Protein AF-A0A9X4L057-F1 (afdb_monomer_lite)

Radius of gyration: 25.82 Å; chains: 1; bounding box: 78×51×82 Å

Organism: NCBI:txid1457232

Foldseek 3Di:
DDQPCPVLAFELQLLLLLLLLLLCQCCLFQVLLLQCVQQNLQSLVLLVVLLVLLLLVLLVLLVLCVVPQRDFLLVSCCVQDNNVLSLVLLLLLLVLLLVQLLVLLLVLLVLCCVAPVVVDDSLVSSLVLVVVLLVQLQVPSNSSSVLSVVLVVLCVCVVVLLVLLVVQFALCLSPPHQPVHCVSSVVCNLLSNLSSVSSVCLSRNSNSYPDSVCSSVSSSSSSVSNSVSNSVSNSSLSRNDHSVVSNLDRGSSLVSSCVDDDPVDNRSSNVCSVSSVSSSNSRNSVSLSSSLVSVCVSVVHPRSSVVSVVSSVVSSVCCVVPSDDPPVLVVLLVVLVVVVVVVVVPVVVLVVVSVVVVDDDDDDPSVVSSVVSVNVSVVCVVSSSVNRDDDDDDPQSDFDQPDWDWDADPVRWIKIKTWTWHDDPVDIDIDIDIATDNDPVVNVVVSVVVVVVVVVVVVVVVVVVVVCVVVPDPDDDDPDDDDDD

InterPro domains:
  IPR004761 Spore germination GerAB [PF03845] (10-292)
  IPR004761 Spore germination GerAB [PTHR34975] (2-322)
  IPR004761 Spore germination GerAB [TIGR00912] (9-322)

pLDDT: mean 71.67, std 24.1, range [23.34, 96.75]

Sequence (485 aa):
MMRKYAYNEITTMQFIFIISGIAISYGFIEIPRALYKEAGSSGWIALILGSLTTTAANLVIVQIMKKNPDGTILELVSKYTAKWVGRATALVLSAYHLYFAYTGIVYSTRVIKARILQETPAYMTLIMLLIPTYVVARGGIRIVGRYAEVSMGLSLWIPFVFAVVWGHTHWLYLLPVLPDGWRPVLTAVPSTFFYFLGFGSTAFLYPFLKNKEKAALGVCWAQLITLLAYLFITLLSFAFFSPGELTKINQLAIYMLKSVELPFLEQVEGLFIVLYLFIFSMSWIPSYLLSAFCMSWMAGRADHRIFLRFLLAGTALFSYFYVPGFNVSYAMGGLAREIRNGSRIRGSRAAAGLFAVVRCGTRQAEADVKRTILALGASLLLLGPLTGCYDRVDLEDASLSLVAGVDITEDHRTMSYTSIPVFSKSEKKSQELKVVANTQRQGRGEAGRLHGRLLQREEDQDHRLVQALRAGDAGLVPLHGHLLP

Structure (mmCIF, N/CA/C/O backbone):
data_AF-A0A9X4L057-F1
#
_entry.id   AF-A0A9X4L057-F1
#
loop_
_atom_site.group_PDB
_atom_site.id
_atom_site.type_symbol
_atom_site.label_atom_id
_atom_site.label_alt_id
_atom_site.label_comp_id
_atom_site.label_asym_id
_atom_site.label_entity_id
_atom_site.label_seq_id
_atom_site.pdbx_PDB_ins_code
_atom_site.Cartn_x
_atom_site.Cartn_y
_atom_site.Cartn_z
_atom_site.occupancy
_atom_site.B_iso_or_equiv
_atom_site.auth_seq_id
_atom_site.auth_comp_id
_atom_site.auth_asym_id
_atom_site.auth_atom_id
_atom_site.pdbx_PDB_model_num
ATOM 1 N N . MET A 1 1 ? -17.104 10.640 30.563 1.00 33.88 1 MET A N 1
ATOM 2 C CA . MET A 1 1 ? -17.367 9.373 29.845 1.00 33.88 1 MET A CA 1
ATOM 3 C C . MET A 1 1 ? -16.024 8.851 29.335 1.00 33.88 1 MET A C 1
ATOM 5 O O . MET A 1 1 ? -15.420 9.516 28.504 1.00 33.88 1 MET A O 1
ATOM 9 N N . MET A 1 2 ? -15.475 7.772 29.908 1.00 36.78 2 MET A N 1
ATOM 10 C CA . MET A 1 2 ? -14.184 7.233 29.447 1.00 36.78 2 MET A CA 1
ATOM 11 C C . MET A 1 2 ? -14.343 6.673 28.031 1.00 36.78 2 MET A C 1
ATOM 13 O O . MET A 1 2 ? -15.231 5.856 27.790 1.00 36.78 2 MET A O 1
ATOM 17 N N . ARG A 1 3 ? -13.503 7.114 27.087 1.00 53.56 3 ARG A N 1
ATOM 18 C CA . ARG A 1 3 ? -13.498 6.561 25.727 1.00 53.56 3 ARG A CA 1
ATOM 19 C C . ARG A 1 3 ? -13.111 5.084 25.789 1.00 53.56 3 ARG A C 1
ATOM 21 O O . ARG A 1 3 ? -12.070 4.743 26.346 1.00 53.56 3 ARG A O 1
ATOM 28 N N . LYS A 1 4 ? -13.910 4.222 25.154 1.00 58.12 4 LYS A N 1
ATOM 29 C CA . LYS A 1 4 ? -13.742 2.755 25.104 1.00 58.12 4 LYS A CA 1
ATOM 30 C C . LYS A 1 4 ? -12.340 2.292 24.664 1.00 58.12 4 LYS A C 1
ATOM 32 O O . LYS A 1 4 ? -11.920 1.198 25.025 1.00 58.12 4 LYS A O 1
ATOM 37 N N . TYR A 1 5 ? -11.603 3.132 23.933 1.00 63.59 5 TYR A N 1
ATOM 38 C CA . TYR A 1 5 ? -10.272 2.838 23.389 1.00 63.59 5 TYR A CA 1
ATOM 39 C C . TYR A 1 5 ? -9.164 3.796 23.854 1.00 63.59 5 TYR A C 1
ATOM 41 O O . TYR A 1 5 ? -8.126 3.867 23.201 1.00 63.59 5 TYR A O 1
ATOM 49 N N . ALA A 1 6 ? -9.339 4.501 24.978 1.00 54.41 6 ALA A N 1
ATOM 50 C CA . ALA A 1 6 ? -8.399 5.527 25.458 1.00 54.41 6 ALA A CA 1
ATOM 51 C C . ALA A 1 6 ? -6.924 5.065 25.545 1.00 54.41 6 ALA A C 1
ATOM 53 O O . ALA A 1 6 ? -6.009 5.852 25.323 1.00 54.41 6 ALA A O 1
ATOM 54 N N . TYR A 1 7 ? -6.670 3.779 25.810 1.00 60.53 7 TYR A N 1
ATOM 55 C CA . TYR A 1 7 ? -5.310 3.225 25.909 1.00 60.53 7 TYR A CA 1
ATOM 56 C C . TYR A 1 7 ? -4.702 2.755 24.570 1.00 60.53 7 TYR A C 1
ATOM 58 O O . TYR A 1 7 ? -3.506 2.456 24.512 1.00 60.53 7 TYR A O 1
ATOM 66 N N . ASN A 1 8 ? -5.502 2.736 23.497 1.00 80.81 8 ASN A N 1
ATOM 67 C CA . ASN A 1 8 ? -5.144 2.285 22.147 1.00 80.81 8 ASN A CA 1
ATOM 68 C C . ASN A 1 8 ? -5.229 3.410 21.098 1.00 80.81 8 ASN A C 1
ATOM 70 O O . ASN A 1 8 ? -5.332 3.128 19.907 1.00 80.81 8 ASN A O 1
ATOM 74 N N . GLU A 1 9 ? -5.205 4.673 21.523 1.00 87.81 9 GLU A N 1
ATOM 75 C CA . GLU A 1 9 ? -5.301 5.808 20.606 1.00 87.81 9 GLU A CA 1
ATOM 76 C C . GLU A 1 9 ? -4.063 5.945 19.702 1.00 87.81 9 GLU A C 1
ATOM 78 O O . GLU A 1 9 ? -2.932 5.658 20.110 1.00 87.81 9 GLU A O 1
ATOM 83 N N . ILE A 1 10 ? -4.293 6.434 18.483 1.00 93.56 10 ILE A N 1
ATOM 84 C CA . ILE A 1 10 ? -3.273 6.743 17.477 1.00 93.56 10 ILE A CA 1
ATOM 85 C C . ILE A 1 10 ? -3.300 8.228 17.103 1.00 93.56 10 ILE A C 1
ATOM 87 O O . ILE A 1 10 ? -4.347 8.891 17.127 1.00 93.56 10 ILE A O 1
ATOM 91 N N . THR A 1 11 ? -2.129 8.766 16.762 1.00 95.69 11 THR A N 1
ATOM 92 C CA . THR A 1 11 ? -1.985 10.147 16.276 1.00 95.69 11 THR A CA 1
ATOM 93 C C . THR A 1 11 ? -2.468 10.273 14.827 1.00 95.69 11 THR A C 1
ATOM 95 O O . THR A 1 11 ? -2.629 9.279 14.118 1.00 95.69 11 THR A O 1
ATOM 98 N N . THR A 1 12 ? -2.679 11.505 14.351 1.00 95.44 12 THR A N 1
ATOM 99 C CA . THR A 1 12 ? -3.013 11.741 12.936 1.00 95.44 12 THR A CA 1
ATOM 100 C C . THR A 1 12 ? -1.905 11.245 12.000 1.00 95.44 12 THR A C 1
ATOM 102 O O . THR A 1 12 ? -2.219 10.692 10.953 1.00 95.44 12 THR A O 1
ATOM 105 N N . MET A 1 13 ? -0.629 11.381 12.382 1.00 95.56 13 MET A N 1
ATOM 106 C CA . MET A 1 13 ? 0.499 10.896 11.571 1.00 95.56 13 MET A CA 1
ATOM 107 C C . MET A 1 13 ? 0.519 9.367 11.499 1.00 95.56 13 MET A C 1
ATOM 109 O O . MET A 1 13 ? 0.601 8.815 10.409 1.00 95.56 13 MET A O 1
ATOM 113 N N . GLN A 1 14 ? 0.324 8.678 12.628 1.00 96.50 14 GLN A N 1
ATOM 114 C CA . GLN A 1 14 ? 0.203 7.212 12.659 1.00 96.50 14 GLN A CA 1
ATOM 115 C C . GLN A 1 14 ? -0.958 6.726 11.794 1.00 96.50 14 GLN A C 1
ATOM 117 O O . GLN A 1 14 ? -0.819 5.759 11.055 1.00 96.50 14 GLN A O 1
ATOM 122 N N . PHE A 1 15 ? -2.097 7.414 11.854 1.00 95.38 15 PHE A N 1
ATOM 123 C CA . PHE A 1 15 ? -3.249 7.117 11.011 1.00 95.38 15 PHE A CA 1
ATOM 124 C C . PHE A 1 15 ? -2.925 7.261 9.516 1.00 95.38 15 PHE A C 1
ATOM 126 O O . PHE A 1 15 ? -3.223 6.351 8.747 1.00 95.38 15 PHE A O 1
ATOM 133 N N . ILE A 1 16 ? -2.268 8.358 9.120 1.00 95.94 16 ILE A N 1
ATOM 134 C CA . ILE A 1 16 ? -1.825 8.588 7.736 1.00 95.94 16 ILE A CA 1
ATOM 135 C C . ILE A 1 16 ? -0.873 7.474 7.285 1.00 95.94 16 ILE A C 1
ATOM 137 O O . ILE A 1 16 ? -1.104 6.864 6.245 1.00 95.94 16 ILE A O 1
ATOM 141 N N . PHE A 1 17 ? 0.156 7.174 8.082 1.00 96.06 17 PHE A N 1
ATOM 142 C CA . PHE A 1 17 ? 1.208 6.221 7.727 1.00 96.06 17 PHE A CA 1
ATOM 143 C C . PHE A 1 17 ? 0.766 4.762 7.736 1.00 96.06 17 PHE A C 1
ATOM 145 O O . PHE A 1 17 ? 1.283 3.976 6.946 1.00 96.06 17 PHE A O 1
ATOM 152 N N . ILE A 1 18 ? -0.200 4.374 8.575 1.00 95.81 18 ILE A N 1
ATOM 153 C CA . ILE A 1 18 ? -0.796 3.037 8.468 1.00 95.81 18 ILE A CA 1
ATOM 154 C C . ILE A 1 18 ? -1.527 2.911 7.125 1.00 95.81 18 ILE A C 1
ATOM 156 O O . ILE A 1 18 ? -1.302 1.941 6.407 1.00 95.81 18 ILE A O 1
ATOM 160 N N . ILE A 1 19 ? -2.372 3.887 6.769 1.00 94.31 19 ILE A N 1
ATOM 161 C CA . ILE A 1 19 ? -3.169 3.842 5.532 1.00 94.31 19 ILE A CA 1
ATOM 162 C C . ILE A 1 19 ? -2.260 3.856 4.299 1.00 94.31 19 ILE A C 1
ATOM 164 O O . ILE A 1 19 ? -2.398 2.991 3.431 1.00 94.31 19 ILE A O 1
ATOM 168 N N . SER A 1 20 ? -1.320 4.804 4.227 1.00 95.06 20 SER A N 1
ATOM 169 C CA . SER A 1 20 ? -0.403 4.906 3.089 1.00 95.06 20 SER A CA 1
ATOM 170 C C . SER A 1 20 ? 0.584 3.741 3.045 1.00 95.06 20 SER A C 1
ATOM 172 O O . SER A 1 20 ? 0.901 3.267 1.959 1.00 95.06 20 SER A O 1
ATOM 174 N N . GLY A 1 21 ? 1.025 3.225 4.196 1.00 94.62 21 GLY A N 1
ATOM 175 C CA . GLY A 1 21 ? 1.939 2.087 4.286 1.00 94.62 21 GLY A CA 1
ATOM 176 C C . GLY A 1 21 ? 1.327 0.777 3.819 1.00 94.62 21 GLY A C 1
ATOM 177 O O . GLY A 1 21 ? 1.972 0.058 3.060 1.00 94.62 21 GLY A O 1
ATOM 178 N N . ILE A 1 22 ? 0.074 0.495 4.198 1.00 92.81 22 ILE A N 1
ATOM 179 C CA . ILE A 1 22 ? -0.664 -0.663 3.672 1.00 92.81 22 ILE A CA 1
ATOM 180 C C . ILE A 1 22 ? -0.740 -0.583 2.145 1.00 92.81 22 ILE A C 1
ATOM 182 O O . ILE A 1 22 ? -0.494 -1.586 1.481 1.00 92.81 22 ILE A O 1
ATOM 186 N N . ALA A 1 23 ? -1.039 0.597 1.592 1.00 91.75 23 ALA A N 1
ATOM 187 C CA . ALA A 1 23 ? -1.107 0.785 0.148 1.00 91.75 23 ALA A CA 1
ATOM 188 C C . ALA A 1 23 ? 0.271 0.593 -0.513 1.00 91.75 23 ALA A C 1
ATOM 190 O O . ALA A 1 23 ? 0.447 -0.352 -1.276 1.00 91.75 23 ALA A O 1
ATOM 191 N N . ILE A 1 24 ? 1.260 1.426 -0.162 1.00 92.81 24 ILE A N 1
ATOM 192 C CA . ILE A 1 24 ? 2.579 1.491 -0.819 1.00 92.81 24 ILE A CA 1
ATOM 193 C C . ILE A 1 24 ? 3.304 0.140 -0.802 1.00 92.81 24 ILE A C 1
ATOM 195 O O . ILE A 1 24 ? 3.914 -0.211 -1.808 1.00 92.81 24 ILE A O 1
ATOM 199 N N . SER A 1 25 ? 3.204 -0.597 0.313 1.00 89.75 25 SER A N 1
ATOM 200 C CA . SER A 1 25 ? 3.863 -1.879 0.613 1.00 89.75 25 SER A CA 1
ATOM 201 C C . SER A 1 25 ? 4.376 -2.686 -0.591 1.00 89.75 25 SER A C 1
ATOM 203 O O . SER A 1 25 ? 5.537 -2.567 -0.945 1.00 89.75 25 SER A O 1
ATOM 205 N N . TYR A 1 26 ? 3.569 -3.538 -1.220 1.00 81.94 26 TYR A N 1
ATOM 206 C CA . TYR A 1 26 ? 3.973 -4.243 -2.445 1.00 81.94 26 TYR A CA 1
ATOM 207 C C . TYR A 1 26 ? 3.560 -3.482 -3.714 1.00 81.94 26 TYR A C 1
ATOM 209 O O . TYR A 1 26 ? 4.155 -3.692 -4.774 1.00 81.94 26 TYR A O 1
ATOM 217 N N . GLY A 1 27 ? 2.596 -2.558 -3.603 1.00 84.19 27 GLY A N 1
ATOM 218 C CA . GLY A 1 27 ? 2.074 -1.789 -4.728 1.00 84.19 27 GLY A CA 1
ATOM 219 C C . GLY A 1 27 ? 3.146 -0.967 -5.438 1.00 84.19 27 GLY A C 1
ATOM 220 O O . GLY A 1 27 ? 3.165 -0.933 -6.660 1.00 84.19 27 GLY A O 1
ATOM 221 N N . PHE A 1 28 ? 4.109 -0.399 -4.709 1.00 90.44 28 PHE A N 1
ATOM 222 C CA . PHE A 1 28 ? 5.194 0.399 -5.294 1.00 90.44 28 PHE A CA 1
ATOM 223 C C . PHE A 1 28 ? 6.005 -0.362 -6.355 1.00 90.44 28 PHE A C 1
ATOM 225 O O . PHE A 1 28 ? 6.451 0.228 -7.333 1.00 90.44 28 PHE A O 1
ATOM 232 N N . ILE A 1 29 ? 6.197 -1.672 -6.174 1.00 87.56 29 ILE A N 1
ATOM 233 C CA . ILE A 1 29 ? 7.024 -2.491 -7.071 1.00 87.56 29 ILE A CA 1
ATOM 234 C C . ILE A 1 29 ? 6.201 -3.058 -8.231 1.00 87.56 29 ILE A C 1
ATOM 236 O O . ILE A 1 29 ? 6.716 -3.188 -9.340 1.00 87.56 29 ILE A O 1
ATOM 240 N N . GLU A 1 30 ? 4.939 -3.402 -7.981 1.00 83.88 30 GLU A N 1
ATOM 241 C CA . GLU A 1 30 ? 4.073 -4.091 -8.945 1.00 83.88 30 GLU A CA 1
ATOM 242 C C . GLU A 1 30 ? 3.370 -3.125 -9.915 1.00 83.88 30 GLU A C 1
ATOM 244 O O . GLU A 1 30 ? 3.139 -3.458 -11.081 1.00 83.88 30 GLU A O 1
ATOM 249 N N . ILE A 1 31 ? 3.052 -1.912 -9.451 1.00 88.19 31 ILE A N 1
ATOM 250 C CA . ILE A 1 31 ? 2.149 -1.001 -10.155 1.00 88.19 31 ILE A CA 1
ATOM 251 C C . ILE A 1 31 ? 2.603 -0.568 -11.557 1.00 88.19 31 ILE A C 1
ATOM 253 O O . ILE A 1 31 ? 1.733 -0.512 -12.430 1.00 88.19 31 ILE A O 1
ATOM 257 N N . PRO A 1 32 ? 3.901 -0.322 -11.855 1.00 90.69 32 PRO A N 1
ATOM 258 C CA . PRO A 1 32 ? 4.279 0.165 -13.180 1.00 90.69 32 PRO A CA 1
ATOM 259 C C . PRO A 1 32 ? 3.960 -0.863 -14.271 1.00 90.69 32 PRO A C 1
ATOM 261 O O . PRO A 1 32 ? 3.369 -0.525 -15.295 1.00 90.69 32 PRO A O 1
ATOM 264 N N . ARG A 1 33 ? 4.258 -2.144 -14.016 1.00 87.19 33 ARG A N 1
ATOM 265 C CA . ARG A 1 33 ? 3.988 -3.236 -14.959 1.00 87.19 33 ARG A CA 1
ATOM 266 C C . ARG A 1 33 ? 2.490 -3.440 -15.135 1.00 87.19 33 ARG A C 1
ATOM 268 O O . ARG A 1 33 ? 2.009 -3.552 -16.261 1.00 87.19 33 ARG A O 1
ATOM 275 N N . ALA A 1 34 ? 1.760 -3.487 -14.020 1.00 84.69 34 ALA A N 1
ATOM 276 C CA . ALA A 1 34 ? 0.320 -3.708 -14.027 1.00 84.69 34 ALA A CA 1
ATOM 277 C C . ALA A 1 34 ? -0.418 -2.624 -14.826 1.00 84.69 34 ALA A C 1
ATOM 279 O O . ALA A 1 34 ? -1.306 -2.931 -15.616 1.00 84.69 34 ALA A O 1
ATOM 280 N N . LEU A 1 35 ? -0.014 -1.361 -14.675 1.00 88.00 35 LEU A N 1
ATOM 281 C CA . LEU A 1 35 ? -0.587 -0.250 -15.432 1.00 88.00 35 LEU A CA 1
ATOM 282 C C . LEU A 1 35 ? -0.227 -0.286 -16.908 1.00 88.00 35 LEU A C 1
ATOM 284 O O . LEU A 1 35 ? -1.095 -0.046 -17.745 1.00 88.00 35 LEU A O 1
ATOM 288 N N . TYR A 1 36 ? 1.034 -0.576 -17.230 1.00 89.62 36 TYR A N 1
ATOM 289 C CA . TYR A 1 36 ? 1.475 -0.619 -18.618 1.00 89.62 36 TYR A CA 1
ATOM 290 C C . TYR A 1 36 ? 0.747 -1.714 -19.405 1.00 89.62 36 TYR A C 1
ATOM 292 O O . TYR A 1 36 ? 0.323 -1.495 -20.534 1.00 89.62 36 TYR A O 1
ATOM 300 N N . LYS A 1 37 ? 0.512 -2.871 -18.775 1.00 86.19 37 LYS A N 1
ATOM 301 C CA . LYS A 1 37 ? -0.242 -3.986 -19.364 1.00 86.19 37 LYS A CA 1
ATOM 302 C C . LYS A 1 37 ? -1.696 -3.624 -19.701 1.00 86.19 37 LYS A C 1
ATOM 304 O O . LYS A 1 37 ? -2.241 -4.160 -20.658 1.00 86.19 37 LYS A O 1
ATOM 309 N N . GLU A 1 38 ? -2.320 -2.738 -18.925 1.00 84.31 38 GLU A N 1
ATOM 310 C CA . GLU A 1 38 ? -3.736 -2.367 -19.084 1.00 84.31 38 GLU A CA 1
ATOM 311 C C . GLU A 1 38 ? -3.948 -1.111 -19.951 1.00 84.31 38 GLU A C 1
ATOM 313 O O . GLU A 1 38 ? -4.936 -1.023 -20.678 1.00 84.31 38 GLU A O 1
ATOM 318 N N . ALA A 1 39 ? -3.052 -0.121 -19.870 1.00 86.94 39 ALA A N 1
ATOM 319 C CA . ALA A 1 39 ? -3.230 1.197 -20.496 1.00 86.94 39 ALA A CA 1
ATOM 320 C C . ALA A 1 39 ? -1.971 1.751 -21.195 1.00 86.94 39 ALA A C 1
ATOM 322 O O . ALA A 1 39 ? -1.940 2.932 -21.561 1.00 86.94 39 ALA A O 1
ATOM 323 N N . GLY A 1 40 ? -0.936 0.928 -21.381 1.00 88.94 40 GLY A N 1
ATOM 324 C CA . GLY A 1 40 ? 0.303 1.303 -22.064 1.00 88.94 40 GLY A CA 1
ATOM 325 C C . GLY A 1 40 ? 1.010 2.497 -21.417 1.00 88.94 40 GLY A C 1
ATOM 326 O O . GLY A 1 40 ? 0.961 2.696 -20.199 1.00 88.94 40 GLY A O 1
ATOM 327 N N . SER A 1 41 ? 1.624 3.344 -22.250 1.00 87.38 41 SER A N 1
ATOM 328 C CA . SER A 1 41 ? 2.336 4.563 -21.827 1.00 87.38 41 SER A CA 1
ATOM 329 C C . SER A 1 41 ? 1.453 5.551 -21.053 1.00 87.38 41 SER A C 1
ATOM 331 O O . SER A 1 41 ? 1.954 6.351 -20.267 1.00 87.38 41 SER A O 1
ATOM 333 N N . SER A 1 42 ? 0.129 5.488 -21.233 1.00 90.06 42 SER A N 1
ATOM 334 C CA . SER A 1 42 ? -0.839 6.412 -20.624 1.00 90.06 42 SER A CA 1
ATOM 335 C C . SER A 1 42 ? -1.418 5.908 -19.299 1.00 90.06 42 SER A C 1
ATOM 337 O O . SER A 1 42 ? -2.264 6.573 -18.697 1.00 90.06 42 SER A O 1
ATOM 339 N N . GLY A 1 43 ? -0.950 4.757 -18.804 1.00 89.75 43 GLY A N 1
ATOM 340 C CA . GLY A 1 43 ? -1.431 4.156 -17.559 1.00 89.75 43 GLY A CA 1
ATOM 341 C C . GLY A 1 43 ? -1.226 5.023 -16.313 1.00 89.75 43 GLY A C 1
ATOM 342 O O . GLY A 1 43 ? -2.017 4.944 -15.375 1.00 89.75 43 GLY A O 1
ATOM 343 N N . TRP A 1 44 ? -0.243 5.928 -16.305 1.00 93.31 44 TRP A N 1
ATOM 344 C CA . TRP A 1 44 ? -0.033 6.851 -15.183 1.00 93.31 44 TRP A CA 1
ATOM 345 C C . TRP A 1 44 ? -1.212 7.821 -14.972 1.00 93.31 44 TRP A C 1
ATOM 347 O O . TRP A 1 44 ? -1.467 8.238 -13.846 1.00 93.31 44 TRP A O 1
ATOM 357 N N . ILE A 1 45 ? -1.995 8.136 -16.012 1.00 94.00 45 ILE A N 1
ATOM 358 C CA . ILE A 1 45 ? -3.205 8.970 -15.885 1.00 94.00 45 ILE A CA 1
ATOM 359 C C . ILE A 1 45 ? -4.302 8.199 -15.140 1.00 94.00 45 ILE A C 1
ATOM 361 O O . ILE A 1 45 ? -5.031 8.773 -14.324 1.00 94.00 45 ILE A O 1
ATOM 365 N N . ALA A 1 46 ? -4.385 6.881 -15.355 1.00 92.31 46 ALA A N 1
ATOM 366 C CA . ALA A 1 46 ? -5.329 6.025 -14.646 1.00 92.31 46 ALA A CA 1
ATOM 367 C C . ALA A 1 46 ? -5.068 6.025 -13.130 1.00 92.31 46 ALA A C 1
ATOM 369 O O . ALA A 1 46 ? -6.025 5.937 -12.363 1.00 92.31 46 ALA A O 1
ATOM 370 N N . LEU A 1 47 ? -3.817 6.218 -12.679 1.00 93.81 47 LEU A N 1
ATOM 371 C CA . LEU A 1 47 ? -3.500 6.402 -11.254 1.00 93.81 47 LEU A CA 1
ATOM 372 C C . LEU A 1 47 ? -4.146 7.643 -10.660 1.00 93.81 47 LEU A C 1
ATOM 374 O O . LEU A 1 47 ? -4.675 7.582 -9.553 1.00 93.81 47 LEU A O 1
ATOM 378 N N . ILE A 1 48 ? -4.118 8.764 -11.381 1.00 95.38 48 ILE A N 1
ATOM 379 C CA . ILE A 1 48 ? -4.704 10.019 -10.905 1.00 95.38 48 ILE A CA 1
ATOM 380 C C . ILE A 1 48 ? -6.214 9.833 -10.747 1.00 95.38 48 ILE A C 1
ATOM 382 O O . ILE A 1 48 ? -6.759 10.080 -9.671 1.00 95.38 48 ILE A O 1
ATOM 386 N N . LEU A 1 49 ? -6.884 9.296 -11.769 1.00 92.75 49 LEU A N 1
ATOM 387 C CA . LEU A 1 49 ? -8.324 9.017 -11.722 1.00 92.75 49 LEU A CA 1
ATOM 388 C C . LEU A 1 49 ? -8.687 7.980 -10.642 1.00 92.75 49 LEU A C 1
ATOM 390 O O . LEU A 1 49 ? -9.668 8.145 -9.910 1.00 92.75 49 LEU A O 1
ATOM 394 N N . GLY A 1 50 ? -7.869 6.939 -10.495 1.00 90.06 50 GLY A N 1
ATOM 395 C CA . GLY A 1 50 ? -7.984 5.928 -9.446 1.00 90.06 50 GLY A CA 1
ATOM 396 C C . GLY A 1 50 ? -7.847 6.501 -8.039 1.00 90.06 50 GLY A C 1
ATOM 397 O O . GLY A 1 50 ? -8.645 6.208 -7.148 1.00 90.06 50 GLY A O 1
ATOM 398 N N . SER A 1 51 ? -6.874 7.384 -7.834 1.00 92.62 51 SER A N 1
ATOM 399 C CA . SER A 1 51 ? -6.656 8.049 -6.549 1.00 92.62 51 SER A CA 1
ATOM 400 C C . SER A 1 51 ? -7.804 8.989 -6.183 1.00 92.62 51 SER A C 1
ATOM 402 O O . SER A 1 51 ? -8.245 8.998 -5.037 1.00 92.62 51 SER A O 1
ATOM 404 N N . LEU A 1 52 ? -8.358 9.733 -7.148 1.00 92.94 52 LEU A N 1
ATOM 405 C CA . LEU A 1 52 ? -9.491 10.633 -6.918 1.00 92.94 52 LEU A CA 1
ATOM 406 C C . LEU A 1 52 ? -10.744 9.851 -6.512 1.00 92.94 52 LEU A C 1
ATOM 408 O O . LEU A 1 52 ? -11.405 10.187 -5.528 1.00 92.94 52 LEU A O 1
ATOM 412 N N . THR A 1 53 ? -11.043 8.771 -7.234 1.00 89.50 53 THR A N 1
ATOM 413 C CA . THR A 1 53 ? -12.207 7.912 -6.963 1.00 89.50 53 THR A CA 1
ATOM 414 C C . THR A 1 53 ? -12.088 7.194 -5.617 1.00 89.50 53 THR A C 1
ATOM 416 O O . THR A 1 53 ? -13.032 7.206 -4.823 1.00 89.50 53 THR A O 1
ATOM 419 N N . THR A 1 54 ? -10.919 6.637 -5.295 1.00 88.12 54 THR A N 1
ATOM 420 C CA . THR A 1 54 ? -10.674 5.994 -3.991 1.00 88.12 54 THR A CA 1
ATOM 421 C C . THR A 1 54 ? -10.599 6.993 -2.837 1.00 88.12 54 THR A C 1
ATOM 423 O O . THR A 1 54 ? -11.043 6.681 -1.732 1.00 88.12 54 THR A O 1
ATOM 426 N N . THR A 1 55 ? -10.117 8.217 -3.064 1.00 91.50 55 THR A N 1
ATOM 427 C CA . THR A 1 55 ? -10.174 9.302 -2.069 1.00 91.50 55 THR A CA 1
ATOM 428 C C . THR A 1 55 ? -11.617 9.679 -1.761 1.00 91.50 55 THR A C 1
ATOM 430 O O . THR A 1 55 ? -11.986 9.757 -0.589 1.00 91.50 55 THR A O 1
ATOM 433 N N . ALA A 1 56 ? -12.463 9.832 -2.784 1.00 90.00 56 ALA A N 1
ATOM 434 C CA . ALA A 1 56 ? -13.887 10.095 -2.598 1.00 90.00 56 ALA A CA 1
ATOM 435 C C . ALA A 1 56 ? -14.568 8.979 -1.784 1.00 90.00 56 ALA A C 1
ATOM 437 O O . ALA A 1 56 ? -15.259 9.266 -0.805 1.00 90.00 56 ALA A O 1
ATOM 438 N N . ALA A 1 57 ? -14.306 7.708 -2.112 1.00 87.69 57 ALA A N 1
ATOM 439 C CA . ALA A 1 57 ? -14.816 6.568 -1.347 1.00 87.69 57 ALA A CA 1
ATOM 440 C C . ALA A 1 57 ? -14.354 6.598 0.123 1.00 87.69 57 ALA A C 1
ATOM 442 O O . ALA A 1 57 ? -15.143 6.358 1.039 1.00 87.69 57 ALA A O 1
ATOM 443 N N . ASN A 1 58 ? -13.093 6.954 0.369 1.00 88.31 58 ASN A N 1
ATOM 444 C CA . ASN A 1 58 ? -12.539 7.012 1.717 1.00 88.31 58 ASN A CA 1
ATOM 445 C C . ASN A 1 58 ? -13.119 8.179 2.544 1.00 88.31 58 ASN A C 1
ATOM 447 O O . ASN A 1 58 ? -13.399 8.036 3.735 1.00 88.31 58 ASN A O 1
ATOM 451 N N . LEU A 1 59 ? -13.404 9.319 1.909 1.00 90.81 59 LEU A N 1
ATOM 452 C CA . LEU A 1 59 ? -14.125 10.422 2.549 1.00 90.81 59 LEU A CA 1
ATOM 453 C C . LEU A 1 59 ? -15.552 10.021 2.936 1.00 90.81 59 LEU A C 1
ATOM 455 O O . LEU A 1 59 ? -15.998 10.366 4.031 1.00 90.81 59 LEU A O 1
ATOM 459 N N . VAL A 1 60 ? -16.249 9.245 2.100 1.00 89.88 60 VAL A N 1
ATOM 460 C CA . VAL A 1 60 ? -17.568 8.688 2.448 1.00 89.88 60 VAL A CA 1
ATOM 461 C C . VAL A 1 60 ? -17.473 7.789 3.686 1.00 89.88 60 VAL A C 1
ATOM 463 O O . VAL A 1 60 ? -18.283 7.930 4.604 1.00 89.88 60 VAL A O 1
ATOM 466 N N . ILE A 1 61 ? -16.450 6.929 3.773 1.00 88.56 61 ILE A N 1
ATOM 467 C CA . ILE A 1 61 ? -16.196 6.096 4.962 1.00 88.56 61 ILE A CA 1
ATOM 468 C C . ILE A 1 61 ? -16.022 6.968 6.212 1.00 88.56 61 ILE A C 1
ATOM 470 O O . ILE A 1 61 ? -16.651 6.704 7.238 1.00 88.56 61 ILE A O 1
ATOM 474 N N . VAL A 1 62 ? -15.235 8.046 6.133 1.00 90.56 62 VAL A N 1
ATOM 475 C CA . VAL A 1 62 ? -15.057 8.986 7.253 1.00 90.56 62 VAL A CA 1
ATOM 476 C C . VAL A 1 62 ? -16.389 9.613 7.679 1.00 90.56 62 VAL A C 1
ATOM 478 O O . VAL A 1 62 ? -16.667 9.696 8.875 1.00 90.56 62 VAL A O 1
ATOM 481 N N . GLN A 1 63 ? -17.238 10.031 6.734 1.00 89.44 63 GLN A N 1
ATOM 482 C CA . GLN A 1 63 ? -18.551 10.610 7.055 1.00 89.44 63 GLN A CA 1
ATOM 483 C C . GLN A 1 63 ? -19.491 9.606 7.729 1.00 89.44 63 GLN A C 1
ATOM 485 O O . GLN A 1 63 ? -20.286 9.976 8.593 1.00 89.44 63 GLN A O 1
ATOM 490 N N . ILE A 1 64 ? -19.391 8.329 7.372 1.00 87.44 64 ILE A N 1
ATOM 491 C CA . ILE A 1 64 ? -20.170 7.260 7.998 1.00 87.44 64 ILE A CA 1
ATOM 492 C C . ILE A 1 64 ? -19.676 6.992 9.416 1.00 87.44 64 ILE A C 1
ATOM 494 O O . ILE A 1 64 ? -20.483 6.930 10.344 1.00 87.44 64 ILE A O 1
ATOM 498 N N . MET A 1 65 ? -18.361 6.913 9.612 1.00 87.56 65 MET A N 1
ATOM 499 C CA . MET A 1 65 ? -17.776 6.672 10.931 1.00 87.56 65 MET A CA 1
ATOM 500 C C . MET A 1 65 ? -17.997 7.838 11.905 1.00 87.56 65 MET A C 1
ATOM 502 O O . MET A 1 65 ? -18.148 7.607 13.104 1.00 87.56 65 MET A O 1
ATOM 506 N N . LYS A 1 66 ? -18.154 9.077 11.415 1.00 88.31 66 LYS A N 1
ATOM 507 C CA . LYS A 1 66 ? -18.594 10.223 12.238 1.00 88.31 66 LYS A CA 1
ATOM 508 C C . LYS A 1 66 ? -19.948 10.000 12.926 1.00 88.31 66 LYS A C 1
ATOM 510 O O . LYS A 1 66 ? -20.189 10.593 13.971 1.00 88.31 66 LYS A O 1
ATOM 515 N N . LYS A 1 67 ? -20.824 9.143 12.383 1.00 83.88 67 LYS A N 1
ATOM 516 C CA . LYS A 1 67 ? -22.131 8.813 12.990 1.00 83.88 67 LYS A CA 1
ATOM 517 C C . LYS A 1 67 ? -22.017 7.841 14.166 1.00 83.88 67 LYS A C 1
ATOM 519 O O . LYS A 1 67 ? -22.978 7.677 14.913 1.00 83.88 67 LYS A O 1
ATOM 524 N N . ASN A 1 68 ? -20.868 7.187 14.330 1.00 83.56 68 ASN A N 1
ATOM 525 C CA . ASN A 1 68 ? -20.575 6.325 15.472 1.00 83.56 68 ASN A CA 1
ATOM 526 C C . ASN A 1 68 ? -19.111 6.495 15.913 1.00 83.56 68 ASN A C 1
ATOM 528 O O . ASN A 1 68 ? -18.297 5.600 15.683 1.00 83.56 68 ASN A O 1
ATOM 532 N N . PRO A 1 69 ? -18.757 7.636 16.537 1.00 79.38 69 PRO A N 1
ATOM 533 C CA . PRO A 1 69 ? -17.362 8.011 16.755 1.00 79.38 69 PRO A CA 1
ATOM 534 C C . PRO A 1 69 ? -16.554 7.036 17.609 1.00 79.38 69 PRO A C 1
ATOM 536 O O . PRO A 1 69 ? -15.335 6.980 17.464 1.00 79.38 69 PRO A O 1
ATOM 539 N N . ASP A 1 70 ? -17.204 6.321 18.526 1.00 79.62 70 ASP A N 1
ATOM 540 C CA . ASP A 1 70 ? -16.539 5.473 19.523 1.00 79.62 70 ASP A CA 1
ATOM 541 C C . ASP A 1 70 ? -16.747 3.973 19.279 1.00 79.62 70 ASP A C 1
ATOM 543 O O . ASP A 1 70 ? -16.203 3.149 20.014 1.00 79.62 70 ASP A O 1
ATOM 547 N N . GLY A 1 71 ? -17.517 3.614 18.249 1.00 82.31 71 GLY A N 1
ATOM 548 C CA . GLY A 1 71 ? -17.775 2.229 17.881 1.00 82.31 71 GLY A CA 1
ATOM 549 C C . GLY A 1 71 ? -17.050 1.828 16.603 1.00 82.31 71 GLY A C 1
ATOM 550 O O . GLY A 1 71 ? -16.789 2.638 15.717 1.00 82.31 71 GLY A O 1
ATOM 551 N N . THR A 1 72 ? -16.726 0.545 16.501 1.00 86.00 72 THR A N 1
ATOM 552 C CA . THR A 1 72 ? -16.076 -0.023 15.313 1.00 86.00 72 THR A CA 1
ATOM 553 C C . THR A 1 72 ? -17.039 -0.084 14.131 1.00 86.00 72 THR A C 1
ATOM 555 O O . THR A 1 72 ? -18.259 -0.013 14.299 1.00 86.00 72 THR A O 1
ATOM 558 N N . ILE A 1 73 ? -16.510 -0.299 12.924 1.00 85.38 73 ILE A N 1
ATOM 559 C CA . ILE A 1 73 ? -17.340 -0.579 11.745 1.00 85.38 73 ILE A CA 1
ATOM 560 C C . ILE A 1 73 ? -18.273 -1.784 11.967 1.00 85.38 73 ILE A C 1
ATOM 562 O O . ILE A 1 73 ? -19.422 -1.766 11.534 1.00 85.38 73 ILE A O 1
ATOM 566 N N . LEU A 1 74 ? -17.824 -2.796 12.716 1.00 86.19 74 LEU A N 1
ATOM 567 C CA . LEU A 1 74 ? -18.617 -3.987 13.038 1.00 86.19 74 LEU A CA 1
ATOM 568 C C . LEU A 1 74 ? -19.782 -3.656 13.983 1.00 86.19 74 LEU A C 1
ATOM 570 O O . LEU A 1 74 ? -20.901 -4.141 13.799 1.00 86.19 74 LEU A O 1
ATOM 574 N N . GLU A 1 75 ? -19.546 -2.781 14.963 1.00 85.50 75 GLU A N 1
ATOM 575 C CA . GLU A 1 75 ? -20.584 -2.274 15.867 1.00 85.50 75 GLU A CA 1
ATOM 576 C C . GLU A 1 75 ? -21.570 -1.365 15.139 1.00 85.50 75 GLU A C 1
ATOM 578 O O . GLU A 1 75 ? -22.775 -1.477 15.354 1.00 85.50 75 GLU A O 1
ATOM 583 N N . LEU A 1 76 ? -21.077 -0.517 14.233 1.00 85.81 76 LEU A N 1
ATOM 584 C CA . LEU A 1 76 ? -21.910 0.331 13.390 1.00 85.81 76 LEU A CA 1
ATOM 585 C C . LEU A 1 76 ? -22.858 -0.518 12.531 1.00 85.81 76 LEU A C 1
ATOM 587 O O . LEU A 1 76 ? -24.068 -0.311 12.570 1.00 85.81 76 LEU A O 1
ATOM 591 N N . VAL A 1 77 ? -22.331 -1.504 11.799 1.00 84.81 77 VAL A N 1
ATOM 592 C CA . VAL A 1 77 ? -23.150 -2.396 10.964 1.00 84.81 77 VAL A CA 1
ATOM 593 C C . VAL A 1 77 ? -24.171 -3.140 11.820 1.00 84.81 77 VAL A C 1
ATOM 595 O O . VAL A 1 77 ? -25.354 -3.157 11.482 1.00 84.81 77 VAL A O 1
ATOM 598 N N . SER A 1 78 ? -23.751 -3.684 12.963 1.00 84.94 78 SER A N 1
ATOM 599 C CA . SER A 1 78 ? -24.646 -4.409 13.875 1.00 84.94 78 SER A CA 1
ATOM 600 C C . SER A 1 78 ? -25.751 -3.532 14.460 1.00 84.94 78 SER A C 1
ATOM 602 O O . SER A 1 78 ? -26.850 -4.030 14.686 1.00 84.94 78 SER A O 1
ATOM 604 N N . LYS A 1 79 ? -25.477 -2.241 14.690 1.00 84.44 79 LYS A N 1
ATOM 605 C CA . LYS A 1 79 ? -26.435 -1.272 15.238 1.00 84.44 79 LYS A CA 1
ATOM 606 C C . LYS A 1 79 ? -27.546 -0.917 14.247 1.00 84.44 79 LYS A C 1
ATOM 608 O O . LYS A 1 79 ? -28.694 -0.806 14.654 1.00 84.44 79 LYS A O 1
ATOM 613 N N . TYR A 1 80 ? -27.218 -0.727 12.967 1.00 83.12 80 TYR A N 1
ATOM 614 C CA . TYR A 1 80 ? -28.186 -0.286 11.946 1.00 83.12 80 TYR A CA 1
ATOM 615 C C . TYR A 1 80 ? -28.859 -1.434 11.175 1.00 83.12 80 TYR A C 1
ATOM 617 O O . TYR A 1 80 ? -29.818 -1.205 10.431 1.00 83.12 80 TYR A O 1
ATOM 625 N N . THR A 1 81 ? -28.355 -2.662 11.316 1.00 83.25 81 THR A N 1
ATOM 626 C CA . THR A 1 81 ? -28.886 -3.850 10.632 1.00 83.25 81 THR A CA 1
ATOM 627 C C . THR A 1 81 ? -29.366 -4.896 11.643 1.00 83.25 81 THR A C 1
ATOM 629 O O . THR A 1 81 ? -30.257 -4.613 12.435 1.00 83.25 81 THR A O 1
ATOM 632 N N . ALA A 1 82 ? -28.803 -6.103 11.618 1.00 83.31 82 ALA A N 1
ATOM 633 C CA . ALA A 1 82 ? -29.063 -7.169 12.570 1.00 83.31 82 ALA A CA 1
ATOM 634 C C . ALA A 1 82 ? -27.736 -7.773 13.043 1.00 83.31 82 ALA A C 1
ATOM 636 O O . ALA A 1 82 ? -26.737 -7.777 12.320 1.00 83.31 82 ALA A O 1
ATOM 637 N N . LYS A 1 83 ? -27.730 -8.353 14.247 1.00 83.94 83 LYS A N 1
ATOM 638 C CA . LYS A 1 83 ? -26.525 -8.947 14.849 1.00 83.94 83 LYS A CA 1
ATOM 639 C C . LYS A 1 83 ? -25.897 -10.039 13.969 1.00 83.94 83 LYS A C 1
ATOM 641 O O . LYS A 1 83 ? -24.676 -10.154 13.924 1.00 83.94 83 LYS A O 1
ATOM 646 N N . TRP A 1 84 ? -26.710 -10.817 13.249 1.00 84.94 84 TRP A N 1
ATOM 647 C CA . TRP A 1 84 ? -26.216 -11.848 12.329 1.00 84.94 84 TRP A CA 1
ATOM 648 C C . TRP A 1 84 ? -25.515 -11.244 11.101 1.00 84.94 84 TRP A C 1
ATOM 650 O O . TRP A 1 84 ? -24.459 -11.741 10.715 1.00 84.94 84 TRP A O 1
ATOM 660 N N . VAL A 1 85 ? -26.031 -10.134 10.555 1.00 84.06 85 VAL A N 1
ATOM 661 C CA . VAL A 1 85 ? -25.403 -9.397 9.443 1.00 84.06 85 VAL A CA 1
ATOM 662 C C . VAL A 1 85 ? -24.053 -8.849 9.887 1.00 84.06 85 VAL A C 1
ATOM 664 O O . VAL A 1 85 ? -23.065 -9.031 9.188 1.00 84.06 85 VAL A O 1
ATOM 667 N N . GLY A 1 86 ? -23.972 -8.278 11.093 1.00 83.12 86 GLY A N 1
ATOM 668 C CA . GLY A 1 86 ? -22.703 -7.832 11.671 1.00 83.12 86 GLY A CA 1
ATOM 669 C C . GLY A 1 86 ? -21.661 -8.951 11.787 1.00 83.12 86 GLY A C 1
ATOM 670 O O . GLY A 1 86 ? -20.498 -8.747 11.441 1.00 83.12 86 GLY A O 1
ATOM 671 N N . ARG A 1 87 ? -22.070 -10.160 12.205 1.00 87.62 87 ARG A N 1
ATOM 672 C CA . ARG A 1 87 ? -21.184 -11.342 12.250 1.00 87.62 87 ARG A CA 1
ATOM 673 C C . ARG A 1 87 ? -20.755 -11.802 10.856 1.00 87.62 87 ARG A C 1
ATOM 675 O O . ARG A 1 87 ? -19.583 -12.113 10.675 1.00 87.62 87 ARG A O 1
ATOM 682 N N . ALA A 1 88 ? -21.662 -11.805 9.879 1.00 87.00 88 ALA A N 1
ATOM 683 C CA . ALA A 1 88 ? -21.331 -12.127 8.492 1.00 87.00 88 ALA A CA 1
ATOM 684 C C . ALA A 1 88 ? -20.336 -11.112 7.899 1.00 87.00 88 ALA A C 1
ATOM 686 O O . ALA A 1 88 ? -19.337 -11.502 7.299 1.00 87.00 88 ALA A O 1
ATOM 687 N N . THR A 1 89 ? -20.545 -9.813 8.136 1.00 84.50 89 THR A N 1
ATOM 688 C CA . THR A 1 89 ? -19.613 -8.754 7.726 1.00 84.50 89 THR A CA 1
ATOM 689 C C . THR A 1 89 ? -18.247 -8.917 8.386 1.00 84.50 89 THR A C 1
ATOM 691 O O . THR A 1 89 ? -17.230 -8.805 7.708 1.00 84.50 89 THR A O 1
ATOM 694 N N . ALA A 1 90 ? -18.200 -9.226 9.684 1.00 88.69 90 ALA A N 1
ATOM 695 C CA . ALA A 1 90 ? -16.944 -9.479 10.383 1.00 88.69 90 ALA A CA 1
ATOM 696 C C . ALA A 1 90 ? -16.183 -10.679 9.795 1.00 88.69 90 ALA A C 1
ATOM 698 O O . ALA A 1 90 ? -14.971 -10.591 9.614 1.00 88.69 90 ALA A O 1
ATOM 699 N N . LEU A 1 91 ? -16.880 -11.763 9.433 1.00 89.31 91 LEU A N 1
ATOM 700 C CA . LEU A 1 91 ? -16.267 -12.933 8.799 1.00 89.31 91 LEU A CA 1
ATOM 701 C C . LEU A 1 91 ? -15.669 -12.584 7.430 1.00 89.31 91 LEU A C 1
ATOM 703 O O . LEU A 1 91 ? -14.523 -12.927 7.152 1.00 89.31 91 LEU A O 1
ATOM 707 N N . VAL A 1 92 ? -16.417 -11.855 6.599 1.00 87.00 92 VAL A N 1
ATOM 708 C CA . VAL A 1 92 ? -15.968 -11.434 5.262 1.00 87.00 92 VAL A CA 1
ATOM 709 C C . VAL A 1 92 ? -14.766 -10.499 5.358 1.00 87.00 92 VAL A C 1
ATOM 711 O O . VAL A 1 92 ? -13.769 -10.706 4.670 1.00 87.00 92 VAL A O 1
ATOM 714 N N . LEU A 1 93 ? -14.819 -9.503 6.247 1.00 87.12 93 LEU A N 1
ATOM 715 C CA . LEU A 1 93 ? -13.696 -8.594 6.473 1.00 87.12 93 LEU A CA 1
ATOM 716 C C . LEU A 1 93 ? -12.485 -9.338 7.047 1.00 87.12 93 LEU A C 1
ATOM 718 O O . LEU A 1 93 ? -11.360 -9.051 6.646 1.00 87.12 93 LEU A O 1
ATOM 722 N N . SER A 1 94 ? -12.691 -10.312 7.936 1.00 90.75 94 SER A N 1
ATOM 723 C CA . SER A 1 94 ? -11.613 -11.149 8.470 1.00 90.75 94 SER A CA 1
ATOM 724 C C . SER A 1 94 ? -10.921 -11.955 7.370 1.00 90.75 94 SER A C 1
ATOM 726 O O . SER A 1 94 ? -9.692 -11.917 7.279 1.00 90.75 94 SER A O 1
ATOM 728 N N . ALA A 1 95 ? -11.696 -12.628 6.514 1.00 86.69 95 ALA A N 1
ATOM 729 C CA . ALA A 1 95 ? -11.182 -13.409 5.393 1.00 86.69 95 ALA A CA 1
ATOM 730 C C . ALA A 1 95 ? -10.446 -12.525 4.376 1.00 86.69 95 ALA A C 1
ATOM 732 O O . ALA A 1 95 ? -9.354 -12.872 3.937 1.00 86.69 95 ALA A O 1
ATOM 733 N N . TYR A 1 96 ? -10.998 -11.350 4.067 1.00 85.00 96 TYR A N 1
ATOM 734 C CA . TYR A 1 96 ? -10.377 -10.373 3.177 1.00 85.00 96 TYR A CA 1
ATOM 735 C C . TYR A 1 96 ? -9.006 -9.903 3.693 1.00 85.00 96 TYR A C 1
ATOM 737 O O . TYR A 1 96 ? -8.011 -9.984 2.973 1.00 85.00 96 TYR A O 1
ATOM 745 N N . HIS A 1 97 ? -8.919 -9.465 4.955 1.00 88.44 97 HIS A N 1
ATOM 746 C CA . HIS A 1 97 ? -7.644 -9.013 5.524 1.00 88.44 97 HIS A CA 1
ATOM 747 C C . HIS A 1 97 ? -6.643 -10.165 5.678 1.00 88.44 97 HIS A C 1
ATOM 749 O O . HIS A 1 97 ? -5.444 -9.947 5.531 1.00 88.44 97 HIS A O 1
ATOM 755 N N . LEU A 1 98 ? -7.116 -11.391 5.933 1.00 89.88 98 LEU A N 1
ATOM 756 C CA . LEU A 1 98 ? -6.261 -12.578 5.963 1.00 89.88 98 LEU A CA 1
ATOM 757 C C . LEU A 1 98 ? -5.685 -12.892 4.578 1.00 89.88 98 LEU A C 1
ATOM 759 O O . LEU A 1 98 ? -4.487 -13.134 4.463 1.00 89.88 98 LEU A O 1
ATOM 763 N N . TYR A 1 99 ? -6.509 -12.843 3.530 1.00 85.06 99 TYR A N 1
ATOM 764 C CA . TYR A 1 99 ? -6.067 -13.038 2.149 1.00 85.06 99 TYR A CA 1
ATOM 765 C C . TYR A 1 99 ? -5.034 -11.984 1.730 1.00 85.06 99 TYR A C 1
ATOM 767 O O . TYR A 1 99 ? -3.992 -12.324 1.167 1.00 85.06 99 TYR A O 1
ATOM 775 N N . PHE A 1 100 ? -5.278 -10.714 2.062 1.00 84.62 100 PHE A N 1
ATOM 776 C CA . PHE A 1 100 ? -4.332 -9.633 1.793 1.00 84.62 100 PHE A CA 1
ATOM 777 C C . PHE A 1 100 ? -3.017 -9.822 2.568 1.00 84.62 100 PHE A C 1
ATOM 779 O O . PHE A 1 100 ? -1.938 -9.709 1.989 1.00 84.62 100 PHE A O 1
ATOM 786 N N . ALA A 1 101 ? -3.088 -10.197 3.851 1.00 90.31 101 ALA A N 1
ATOM 787 C CA . ALA A 1 101 ? -1.906 -10.482 4.662 1.00 90.31 101 ALA A CA 1
ATOM 788 C C . ALA A 1 101 ? -1.090 -11.665 4.119 1.00 90.31 101 ALA A C 1
ATOM 790 O O . ALA A 1 101 ? 0.138 -11.591 4.048 1.00 90.31 101 ALA A O 1
ATOM 791 N N . TYR A 1 102 ? -1.767 -12.737 3.701 1.00 88.31 102 TYR A N 1
ATOM 792 C CA . TYR A 1 102 ? -1.138 -13.904 3.092 1.00 88.31 102 TYR A CA 1
ATOM 793 C C . TYR A 1 102 ? -0.473 -13.555 1.754 1.00 88.31 102 TYR A C 1
ATOM 795 O O . TYR A 1 102 ? 0.675 -13.923 1.518 1.00 88.31 102 TYR A O 1
ATOM 803 N N . THR A 1 103 ? -1.151 -12.783 0.902 1.00 82.94 103 THR A N 1
ATOM 804 C CA . THR A 1 103 ? -0.594 -12.343 -0.386 1.00 82.94 103 THR A CA 1
ATOM 805 C C . THR A 1 103 ? 0.652 -11.481 -0.176 1.00 82.94 103 THR A C 1
ATOM 807 O O . THR A 1 103 ? 1.679 -11.736 -0.804 1.00 82.94 103 THR A O 1
ATOM 810 N N . GLY A 1 104 ? 0.600 -10.530 0.763 1.00 86.56 104 GLY A N 1
ATOM 811 C CA . GLY A 1 104 ? 1.730 -9.663 1.097 1.00 86.56 104 GLY A CA 1
ATOM 812 C C . GLY A 1 104 ? 2.949 -10.439 1.598 1.00 86.56 104 GLY A C 1
ATOM 813 O O . GLY A 1 104 ? 4.042 -10.292 1.053 1.00 86.56 104 GLY A O 1
ATOM 814 N N . ILE A 1 105 ? 2.776 -11.323 2.589 1.00 90.00 105 ILE A N 1
ATOM 815 C CA . ILE A 1 105 ? 3.905 -12.084 3.150 1.00 90.00 105 ILE A CA 1
ATOM 816 C C . ILE A 1 105 ? 4.487 -13.089 2.146 1.00 90.00 105 ILE A C 1
ATOM 818 O O . ILE A 1 105 ? 5.706 -13.261 2.091 1.00 90.00 105 ILE A O 1
ATOM 822 N N . VAL A 1 106 ? 3.654 -13.724 1.310 1.00 86.31 106 VAL A N 1
ATOM 823 C CA . VAL A 1 106 ? 4.122 -14.624 0.244 1.00 86.31 106 VAL A CA 1
ATOM 824 C C . VAL A 1 106 ? 4.889 -13.844 -0.821 1.00 86.31 106 VAL A C 1
ATOM 826 O O . VAL A 1 106 ? 5.963 -14.284 -1.233 1.00 86.31 106 VAL A O 1
ATOM 829 N N . TYR A 1 107 ? 4.388 -12.679 -1.243 1.00 85.50 107 TYR A N 1
ATOM 830 C CA . TYR A 1 107 ? 5.078 -11.824 -2.208 1.00 85.50 107 TYR A CA 1
ATOM 831 C C . TYR A 1 107 ? 6.462 -11.412 -1.695 1.00 85.50 107 TYR A C 1
ATOM 833 O O . TYR A 1 107 ? 7.465 -11.625 -2.377 1.00 85.50 107 TYR A O 1
ATOM 841 N N . SER A 1 108 ? 6.551 -10.916 -0.461 1.00 88.25 108 SER A N 1
ATOM 842 C CA . SER A 1 108 ? 7.832 -10.516 0.127 1.00 88.25 108 SER A CA 1
ATOM 843 C C . SER A 1 108 ? 8.776 -11.695 0.344 1.00 88.25 108 SER A C 1
ATOM 845 O O . SER A 1 108 ? 9.968 -11.573 0.076 1.00 88.25 108 SER A O 1
ATOM 847 N N . THR A 1 109 ? 8.254 -12.864 0.725 1.00 89.12 109 THR A N 1
ATOM 848 C CA . THR A 1 109 ? 9.038 -14.106 0.799 1.00 89.12 109 THR A CA 1
ATOM 849 C C . THR A 1 109 ? 9.651 -14.459 -0.560 1.00 89.12 109 THR A C 1
ATOM 851 O O . THR A 1 109 ? 10.826 -14.814 -0.627 1.00 89.12 109 THR A O 1
ATOM 854 N N . ARG A 1 110 ? 8.895 -14.321 -1.661 1.00 83.31 110 ARG A N 1
ATOM 855 C CA . ARG A 1 110 ? 9.398 -14.564 -3.025 1.00 83.31 110 ARG A CA 1
ATOM 856 C C . ARG A 1 110 ? 10.489 -13.572 -3.420 1.00 83.31 110 ARG A C 1
ATOM 858 O O . ARG A 1 110 ? 11.493 -13.992 -3.984 1.00 83.31 110 ARG A O 1
ATOM 865 N N . VAL A 1 111 ? 10.316 -12.285 -3.106 1.00 85.06 111 VAL A N 1
ATOM 866 C CA . VAL A 1 111 ? 11.324 -11.243 -3.375 1.00 85.06 111 VAL A CA 1
ATOM 867 C C . VAL A 1 111 ? 12.619 -11.529 -2.609 1.00 85.06 111 VAL A C 1
ATOM 869 O O . VAL A 1 111 ? 13.692 -11.550 -3.211 1.00 85.06 111 VAL A O 1
ATOM 872 N N . ILE A 1 112 ? 12.520 -11.812 -1.305 1.00 88.50 112 ILE A N 1
ATOM 873 C CA . ILE A 1 112 ? 13.674 -12.134 -0.454 1.00 88.50 112 ILE A CA 1
ATOM 874 C C . ILE A 1 112 ? 14.378 -13.391 -0.958 1.00 88.50 112 ILE A C 1
ATOM 876 O O . ILE A 1 112 ? 15.598 -13.387 -1.101 1.00 88.50 112 ILE A O 1
ATOM 880 N N . LYS A 1 113 ? 13.630 -14.456 -1.263 1.00 84.69 113 LYS A N 1
ATOM 881 C CA . LYS A 1 113 ? 14.213 -15.697 -1.775 1.00 84.69 113 LYS A CA 1
ATOM 882 C C . LYS A 1 113 ? 14.913 -15.476 -3.116 1.00 84.69 113 LYS A C 1
ATOM 884 O O . LYS A 1 113 ? 16.026 -15.938 -3.300 1.00 84.69 113 LYS A O 1
ATOM 889 N N . ALA A 1 114 ? 14.302 -14.747 -4.047 1.00 82.62 114 ALA A N 1
ATOM 890 C CA . ALA A 1 114 ? 14.877 -14.549 -5.378 1.00 82.62 114 ALA A CA 1
ATOM 891 C C . ALA A 1 114 ? 16.195 -13.749 -5.372 1.00 82.62 114 ALA A C 1
ATOM 893 O O . ALA A 1 114 ? 16.999 -13.894 -6.294 1.00 82.62 114 ALA A O 1
ATOM 894 N N . ARG A 1 115 ? 16.412 -12.884 -4.370 1.00 82.06 115 ARG A N 1
ATOM 895 C CA . ARG A 1 115 ? 17.512 -11.902 -4.381 1.00 82.06 115 ARG A CA 1
ATOM 896 C C . ARG A 1 115 ? 18.504 -12.018 -3.228 1.00 82.06 115 ARG A C 1
ATOM 898 O O . ARG A 1 115 ? 19.639 -11.603 -3.406 1.00 82.06 115 ARG A O 1
ATOM 905 N N . ILE A 1 116 ? 18.091 -12.546 -2.076 1.00 85.31 116 ILE A N 1
ATOM 906 C CA . ILE A 1 116 ? 18.906 -12.567 -0.852 1.00 85.31 116 ILE A CA 1
ATOM 907 C C . ILE A 1 116 ? 19.112 -14.003 -0.357 1.00 85.31 116 ILE A C 1
ATOM 909 O O . ILE A 1 116 ? 20.243 -14.444 -0.203 1.00 85.31 116 ILE A O 1
ATOM 913 N N . LEU A 1 117 ? 18.028 -14.749 -0.115 1.00 84.94 117 LEU A N 1
ATOM 914 C CA . LEU A 1 117 ? 18.073 -16.095 0.475 1.00 84.94 117 LEU A CA 1
ATOM 915 C C . LEU A 1 117 ? 17.703 -17.169 -0.565 1.00 84.94 117 LEU A C 1
ATOM 917 O O . LEU A 1 117 ? 16.704 -17.870 -0.405 1.00 84.94 117 LEU A O 1
ATOM 921 N N . GLN A 1 118 ? 18.492 -17.294 -1.635 1.00 84.56 118 GLN A N 1
ATOM 922 C CA . GLN A 1 118 ? 18.195 -18.193 -2.767 1.00 84.56 118 GLN A CA 1
ATOM 923 C C . GLN A 1 118 ? 18.120 -19.669 -2.357 1.00 84.56 118 GLN A C 1
ATOM 925 O O . GLN A 1 118 ? 17.159 -20.360 -2.709 1.00 84.56 118 GLN A O 1
ATOM 930 N N . GLU A 1 119 ? 19.060 -20.102 -1.517 1.00 84.62 119 GLU A N 1
ATOM 931 C CA . GLU A 1 119 ? 19.164 -21.482 -1.030 1.00 84.62 119 GLU A CA 1
ATOM 932 C C . GLU A 1 119 ? 18.149 -21.824 0.071 1.00 84.62 119 GLU A C 1
ATOM 934 O O . GLU A 1 119 ? 17.937 -22.988 0.405 1.00 84.62 119 GLU A O 1
ATOM 939 N N . THR A 1 120 ? 17.488 -20.824 0.664 1.00 85.00 120 THR A N 1
ATOM 940 C CA . THR A 1 120 ? 16.558 -21.076 1.771 1.00 85.00 120 THR A CA 1
ATOM 941 C C . THR A 1 120 ? 15.178 -21.494 1.244 1.00 85.00 120 THR A C 1
ATOM 943 O O . THR A 1 120 ? 14.602 -20.836 0.364 1.00 85.00 120 THR A O 1
ATOM 946 N N . PRO A 1 121 ? 14.572 -22.568 1.786 1.00 84.44 121 PRO A N 1
ATOM 947 C CA . PRO A 1 121 ? 13.193 -22.918 1.479 1.00 84.44 121 PRO A CA 1
ATOM 948 C C . PRO A 1 121 ? 12.231 -21.780 1.838 1.00 84.44 121 PRO A C 1
ATOM 950 O O . PRO A 1 121 ? 12.298 -21.196 2.918 1.00 84.44 121 PRO A O 1
ATOM 953 N N . ALA A 1 122 ? 11.274 -21.491 0.955 1.00 82.12 122 ALA A N 1
ATOM 954 C CA . ALA A 1 122 ? 10.397 -20.330 1.113 1.00 82.12 122 ALA A CA 1
ATOM 955 C C . ALA A 1 122 ? 9.521 -20.395 2.383 1.00 82.12 122 ALA A C 1
ATOM 957 O O . ALA A 1 122 ? 9.246 -19.359 2.983 1.00 82.12 122 ALA A O 1
ATOM 958 N N . TYR A 1 123 ? 9.132 -21.590 2.844 1.00 82.88 123 TYR A N 1
ATOM 959 C CA . TYR A 1 123 ? 8.380 -21.730 4.097 1.00 82.88 123 TYR A CA 1
ATOM 960 C C . TYR A 1 123 ? 9.215 -21.314 5.320 1.00 82.88 123 TYR A C 1
ATOM 962 O O . TYR A 1 123 ? 8.672 -20.712 6.243 1.00 82.88 123 TYR A O 1
ATOM 970 N N . MET A 1 124 ? 10.532 -21.569 5.323 1.00 87.50 124 MET A N 1
ATOM 971 C CA . MET A 1 124 ? 11.417 -21.155 6.417 1.00 87.50 124 MET A CA 1
ATOM 972 C C . MET A 1 124 ? 11.524 -19.631 6.478 1.00 87.50 124 MET A C 1
ATOM 974 O O . MET A 1 124 ? 11.357 -19.045 7.547 1.00 87.50 124 MET A O 1
ATOM 978 N N . THR A 1 125 ? 11.725 -18.978 5.329 1.00 89.12 125 THR A N 1
ATOM 979 C CA . THR A 1 125 ? 11.747 -17.510 5.242 1.00 89.12 125 THR A CA 1
ATOM 980 C C . THR A 1 125 ? 10.421 -16.906 5.708 1.00 89.12 125 THR A C 1
ATOM 982 O O . THR A 1 125 ? 10.425 -15.957 6.491 1.00 89.12 125 THR A O 1
ATOM 985 N N . LEU A 1 126 ? 9.285 -17.483 5.303 1.00 90.88 126 LEU A N 1
ATOM 986 C CA . LEU A 1 126 ? 7.966 -17.029 5.744 1.00 90.88 126 LEU A CA 1
ATOM 987 C C . LEU A 1 126 ? 7.810 -17.148 7.266 1.00 90.88 126 LEU A C 1
ATOM 989 O O . LEU A 1 126 ? 7.405 -16.181 7.909 1.00 90.88 126 LEU A O 1
ATOM 993 N N . ILE A 1 127 ? 8.171 -18.291 7.860 1.00 89.44 127 ILE A N 1
ATOM 994 C CA . ILE A 1 127 ? 8.117 -18.494 9.318 1.00 89.44 127 ILE A CA 1
ATOM 995 C C . ILE A 1 127 ? 8.996 -17.470 10.046 1.00 89.44 127 ILE A C 1
ATOM 997 O O . ILE A 1 127 ? 8.569 -16.903 11.053 1.00 89.44 127 ILE A O 1
ATOM 1001 N N . MET A 1 128 ? 10.180 -17.163 9.509 1.00 92.12 128 MET A N 1
ATOM 1002 C CA . MET A 1 128 ? 11.072 -16.148 10.073 1.00 92.12 128 MET A CA 1
ATOM 1003 C C . MET A 1 128 ? 10.427 -14.753 10.084 1.00 92.12 128 MET A C 1
ATOM 1005 O O . MET A 1 128 ? 10.578 -14.020 11.059 1.00 92.12 128 MET A O 1
ATOM 1009 N N . LEU A 1 129 ? 9.643 -14.408 9.056 1.00 94.19 129 LEU A N 1
ATOM 1010 C CA . LEU A 1 129 ? 8.882 -13.152 8.986 1.00 94.19 129 LEU A CA 1
ATOM 1011 C C . LEU A 1 129 ? 7.658 -13.131 9.921 1.00 94.19 129 LEU A C 1
ATOM 1013 O O . LEU A 1 129 ? 7.232 -12.056 10.357 1.00 94.19 129 LEU A O 1
ATOM 1017 N N . LEU A 1 130 ? 7.095 -14.287 10.290 1.00 95.00 130 LEU A N 1
ATOM 1018 C CA . LEU A 1 130 ? 5.969 -14.359 11.234 1.00 95.00 130 LEU A CA 1
ATOM 1019 C C . LEU A 1 130 ? 6.372 -13.991 12.674 1.00 95.00 130 LEU A C 1
ATOM 1021 O O . LEU A 1 130 ? 5.539 -13.482 13.427 1.00 95.00 130 LEU A O 1
ATOM 1025 N N . ILE A 1 131 ? 7.639 -14.181 13.056 1.00 94.56 131 ILE A N 1
ATOM 1026 C CA . ILE A 1 131 ? 8.149 -13.833 14.394 1.00 94.56 131 ILE A CA 1
ATOM 1027 C C . ILE A 1 131 ? 8.020 -12.321 14.677 1.00 94.56 131 ILE A C 1
ATOM 1029 O O . ILE A 1 131 ? 7.288 -11.959 15.607 1.00 94.56 131 ILE A O 1
ATOM 1033 N N . PRO A 1 132 ? 8.638 -11.407 13.894 1.00 95.19 132 PRO A N 1
ATOM 1034 C CA . PRO A 1 132 ? 8.473 -9.968 14.104 1.00 95.19 132 PRO A CA 1
ATOM 1035 C C . PRO A 1 132 ? 7.022 -9.521 13.882 1.00 95.19 132 PRO A C 1
ATOM 1037 O O . PRO A 1 132 ? 6.540 -8.630 14.583 1.00 95.19 132 PRO A O 1
ATOM 1040 N N . THR A 1 133 ? 6.284 -10.193 12.990 1.00 96.38 133 THR A N 1
ATOM 1041 C CA . THR A 1 133 ? 4.847 -9.949 12.783 1.00 96.38 133 THR A CA 1
ATOM 1042 C C . THR A 1 133 ? 4.060 -10.113 14.078 1.00 96.38 133 THR A C 1
ATOM 1044 O O . THR A 1 133 ? 3.296 -9.223 14.454 1.00 96.38 133 THR A O 1
ATOM 1047 N N . TYR A 1 134 ? 4.272 -11.216 14.803 1.00 96.38 134 TYR A N 1
ATOM 1048 C CA . TYR A 1 134 ? 3.615 -11.447 16.086 1.00 96.38 134 TYR A CA 1
ATOM 1049 C C . TYR A 1 134 ? 4.014 -10.401 17.130 1.00 96.38 134 TYR A C 1
ATOM 1051 O O . TYR A 1 134 ? 3.145 -9.901 17.846 1.00 96.38 134 TYR A O 1
ATOM 1059 N N . VAL A 1 135 ? 5.304 -10.050 17.210 1.00 95.62 135 VAL A N 1
ATOM 1060 C CA . VAL A 1 135 ? 5.835 -9.080 18.185 1.00 95.62 135 VAL A CA 1
ATOM 1061 C C . VAL A 1 135 ? 5.196 -7.700 18.019 1.00 95.62 135 VAL A C 1
ATOM 1063 O O . VAL A 1 135 ? 4.831 -7.079 19.018 1.00 95.62 135 VAL A O 1
ATOM 1066 N N . VAL A 1 136 ? 4.993 -7.242 16.783 1.00 95.88 136 VAL A N 1
ATOM 1067 C CA . VAL A 1 136 ? 4.356 -5.946 16.512 1.00 95.88 136 VAL A CA 1
ATOM 1068 C C . VAL A 1 136 ? 2.832 -6.039 16.667 1.00 95.88 136 VAL A C 1
ATOM 1070 O O . VAL A 1 136 ? 2.232 -5.256 17.407 1.00 95.88 136 VAL A O 1
ATOM 1073 N N . ALA A 1 137 ? 2.185 -7.031 16.043 1.00 94.56 137 ALA A N 1
ATOM 1074 C CA . ALA A 1 137 ? 0.723 -7.129 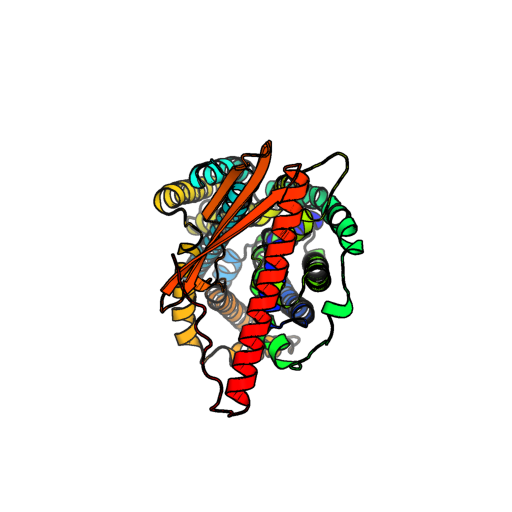16.007 1.00 94.56 137 ALA A CA 1
ATOM 1075 C C . ALA A 1 137 ? 0.087 -7.452 17.378 1.00 94.56 137 ALA A C 1
ATOM 1077 O O . ALA A 1 137 ? -1.025 -6.999 17.675 1.00 94.56 137 ALA A O 1
ATOM 1078 N N . ARG A 1 138 ? 0.785 -8.163 18.281 1.00 92.62 138 ARG A N 1
ATOM 1079 C CA . ARG A 1 138 ? 0.291 -8.407 19.658 1.00 92.62 138 ARG A CA 1
ATOM 1080 C C . ARG A 1 138 ? 0.113 -7.121 20.469 1.00 92.62 138 ARG A C 1
ATOM 1082 O O . ARG A 1 138 ? -0.656 -7.111 21.432 1.00 92.62 138 ARG A O 1
ATOM 1089 N N . GLY A 1 139 ? 0.843 -6.066 20.100 1.00 88.50 139 GLY A N 1
ATOM 1090 C CA . GLY A 1 139 ? 0.799 -4.751 20.732 1.00 88.50 139 GLY A CA 1
ATOM 1091 C C . GLY A 1 139 ? -0.448 -3.936 20.382 1.00 88.50 139 GLY A C 1
ATOM 1092 O O . GLY A 1 139 ? -0.668 -2.877 20.965 1.00 88.50 139 GLY A O 1
ATOM 1093 N N . GLY A 1 140 ? -1.278 -4.430 19.458 1.00 91.06 140 GLY A N 1
ATOM 1094 C CA . GLY A 1 140 ? -2.480 -3.741 19.005 1.00 91.06 140 GLY A CA 1
ATOM 1095 C C . GLY A 1 140 ? -2.166 -2.516 18.147 1.00 91.06 140 GLY A C 1
ATOM 1096 O O . GLY A 1 140 ? -1.031 -2.294 17.718 1.00 91.06 140 GLY A O 1
ATOM 1097 N N . ILE A 1 141 ? -3.193 -1.703 17.894 1.00 91.88 141 ILE A N 1
ATOM 1098 C CA . ILE A 1 141 ? -3.104 -0.644 16.884 1.00 91.88 141 ILE A CA 1
ATOM 1099 C C . ILE A 1 141 ? -2.118 0.471 17.248 1.00 91.88 141 ILE A C 1
ATOM 1101 O O . ILE A 1 141 ? -1.492 1.050 16.368 1.00 91.88 141 ILE A O 1
ATOM 1105 N N . ARG A 1 142 ? -1.901 0.718 18.543 1.00 92.44 142 ARG A N 1
ATOM 1106 C CA . ARG A 1 142 ? -0.944 1.720 19.024 1.00 92.44 142 ARG A CA 1
ATOM 1107 C C . ARG A 1 142 ? 0.502 1.361 18.676 1.00 92.44 142 ARG A C 1
ATOM 1109 O O . ARG A 1 142 ? 1.270 2.232 18.275 1.00 92.44 142 ARG A O 1
ATOM 1116 N N . ILE A 1 143 ? 0.881 0.091 18.831 1.00 94.88 143 ILE A N 1
ATOM 1117 C CA . ILE A 1 143 ? 2.229 -0.375 18.477 1.00 94.88 143 ILE A CA 1
ATOM 1118 C C . ILE A 1 143 ? 2.386 -0.440 16.958 1.00 94.88 143 ILE A C 1
ATOM 1120 O O . ILE A 1 143 ? 3.415 -0.006 16.451 1.00 94.88 143 ILE A O 1
ATOM 1124 N N . VAL A 1 144 ? 1.348 -0.868 16.232 1.00 95.88 144 VAL A N 1
ATOM 1125 C CA . VAL A 1 144 ? 1.334 -0.812 14.760 1.00 95.88 144 VAL A CA 1
ATOM 1126 C C . VAL A 1 144 ? 1.471 0.626 14.249 1.00 95.88 144 VAL A C 1
ATOM 1128 O O . VAL A 1 144 ? 2.216 0.856 13.306 1.00 95.88 144 VAL A O 1
ATOM 1131 N N . GLY A 1 145 ? 0.838 1.611 14.891 1.00 95.56 145 GLY A N 1
ATOM 1132 C CA . GLY A 1 145 ? 0.995 3.026 14.543 1.00 95.56 145 GLY A CA 1
ATOM 1133 C C . GLY A 1 145 ? 2.423 3.533 14.725 1.00 95.56 145 GLY A C 1
ATOM 1134 O O . GLY A 1 145 ? 2.973 4.146 13.816 1.00 95.56 145 GLY A O 1
ATOM 1135 N N . ARG A 1 146 ? 3.060 3.216 15.857 1.00 95.94 146 ARG A N 1
ATOM 1136 C CA . ARG A 1 146 ? 4.481 3.544 16.083 1.00 95.94 146 ARG A CA 1
ATOM 1137 C C . ARG A 1 146 ? 5.395 2.847 15.075 1.00 95.94 146 ARG A C 1
ATOM 1139 O O . ARG A 1 146 ? 6.338 3.449 14.579 1.00 95.94 146 ARG A O 1
ATOM 1146 N N . TYR A 1 147 ? 5.101 1.589 14.756 1.00 96.75 147 TYR A N 1
ATOM 1147 C CA . TYR A 1 147 ? 5.824 0.843 13.732 1.00 96.75 147 TYR A CA 1
ATOM 1148 C C . TYR A 1 147 ? 5.669 1.479 12.343 1.00 96.75 147 TYR A C 1
ATOM 1150 O O . TYR A 1 147 ? 6.648 1.568 11.607 1.00 96.75 147 TYR A O 1
ATOM 1158 N N . ALA A 1 148 ? 4.477 1.980 12.008 1.00 96.44 148 ALA A N 1
ATOM 1159 C CA . ALA A 1 148 ? 4.215 2.692 10.761 1.00 96.44 148 ALA A CA 1
ATOM 1160 C C . ALA A 1 148 ? 5.027 3.992 10.654 1.00 96.44 148 ALA A C 1
ATOM 1162 O O . ALA A 1 148 ? 5.590 4.266 9.599 1.00 96.44 148 ALA A O 1
ATOM 1163 N N . GLU A 1 149 ? 5.134 4.7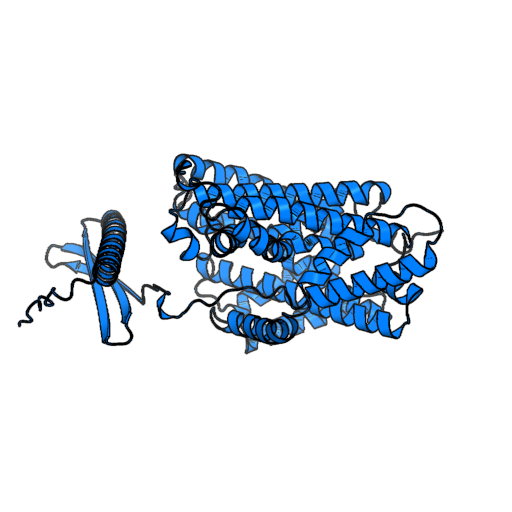63 11.744 1.00 95.50 149 GLU A N 1
ATOM 1164 C CA . GLU A 1 149 ? 5.983 5.964 11.804 1.00 95.50 149 GLU A CA 1
ATOM 1165 C C . GLU A 1 149 ? 7.454 5.631 11.542 1.00 95.50 149 GLU A C 1
ATOM 1167 O O . GLU A 1 149 ? 8.089 6.285 10.719 1.00 95.50 149 GLU A O 1
ATOM 1172 N N . VAL A 1 150 ? 7.982 4.586 12.187 1.00 95.62 150 VAL A N 1
ATOM 1173 C CA . VAL A 1 150 ? 9.366 4.140 11.963 1.00 95.62 150 VAL A CA 1
ATOM 1174 C C . VAL A 1 150 ? 9.557 3.650 10.528 1.00 95.62 150 VAL A C 1
ATOM 1176 O O . VAL A 1 150 ? 10.521 4.039 9.877 1.00 95.62 150 VAL A O 1
ATOM 1179 N N . SER A 1 151 ? 8.628 2.846 10.011 1.00 94.88 151 SER A N 1
ATOM 1180 C CA . SER A 1 151 ? 8.715 2.277 8.660 1.00 94.88 151 SER A CA 1
ATOM 1181 C C . SER A 1 151 ? 8.652 3.355 7.574 1.00 94.88 151 SER A C 1
ATOM 1183 O O . SER A 1 151 ? 9.379 3.267 6.590 1.00 94.88 151 SER A O 1
ATOM 1185 N N . MET A 1 152 ? 7.844 4.404 7.769 1.00 93.31 152 MET A N 1
ATOM 1186 C CA . MET A 1 152 ? 7.801 5.563 6.867 1.00 93.31 152 MET A CA 1
ATOM 1187 C C . MET A 1 152 ? 9.000 6.496 7.031 1.00 93.31 152 MET A C 1
ATOM 1189 O O . MET A 1 152 ? 9.508 7.020 6.047 1.00 93.31 152 MET A O 1
ATOM 1193 N N . GLY A 1 153 ? 9.519 6.683 8.245 1.00 92.44 153 GLY A N 1
ATOM 1194 C CA . GLY A 1 153 ? 10.789 7.391 8.431 1.00 92.44 153 GLY A CA 1
ATOM 1195 C C . GLY A 1 153 ? 11.930 6.687 7.689 1.00 92.44 153 GLY A C 1
ATOM 1196 O O . GLY A 1 153 ? 12.698 7.321 6.967 1.00 92.44 153 GLY A O 1
ATOM 1197 N N . LEU A 1 154 ? 11.969 5.355 7.779 1.00 91.75 154 LEU A N 1
ATOM 1198 C CA . LEU A 1 154 ? 12.896 4.512 7.033 1.00 91.75 154 LEU A CA 1
ATOM 1199 C C . LEU A 1 154 ? 12.635 4.502 5.527 1.00 91.75 154 LEU A C 1
ATOM 1201 O O . LEU A 1 154 ? 13.498 4.031 4.811 1.00 91.75 154 LEU A O 1
ATOM 1205 N N . SER A 1 155 ? 11.514 5.002 5.004 1.00 91.88 155 SER A N 1
ATOM 1206 C CA . SER A 1 155 ? 11.285 5.056 3.553 1.00 91.88 155 SER A CA 1
ATOM 1207 C C . SER A 1 155 ? 11.857 6.312 2.893 1.00 91.88 155 SER A C 1
ATOM 1209 O O . SER A 1 155 ? 11.878 6.403 1.668 1.00 91.88 155 SER A O 1
ATOM 1211 N N . LEU A 1 156 ? 12.313 7.295 3.678 1.00 91.88 156 LEU A N 1
ATOM 1212 C CA . LEU A 1 156 ? 12.746 8.598 3.161 1.00 91.88 156 LEU A CA 1
ATOM 1213 C C . LEU A 1 156 ? 13.989 8.526 2.263 1.00 91.88 156 LEU A C 1
ATOM 1215 O O . LEU A 1 156 ? 14.189 9.431 1.462 1.00 91.88 156 LEU A O 1
ATOM 1219 N N . TRP A 1 157 ? 14.795 7.462 2.342 1.00 90.25 157 TRP A N 1
ATOM 1220 C CA . TRP A 1 157 ? 15.964 7.279 1.470 1.00 90.25 157 TRP A CA 1
ATOM 1221 C C . TRP A 1 157 ? 15.597 6.820 0.044 1.00 90.25 157 TRP A C 1
ATOM 1223 O O . TRP A 1 157 ? 16.411 6.960 -0.867 1.00 90.25 157 TRP A O 1
ATOM 1233 N N . ILE A 1 158 ? 14.382 6.298 -0.179 1.00 92.00 158 ILE A N 1
ATOM 1234 C CA . ILE A 1 158 ? 13.976 5.687 -1.458 1.00 92.00 158 ILE A CA 1
ATOM 1235 C C . ILE A 1 158 ? 14.088 6.660 -2.640 1.00 92.00 158 ILE A C 1
ATOM 1237 O O . ILE A 1 158 ? 14.713 6.284 -3.635 1.00 92.00 158 ILE A O 1
ATOM 1241 N N . PRO A 1 159 ? 13.554 7.899 -2.577 1.00 90.69 159 PRO A N 1
ATOM 1242 C CA . PRO A 1 159 ? 13.676 8.837 -3.691 1.00 90.69 159 PRO A CA 1
ATOM 1243 C C . PRO A 1 159 ? 15.134 9.138 -4.051 1.00 90.69 159 PRO A C 1
ATOM 1245 O O . PRO A 1 159 ? 15.445 9.286 -5.227 1.00 90.69 159 PRO A O 1
ATOM 1248 N N . PHE A 1 160 ? 16.036 9.171 -3.064 1.00 88.75 160 PHE A N 1
ATOM 1249 C CA . PHE A 1 160 ? 17.457 9.445 -3.286 1.00 88.75 160 PHE A CA 1
ATOM 1250 C C . PHE A 1 160 ? 18.161 8.306 -4.023 1.00 88.75 160 PHE A C 1
ATOM 1252 O O . PHE A 1 160 ? 18.968 8.563 -4.910 1.00 88.75 160 PHE A O 1
ATOM 1259 N N . VAL A 1 161 ? 17.830 7.050 -3.710 1.00 88.88 161 VAL A N 1
ATOM 1260 C CA . VAL A 1 161 ? 18.396 5.899 -4.432 1.00 88.88 161 VAL A CA 1
ATOM 1261 C C . VAL A 1 161 ? 17.907 5.859 -5.878 1.00 88.88 161 VAL A C 1
ATOM 1263 O O . VAL A 1 161 ? 18.701 5.642 -6.790 1.00 88.88 161 VAL A O 1
ATOM 1266 N N . PHE A 1 162 ? 16.628 6.149 -6.112 1.00 90.12 162 PHE A N 1
ATOM 1267 C CA . PHE A 1 162 ? 16.088 6.223 -7.470 1.00 90.12 162 PHE A CA 1
ATOM 1268 C C . PHE A 1 162 ? 16.506 7.487 -8.237 1.00 90.12 162 PHE A C 1
ATOM 1270 O O . PHE A 1 162 ? 16.466 7.483 -9.464 1.00 90.12 162 PHE A O 1
ATOM 1277 N N . ALA A 1 163 ? 16.966 8.547 -7.565 1.00 88.69 163 ALA A N 1
ATOM 1278 C CA . ALA A 1 163 ? 17.488 9.739 -8.236 1.00 88.69 163 ALA A CA 1
ATOM 1279 C C . ALA A 1 163 ? 18.740 9.436 -9.078 1.00 88.69 163 ALA A C 1
ATOM 1281 O O . ALA A 1 163 ? 18.933 10.051 -10.122 1.00 88.69 163 ALA A O 1
ATOM 1282 N N . VAL A 1 164 ? 19.551 8.446 -8.681 1.00 85.81 164 VAL A N 1
ATOM 1283 C CA . VAL A 1 164 ? 20.733 8.011 -9.452 1.00 85.81 164 VAL A CA 1
ATOM 1284 C C . VAL A 1 164 ? 20.333 7.421 -10.809 1.00 85.81 164 VAL A C 1
ATOM 1286 O O . VAL A 1 164 ? 21.035 7.592 -11.800 1.00 85.81 164 VAL A O 1
ATOM 1289 N N . VAL A 1 165 ? 19.158 6.790 -10.880 1.00 86.06 165 VAL A N 1
ATOM 1290 C CA . VAL A 1 165 ? 18.620 6.182 -12.107 1.00 86.06 165 VAL A CA 1
ATOM 1291 C C . VAL A 1 165 ? 18.203 7.245 -13.132 1.00 86.06 165 VAL A C 1
ATOM 1293 O O . VAL A 1 165 ? 18.151 6.961 -14.327 1.00 86.06 165 VAL A O 1
ATOM 1296 N N . TRP A 1 166 ? 17.956 8.486 -12.701 1.00 83.12 166 TRP A N 1
ATOM 1297 C CA . TRP A 1 166 ? 17.428 9.557 -13.553 1.00 83.12 166 TRP A CA 1
ATOM 1298 C C . TRP A 1 166 ? 18.297 9.831 -14.790 1.00 83.12 166 TRP A C 1
ATOM 1300 O O . TRP A 1 166 ? 17.762 10.092 -15.866 1.00 83.12 166 TRP A O 1
ATOM 1310 N N . GLY A 1 167 ? 19.624 9.708 -14.676 1.00 83.19 167 GLY A N 1
ATOM 1311 C CA . GLY A 1 167 ? 20.555 9.912 -15.794 1.00 83.19 167 GLY A CA 1
ATOM 1312 C C . GLY A 1 167 ? 20.438 8.881 -16.926 1.00 83.19 167 GLY A C 1
ATOM 1313 O O . GLY A 1 167 ? 20.900 9.140 -18.031 1.00 83.19 167 GLY A O 1
ATOM 1314 N N . HIS A 1 168 ? 19.796 7.739 -16.675 1.00 85.69 168 HIS A N 1
ATOM 1315 C CA . HIS A 1 168 ? 19.605 6.654 -17.645 1.00 85.69 168 HIS A CA 1
ATOM 1316 C C . HIS A 1 168 ? 18.207 6.655 -18.283 1.00 85.69 168 HIS A C 1
ATOM 1318 O O . HIS A 1 168 ? 17.854 5.736 -19.021 1.00 85.69 168 HIS A O 1
ATOM 1324 N N . THR A 1 169 ? 17.390 7.665 -17.977 1.00 90.50 169 THR A N 1
ATOM 1325 C CA . THR A 1 169 ? 16.007 7.749 -18.448 1.00 90.50 169 THR A CA 1
ATOM 1326 C C . THR A 1 169 ? 15.903 8.420 -19.815 1.00 90.50 169 THR A C 1
ATOM 1328 O O . THR A 1 169 ? 16.538 9.437 -20.090 1.00 90.50 169 THR A O 1
ATOM 1331 N N . HIS A 1 170 ? 15.034 7.878 -20.662 1.00 91.75 170 HIS A N 1
ATOM 1332 C CA . HIS A 1 170 ? 14.672 8.413 -21.964 1.00 91.75 170 HIS A CA 1
ATOM 1333 C C . HIS A 1 170 ? 13.207 8.853 -21.928 1.00 91.75 170 HIS A C 1
ATOM 1335 O O . HIS A 1 170 ? 12.291 8.093 -22.228 1.00 91.75 170 HIS A O 1
ATOM 1341 N N . TRP A 1 171 ? 12.970 10.121 -21.590 1.00 89.06 171 TRP A N 1
ATOM 1342 C CA . TRP A 1 171 ? 11.619 10.689 -21.461 1.00 89.06 171 TRP A CA 1
ATOM 1343 C C . TRP A 1 171 ? 10.771 10.591 -22.737 1.00 89.06 171 TRP A C 1
ATOM 1345 O O . TRP A 1 171 ? 9.545 10.634 -22.661 1.00 89.06 171 TRP A O 1
ATOM 1355 N N . LEU A 1 172 ? 11.403 10.395 -23.901 1.00 90.50 172 LEU A N 1
ATOM 1356 C CA . LEU A 1 172 ? 10.709 10.129 -25.161 1.00 90.50 172 LEU A CA 1
ATOM 1357 C C . LEU A 1 172 ? 9.898 8.823 -25.127 1.00 90.50 172 LEU A C 1
ATOM 1359 O O . LEU A 1 172 ? 8.921 8.728 -25.859 1.00 90.50 172 LEU A O 1
ATOM 1363 N N . TYR A 1 173 ? 10.231 7.854 -24.268 1.00 89.56 173 TYR A N 1
ATOM 1364 C CA . TYR A 1 173 ? 9.462 6.610 -24.122 1.00 89.56 173 TYR A CA 1
ATOM 1365 C C . TYR A 1 173 ? 8.063 6.818 -23.522 1.00 89.56 173 TYR A C 1
ATOM 1367 O O . TYR A 1 173 ? 7.195 5.961 -23.679 1.00 89.56 173 TYR A O 1
ATOM 1375 N N . LEU A 1 174 ? 7.801 7.966 -22.882 1.00 86.50 174 LEU A N 1
ATOM 1376 C CA . LEU A 1 174 ? 6.447 8.332 -22.446 1.00 86.50 174 LEU A CA 1
ATOM 1377 C C . LEU A 1 174 ? 5.562 8.802 -23.609 1.00 86.50 174 LEU A C 1
ATOM 1379 O O . LEU A 1 174 ? 4.343 8.883 -23.449 1.00 86.50 174 LEU A O 1
ATOM 1383 N N . LEU A 1 175 ? 6.158 9.136 -24.756 1.00 87.56 175 LEU A N 1
ATOM 1384 C CA . LEU A 1 175 ? 5.440 9.557 -25.950 1.00 87.56 175 LEU A CA 1
ATOM 1385 C C . LEU A 1 175 ? 5.178 8.356 -26.877 1.00 87.56 175 LEU A C 1
ATOM 1387 O O . LEU A 1 175 ? 6.009 7.454 -26.970 1.00 87.56 175 LEU A O 1
ATOM 1391 N N . PRO A 1 176 ? 4.053 8.357 -27.615 1.00 86.88 176 PRO A N 1
ATOM 1392 C CA . PRO A 1 176 ? 2.954 9.323 -27.545 1.00 86.88 176 PRO A CA 1
ATOM 1393 C C . PRO A 1 176 ? 2.102 9.167 -26.270 1.00 86.88 176 PRO A C 1
ATOM 1395 O O . PRO A 1 176 ? 1.942 8.073 -25.724 1.00 86.88 176 PRO A O 1
ATOM 1398 N N . VAL A 1 177 ? 1.524 10.284 -25.819 1.00 86.44 177 VAL A N 1
ATOM 1399 C CA . VAL A 1 177 ? 0.535 10.323 -24.730 1.00 86.44 177 VAL A CA 1
ATOM 1400 C C . VAL A 1 177 ? -0.860 10.127 -25.335 1.00 86.44 177 VAL A C 1
ATOM 1402 O O . VAL A 1 177 ? -1.234 10.839 -26.261 1.00 86.44 177 VAL A O 1
ATOM 1405 N N . LEU A 1 178 ? -1.620 9.164 -24.810 1.00 88.00 178 LEU A N 1
ATOM 1406 C CA . LEU A 1 178 ? -2.906 8.667 -25.322 1.00 88.00 178 LEU A CA 1
ATOM 1407 C C . LEU A 1 178 ? -2.882 8.209 -26.803 1.00 88.00 178 LEU A C 1
ATOM 1409 O O . LEU A 1 178 ? -3.693 8.701 -27.589 1.00 88.00 178 LEU A O 1
ATOM 1413 N N . PRO A 1 179 ? -2.037 7.233 -27.199 1.00 85.81 179 PRO A N 1
ATOM 1414 C CA . PRO A 1 179 ? -2.054 6.703 -28.570 1.00 85.81 179 PRO A CA 1
ATOM 1415 C C . PRO A 1 179 ? -3.425 6.132 -28.961 1.00 85.81 179 PRO A C 1
ATOM 1417 O O . PRO A 1 179 ? -3.937 6.413 -30.039 1.00 85.81 179 PRO A O 1
ATOM 1420 N N . ASP A 1 180 ? -4.049 5.398 -28.039 1.00 85.38 180 ASP A N 1
ATOM 1421 C CA . ASP A 1 180 ? -5.330 4.707 -28.230 1.00 85.38 180 ASP A CA 1
ATOM 1422 C C . ASP A 1 180 ? -6.526 5.491 -27.639 1.00 85.38 180 ASP A C 1
ATOM 1424 O O . ASP A 1 180 ? -7.616 4.952 -27.408 1.00 85.38 180 ASP A O 1
ATOM 1428 N N . GLY A 1 181 ? -6.322 6.780 -27.342 1.00 89.81 181 GLY A N 1
ATOM 1429 C CA . GLY A 1 181 ? -7.317 7.656 -26.724 1.00 89.81 181 GLY A CA 1
ATOM 1430 C C . GLY A 1 181 ? -7.632 7.330 -25.256 1.00 89.81 181 GLY A C 1
ATOM 1431 O O . GLY A 1 181 ? -6.868 6.688 -24.538 1.00 89.81 181 GLY A O 1
ATOM 1432 N N . TRP A 1 182 ? -8.780 7.815 -24.771 1.00 91.50 182 TRP A N 1
ATOM 1433 C CA . TRP A 1 182 ? -9.167 7.726 -23.351 1.00 91.50 182 TRP A CA 1
ATOM 1434 C C . TRP A 1 182 ? -9.674 6.350 -22.916 1.00 91.50 182 TRP A C 1
ATOM 1436 O O . TRP A 1 182 ? -9.735 6.065 -21.719 1.00 91.50 182 TRP A O 1
ATOM 1446 N N . ARG A 1 183 ? -10.075 5.495 -23.863 1.00 90.69 183 ARG A N 1
ATOM 1447 C CA . ARG A 1 183 ? -10.753 4.233 -23.546 1.00 90.69 183 ARG A CA 1
ATOM 1448 C C . ARG A 1 183 ? -9.874 3.302 -22.694 1.00 90.69 183 ARG A C 1
ATOM 1450 O O . ARG A 1 183 ? -10.380 2.898 -21.648 1.00 90.69 183 ARG A O 1
ATOM 1457 N N . PRO A 1 184 ? -8.603 3.015 -23.043 1.00 88.69 184 PRO A N 1
ATOM 1458 C CA . PRO A 1 184 ? -7.744 2.155 -22.221 1.00 88.69 184 PRO A CA 1
ATOM 1459 C C . PRO A 1 184 ? -7.484 2.733 -20.828 1.00 88.69 184 PRO A C 1
ATOM 1461 O O . PRO A 1 184 ? -7.541 2.016 -19.832 1.00 88.69 184 PRO A O 1
ATOM 1464 N N . VAL A 1 185 ? -7.295 4.055 -20.742 1.00 90.81 185 VAL A N 1
ATOM 1465 C CA . VAL A 1 185 ? -7.088 4.764 -19.470 1.00 90.81 185 VAL A CA 1
ATOM 1466 C C . VAL A 1 185 ? -8.284 4.564 -18.541 1.00 90.81 185 VAL A C 1
ATOM 1468 O O . VAL A 1 185 ? -8.112 4.178 -17.387 1.00 90.81 185 VAL A O 1
ATOM 1471 N N . LEU A 1 186 ? -9.507 4.769 -19.040 1.00 88.94 186 LEU A N 1
ATOM 1472 C CA . LEU A 1 186 ? -10.728 4.608 -18.247 1.00 88.94 186 LEU A CA 1
ATOM 1473 C C . LEU A 1 186 ? -10.995 3.147 -17.867 1.00 88.94 186 LEU A C 1
ATOM 1475 O O . LEU A 1 186 ? -11.472 2.887 -16.761 1.00 88.94 186 LEU A O 1
ATOM 1479 N N . THR A 1 187 ? -10.671 2.187 -18.739 1.00 85.88 187 THR A N 1
ATOM 1480 C CA . THR A 1 187 ? -10.810 0.756 -18.423 1.00 85.88 187 THR A CA 1
ATOM 1481 C C . THR A 1 187 ? -9.764 0.255 -17.432 1.00 85.88 187 THR A C 1
ATOM 1483 O O . THR A 1 187 ? -10.040 -0.722 -16.740 1.00 85.88 187 THR A O 1
ATOM 1486 N N . ALA A 1 188 ? -8.620 0.935 -17.313 1.00 85.88 188 ALA A N 1
ATOM 1487 C CA . ALA A 1 188 ? -7.581 0.621 -16.336 1.00 85.88 188 ALA A CA 1
ATOM 1488 C C . ALA A 1 188 ? -7.852 1.213 -14.940 1.00 85.88 188 ALA A C 1
ATOM 1490 O O . ALA A 1 188 ? -7.327 0.711 -13.954 1.00 85.88 188 ALA A O 1
ATOM 1491 N N . VAL A 1 189 ? -8.708 2.235 -14.796 1.00 87.00 189 VAL A N 1
ATOM 1492 C CA . VAL A 1 189 ? -9.013 2.832 -13.475 1.00 87.00 189 VAL A CA 1
ATOM 1493 C C . VAL A 1 189 ? -9.413 1.787 -12.415 1.00 87.00 189 VAL A C 1
ATOM 1495 O O . VAL A 1 189 ? -8.859 1.837 -11.317 1.00 87.00 189 VAL A O 1
ATOM 1498 N N . PRO A 1 190 ? -10.292 0.802 -12.687 1.00 82.56 190 PRO A N 1
ATOM 1499 C CA . PRO A 1 190 ? -10.652 -0.210 -11.694 1.00 82.56 190 PRO A CA 1
ATOM 1500 C C . PRO A 1 190 ? -9.480 -1.077 -11.212 1.00 82.56 190 PRO A C 1
ATOM 1502 O O . PRO A 1 190 ? -9.494 -1.495 -10.054 1.00 82.56 190 PRO A O 1
ATOM 1505 N N . SER A 1 191 ? -8.464 -1.339 -12.047 1.00 77.12 191 SER A N 1
ATOM 1506 C CA . SER A 1 191 ? -7.298 -2.133 -11.626 1.00 77.12 191 SER A CA 1
ATOM 1507 C C . SER A 1 191 ? -6.441 -1.378 -10.604 1.00 77.12 191 SER A C 1
ATOM 1509 O O . SER A 1 191 ? -5.850 -1.990 -9.716 1.00 77.12 191 SER A O 1
ATOM 1511 N N . THR A 1 192 ? -6.469 -0.039 -10.629 1.00 82.62 192 THR A N 1
ATOM 1512 C CA . THR A 1 192 ? -5.761 0.799 -9.648 1.00 82.62 192 THR A CA 1
ATOM 1513 C C . THR A 1 192 ? -6.345 0.713 -8.238 1.00 82.62 192 THR A C 1
ATOM 1515 O O . THR A 1 192 ? -5.624 0.936 -7.266 1.00 82.62 192 THR A O 1
ATOM 1518 N N . PHE A 1 193 ? -7.625 0.347 -8.087 1.00 81.62 193 PHE A N 1
ATOM 1519 C CA . PHE A 1 193 ? -8.285 0.297 -6.777 1.00 81.62 193 PHE A CA 1
ATOM 1520 C C . PHE A 1 193 ? -7.606 -0.690 -5.831 1.00 81.62 193 PHE A C 1
ATOM 1522 O O . PHE A 1 193 ? -7.552 -0.433 -4.629 1.00 81.62 193 PHE A O 1
ATOM 1529 N N . PHE A 1 194 ? -7.044 -1.772 -6.381 1.00 75.38 194 PHE A N 1
ATOM 1530 C CA . PHE A 1 194 ? -6.254 -2.745 -5.636 1.00 75.38 194 PHE A CA 1
ATOM 1531 C C . PHE A 1 194 ? -5.034 -2.099 -4.961 1.00 75.38 194 PHE A C 1
ATOM 1533 O O . PHE A 1 194 ? -4.776 -2.306 -3.781 1.00 75.38 194 PHE A O 1
ATOM 1540 N N . TYR A 1 195 ? -4.319 -1.230 -5.668 1.00 81.12 195 TYR A N 1
ATOM 1541 C CA . TYR A 1 195 ? -3.114 -0.596 -5.135 1.00 81.12 195 TYR A CA 1
ATOM 1542 C C . TYR A 1 195 ? -3.410 0.548 -4.155 1.00 81.12 195 TYR A C 1
ATOM 1544 O O . TYR A 1 195 ? -2.547 0.915 -3.360 1.00 81.12 195 TYR A O 1
ATOM 1552 N N . PHE A 1 196 ? -4.636 1.076 -4.153 1.00 80.56 196 PHE A N 1
ATOM 1553 C CA . PHE A 1 196 ? -5.106 2.061 -3.173 1.00 80.56 196 PHE A CA 1
ATOM 1554 C C . PHE A 1 196 ? -5.911 1.435 -2.014 1.00 80.56 196 PHE A C 1
ATOM 1556 O O . PHE A 1 196 ? -6.468 2.169 -1.197 1.00 80.56 196 PHE A O 1
ATOM 1563 N N . LEU A 1 197 ? -5.946 0.097 -1.887 1.00 67.00 197 LEU A N 1
ATOM 1564 C CA . LEU A 1 197 ? -6.741 -0.673 -0.905 1.00 67.00 197 LEU A CA 1
ATOM 1565 C C . LEU A 1 197 ? -6.578 -0.271 0.566 1.00 67.00 197 LEU A C 1
ATOM 1567 O O . LEU A 1 197 ? -7.442 -0.605 1.385 1.00 67.00 197 LEU A O 1
ATOM 1571 N N . GLY A 1 198 ? -5.529 0.483 0.909 1.00 60.25 198 GLY A N 1
ATOM 1572 C CA . GLY A 1 198 ? -5.363 1.092 2.229 1.00 60.25 198 GLY A CA 1
ATOM 1573 C C . GLY A 1 198 ? -6.611 1.848 2.708 1.00 60.25 198 GLY A C 1
ATOM 1574 O O . GLY A 1 198 ? -6.862 1.898 3.912 1.00 60.25 198 GLY A O 1
ATOM 1575 N N . PHE A 1 199 ? -7.465 2.343 1.802 1.00 60.47 199 PHE A N 1
ATOM 1576 C CA . PHE A 1 199 ? -8.702 3.044 2.162 1.00 60.47 199 PHE A CA 1
ATOM 1577 C C . PHE A 1 199 ? -9.692 2.210 3.001 1.00 60.47 199 PHE A C 1
ATOM 1579 O O . PHE A 1 199 ? -10.420 2.769 3.821 1.00 60.47 199 PHE A O 1
ATOM 1586 N N . GLY A 1 200 ? -9.721 0.880 2.844 1.00 69.50 200 GLY A N 1
ATOM 1587 C CA . GLY A 1 200 ? -10.612 0.004 3.618 1.00 69.50 200 GLY A CA 1
ATOM 1588 C C . GLY A 1 200 ? -10.251 -0.052 5.108 1.00 69.50 200 GLY A C 1
ATOM 1589 O O . GLY A 1 200 ? -11.125 -0.204 5.965 1.00 69.50 200 GLY A O 1
ATOM 1590 N N . SER A 1 201 ? -8.970 0.154 5.432 1.00 83.12 201 SER A N 1
ATOM 1591 C CA . SER A 1 201 ? -8.469 0.165 6.811 1.00 83.12 201 SER A CA 1
ATOM 1592 C C . SER A 1 201 ? -8.946 1.392 7.599 1.00 83.12 201 SER A C 1
ATOM 1594 O O . SER A 1 201 ? -9.109 1.318 8.817 1.00 83.12 201 SER A O 1
ATOM 1596 N N . THR A 1 202 ? -9.287 2.492 6.919 1.00 87.69 202 THR A N 1
ATOM 1597 C CA . THR A 1 202 ? -9.783 3.733 7.531 1.00 87.69 202 THR A CA 1
ATOM 1598 C C . THR A 1 202 ? -10.957 3.501 8.478 1.00 87.69 202 THR A C 1
ATOM 1600 O O . THR A 1 202 ? -10.991 4.069 9.570 1.00 87.69 202 THR A O 1
ATOM 1603 N N . ALA A 1 203 ? -11.906 2.642 8.090 1.00 87.06 203 ALA A N 1
ATOM 1604 C CA . ALA A 1 203 ? -13.085 2.339 8.899 1.00 87.06 203 ALA A CA 1
ATOM 1605 C C . ALA A 1 203 ? -12.716 1.681 10.241 1.00 87.06 203 ALA A C 1
ATOM 1607 O O . ALA A 1 203 ? -13.376 1.909 11.255 1.00 87.06 203 ALA A O 1
ATOM 1608 N N . PHE A 1 204 ? -11.641 0.889 10.259 1.00 88.94 204 PHE A N 1
ATOM 1609 C CA . PHE A 1 204 ? -11.123 0.253 11.466 1.00 88.94 204 PHE A CA 1
ATOM 1610 C C . PHE A 1 204 ? -10.283 1.202 12.314 1.00 88.94 204 PHE A C 1
ATOM 1612 O O . PHE A 1 204 ? -10.328 1.110 13.535 1.00 88.94 204 PHE A O 1
ATOM 1619 N N . LEU A 1 205 ? -9.531 2.107 11.687 1.00 90.88 205 LEU A N 1
ATOM 1620 C CA . LEU A 1 205 ? -8.622 3.021 12.378 1.00 90.88 205 LEU A CA 1
ATOM 1621 C C . LEU A 1 205 ? -9.337 4.233 12.989 1.00 90.88 205 LEU A C 1
ATOM 1623 O O . LEU A 1 205 ? -8.893 4.753 14.011 1.00 90.88 205 LEU A O 1
ATOM 1627 N N . TYR A 1 206 ? -10.448 4.675 12.392 1.00 91.44 206 TYR A N 1
ATOM 1628 C CA . TYR A 1 206 ? -11.169 5.883 12.802 1.00 91.44 206 TYR A CA 1
ATOM 1629 C C . TYR A 1 206 ? -11.518 5.948 14.305 1.00 91.44 206 TYR A C 1
ATOM 1631 O O . TYR A 1 206 ? -11.263 6.991 14.914 1.00 91.44 206 TYR A O 1
ATOM 1639 N N . PRO A 1 207 ? -12.040 4.884 14.954 1.00 89.44 207 PRO A N 1
ATOM 1640 C CA . PRO A 1 207 ? -12.388 4.929 16.379 1.00 89.44 207 PRO A CA 1
ATOM 1641 C C . PRO A 1 207 ? -11.182 5.155 17.299 1.00 89.44 207 PRO A C 1
ATOM 1643 O O . PRO A 1 207 ? -11.341 5.680 18.401 1.00 89.44 207 PRO A O 1
ATOM 1646 N N . PHE A 1 208 ? -9.982 4.780 16.844 1.00 90.25 208 PHE A N 1
ATOM 1647 C CA . PHE A 1 208 ? -8.727 4.919 17.584 1.00 90.25 208 PHE A CA 1
ATOM 1648 C C . PHE A 1 208 ? -8.047 6.272 17.348 1.00 90.25 208 PHE A C 1
ATOM 1650 O O . PHE A 1 208 ? -7.082 6.603 18.033 1.00 90.25 208 PHE A O 1
ATOM 1657 N N . LEU A 1 209 ? -8.517 7.076 16.392 1.00 92.25 209 LEU A N 1
ATOM 1658 C CA . LEU A 1 209 ? -7.909 8.363 16.084 1.00 92.25 209 LEU A CA 1
ATOM 1659 C C . LEU A 1 209 ? -8.194 9.382 17.196 1.00 92.25 209 LEU A C 1
ATOM 1661 O O . LEU A 1 209 ? -9.349 9.714 17.472 1.00 92.25 209 LEU A O 1
ATOM 1665 N N . LYS A 1 210 ? -7.129 9.943 17.783 1.00 90.50 210 LYS A N 1
ATOM 1666 C CA . LYS A 1 210 ? -7.228 10.944 18.859 1.00 90.50 210 LYS A CA 1
ATOM 1667 C C . LYS A 1 210 ? -8.024 12.186 18.430 1.00 90.50 210 LYS A C 1
ATOM 1669 O O . LYS A 1 210 ? -8.963 12.594 19.117 1.00 90.50 210 LYS A O 1
ATOM 1674 N N . ASN A 1 211 ? -7.678 12.735 17.260 1.00 89.56 211 ASN A N 1
ATOM 1675 C CA . ASN A 1 211 ? -8.254 13.956 16.686 1.00 89.56 211 ASN A CA 1
ATOM 1676 C C . ASN A 1 211 ? -9.135 13.634 15.467 1.00 89.56 211 ASN A C 1
ATOM 1678 O O . ASN A 1 211 ? -8.702 13.766 14.321 1.00 89.56 211 ASN A O 1
ATOM 1682 N N . LYS A 1 212 ? -10.382 13.220 15.716 1.00 90.12 212 LYS A N 1
ATOM 1683 C CA . LYS A 1 212 ? -11.342 12.767 14.686 1.00 90.12 212 LYS A CA 1
ATOM 1684 C C . LYS A 1 212 ? -11.699 13.829 13.641 1.00 90.12 212 LYS A C 1
ATOM 1686 O O . LYS A 1 212 ? -12.032 13.486 12.509 1.00 90.12 212 LYS A O 1
ATOM 1691 N N . GLU A 1 213 ? -11.579 15.109 13.981 1.00 90.31 213 GLU A N 1
ATOM 1692 C CA . GLU A 1 213 ? -11.766 16.232 13.048 1.00 90.31 213 GLU A CA 1
ATOM 1693 C C . GLU A 1 213 ? -10.758 16.197 11.895 1.00 90.31 213 GLU A C 1
ATOM 1695 O O . GLU A 1 213 ? -11.097 16.483 10.749 1.00 90.31 213 GLU A O 1
ATOM 1700 N N . LYS A 1 214 ? -9.531 15.742 12.180 1.00 92.44 214 LYS A N 1
ATOM 1701 C CA . LYS A 1 214 ? -8.458 15.615 11.190 1.00 92.44 214 LYS A CA 1
ATOM 1702 C C . LYS A 1 214 ? -8.563 14.338 10.353 1.00 92.44 214 LYS A C 1
ATOM 1704 O O . LYS A 1 214 ? -7.720 14.139 9.490 1.00 92.44 214 LYS A O 1
ATOM 1709 N N . ALA A 1 215 ? -9.569 13.482 10.563 1.00 92.88 215 ALA A N 1
ATOM 1710 C CA . ALA A 1 215 ? -9.699 12.213 9.840 1.00 92.88 215 ALA A CA 1
ATOM 1711 C C . ALA A 1 215 ? -9.833 12.402 8.322 1.00 92.88 215 ALA A C 1
ATOM 1713 O O . ALA A 1 215 ? -9.178 11.699 7.561 1.00 92.88 215 ALA A O 1
ATOM 1714 N N . ALA A 1 216 ? -10.652 13.366 7.883 1.00 94.25 216 ALA A N 1
ATOM 1715 C CA . ALA A 1 216 ? -10.861 13.635 6.459 1.00 94.25 216 ALA A CA 1
ATOM 1716 C C . ALA A 1 216 ? -9.570 14.131 5.790 1.00 94.25 216 ALA A C 1
ATOM 1718 O O . ALA A 1 216 ? -9.156 13.589 4.771 1.00 94.25 216 ALA A O 1
ATOM 1719 N N . LEU A 1 217 ? -8.889 15.098 6.417 1.00 94.44 217 LEU A N 1
ATOM 1720 C CA . LEU A 1 217 ? -7.591 15.579 5.942 1.00 94.44 217 LEU A CA 1
ATOM 1721 C C . LEU A 1 217 ? -6.529 14.475 5.980 1.00 94.44 217 LEU A C 1
ATOM 1723 O O . LEU A 1 217 ? -5.760 14.350 5.037 1.00 94.44 217 LEU A O 1
ATOM 1727 N N . GLY A 1 218 ? -6.502 13.651 7.030 1.00 94.94 218 GLY A N 1
ATOM 1728 C CA . GLY A 1 218 ? -5.567 12.533 7.153 1.00 94.94 218 GLY A CA 1
ATOM 1729 C C . GLY A 1 218 ? -5.744 11.501 6.041 1.00 94.94 218 GLY A C 1
ATOM 1730 O O . GLY A 1 218 ? -4.766 11.045 5.465 1.00 94.94 218 GLY A O 1
ATOM 1731 N N . VAL A 1 219 ? -6.985 11.192 5.670 1.00 94.25 219 VAL A N 1
ATOM 1732 C CA . VAL A 1 219 ? -7.278 10.337 4.515 1.00 94.25 219 VAL A CA 1
ATOM 1733 C C . VAL A 1 219 ? -6.765 10.952 3.212 1.00 94.25 219 VAL A C 1
ATOM 1735 O O . VAL A 1 219 ? -6.117 10.253 2.437 1.00 94.25 219 VAL A O 1
ATOM 1738 N N . CYS A 1 220 ? -7.012 12.244 2.974 1.00 95.38 220 CYS A N 1
ATOM 1739 C CA . CYS A 1 220 ? -6.515 12.922 1.776 1.00 95.38 220 CYS A CA 1
ATOM 1740 C C . CYS A 1 220 ? -4.982 12.920 1.718 1.00 95.38 220 CYS A C 1
ATOM 1742 O O . CYS A 1 220 ? -4.417 12.619 0.673 1.00 95.38 220 CYS A O 1
ATOM 1744 N N . TRP A 1 221 ? -4.309 13.193 2.840 1.00 96.44 221 TRP A N 1
ATOM 1745 C CA . TRP A 1 221 ? -2.848 13.141 2.924 1.00 96.44 221 TRP A CA 1
ATOM 1746 C C . TRP A 1 221 ? -2.302 11.734 2.692 1.00 96.44 221 TRP A C 1
ATOM 1748 O O . TRP A 1 221 ? -1.334 11.584 1.954 1.00 96.44 221 TRP A O 1
ATOM 1758 N N . ALA A 1 222 ? -2.931 10.701 3.259 1.00 95.38 222 ALA A N 1
ATOM 1759 C CA . ALA A 1 222 ? -2.524 9.318 3.025 1.00 95.38 222 ALA A CA 1
ATOM 1760 C C . ALA A 1 222 ? -2.614 8.950 1.538 1.00 95.38 222 ALA A C 1
ATOM 1762 O O . ALA A 1 222 ? -1.654 8.424 0.982 1.00 95.38 222 ALA A O 1
ATOM 1763 N N . GLN A 1 223 ? -3.726 9.300 0.883 1.00 94.06 223 GLN A N 1
ATOM 1764 C CA . GLN A 1 223 ? -3.919 9.037 -0.544 1.00 94.06 223 GLN A CA 1
ATOM 1765 C C . GLN A 1 223 ? -2.976 9.853 -1.425 1.00 94.06 223 GLN A C 1
ATOM 1767 O O . GLN A 1 223 ? -2.469 9.333 -2.414 1.00 94.06 223 GLN A O 1
ATOM 1772 N N . LEU A 1 224 ? -2.696 11.104 -1.053 1.00 95.88 224 LEU A N 1
ATOM 1773 C CA . LEU A 1 224 ? -1.738 11.941 -1.765 1.00 95.88 224 LEU A CA 1
ATOM 1774 C C . LEU A 1 224 ? -0.322 11.359 -1.684 1.00 95.88 224 LEU A C 1
ATOM 1776 O O . LEU A 1 224 ? 0.343 11.254 -2.708 1.00 95.88 224 LEU A O 1
ATOM 1780 N N . ILE A 1 225 ? 0.124 10.926 -0.500 1.00 95.50 225 ILE A N 1
ATOM 1781 C CA . ILE A 1 225 ? 1.436 10.281 -0.321 1.00 95.50 225 ILE A CA 1
ATOM 1782 C C . ILE A 1 225 ? 1.531 9.015 -1.182 1.00 95.50 225 ILE A C 1
ATOM 1784 O O . ILE A 1 225 ? 2.517 8.827 -1.892 1.00 95.50 225 ILE A O 1
ATOM 1788 N N . THR A 1 226 ? 0.496 8.170 -1.167 1.00 95.50 226 THR A N 1
ATOM 1789 C CA . THR A 1 226 ? 0.441 6.960 -1.998 1.00 95.50 226 THR A CA 1
ATOM 1790 C C . THR A 1 226 ? 0.455 7.287 -3.493 1.00 95.50 226 THR A C 1
ATOM 1792 O O . THR A 1 226 ? 1.230 6.687 -4.235 1.00 95.50 226 THR A O 1
ATOM 1795 N N . LEU A 1 227 ? -0.343 8.263 -3.943 1.00 96.19 227 LEU A N 1
ATOM 1796 C CA . LEU A 1 227 ? -0.374 8.701 -5.340 1.00 96.19 227 LEU A CA 1
ATOM 1797 C C . LEU A 1 227 ? 0.997 9.206 -5.795 1.00 96.19 227 LEU A C 1
ATOM 1799 O O . LEU A 1 227 ? 1.456 8.812 -6.862 1.00 96.19 227 LEU A O 1
ATOM 1803 N N . LEU A 1 228 ? 1.652 10.053 -4.999 1.00 96.44 228 LEU A N 1
ATOM 1804 C CA . LEU A 1 228 ? 2.969 10.595 -5.332 1.00 96.44 228 LEU A CA 1
ATOM 1805 C C . LEU A 1 228 ? 4.020 9.487 -5.431 1.00 96.44 228 LEU A C 1
ATOM 1807 O O . LEU A 1 228 ? 4.788 9.474 -6.389 1.00 96.44 228 LEU A O 1
ATOM 1811 N N . ALA A 1 229 ? 4.018 8.527 -4.501 1.00 95.44 229 ALA A N 1
ATOM 1812 C CA . ALA A 1 229 ? 4.927 7.384 -4.549 1.00 95.44 229 ALA A CA 1
ATOM 1813 C C . ALA A 1 229 ? 4.711 6.527 -5.810 1.00 95.44 229 ALA A C 1
ATOM 1815 O O . ALA A 1 229 ? 5.676 6.137 -6.466 1.00 95.44 229 ALA A O 1
ATOM 1816 N N . TYR A 1 230 ? 3.454 6.268 -6.179 1.00 95.31 230 TYR A N 1
ATOM 1817 C CA . TYR A 1 230 ? 3.115 5.487 -7.370 1.00 95.31 230 TYR A CA 1
ATOM 1818 C C . TYR A 1 230 ? 3.390 6.217 -8.677 1.00 95.31 230 TYR A C 1
ATOM 1820 O O . TYR A 1 230 ? 3.918 5.604 -9.603 1.00 95.31 230 TYR A O 1
ATOM 1828 N N . LEU A 1 231 ? 3.073 7.509 -8.766 1.00 96.00 231 LEU A N 1
ATOM 1829 C CA . LEU A 1 231 ? 3.416 8.321 -9.931 1.00 96.00 231 LEU A CA 1
ATOM 1830 C C . LEU A 1 231 ? 4.928 8.384 -10.112 1.00 96.00 231 LEU A C 1
ATOM 1832 O O . LEU A 1 231 ? 5.401 8.153 -11.220 1.00 96.00 231 LEU A O 1
ATOM 1836 N N . PHE A 1 232 ? 5.674 8.622 -9.030 1.00 95.19 232 PHE A N 1
ATOM 1837 C CA . PHE A 1 232 ? 7.132 8.663 -9.054 1.00 95.19 232 PHE A CA 1
ATOM 1838 C C . PHE A 1 232 ? 7.721 7.387 -9.661 1.00 95.19 232 PHE A C 1
ATOM 1840 O O . PHE A 1 232 ? 8.432 7.459 -10.661 1.00 95.19 232 PHE A O 1
ATOM 1847 N N . ILE A 1 233 ? 7.381 6.214 -9.116 1.00 94.94 233 ILE A N 1
ATOM 1848 C CA . ILE A 1 233 ? 7.966 4.956 -9.595 1.00 94.94 233 ILE A CA 1
ATOM 1849 C C . ILE A 1 233 ? 7.445 4.537 -10.973 1.00 94.94 233 ILE A C 1
ATOM 1851 O O . ILE A 1 233 ? 8.198 3.966 -11.761 1.00 94.94 233 ILE A O 1
ATOM 1855 N N . THR A 1 234 ? 6.183 4.837 -11.298 1.00 94.56 234 THR A N 1
ATOM 1856 C CA . THR A 1 234 ? 5.586 4.496 -12.600 1.00 94.56 234 THR A CA 1
ATOM 1857 C C . THR A 1 234 ? 6.206 5.317 -13.719 1.00 94.56 234 THR A C 1
ATOM 1859 O O . THR A 1 234 ? 6.667 4.744 -14.702 1.00 94.56 234 THR A O 1
ATOM 1862 N N . LEU A 1 235 ? 6.265 6.643 -13.561 1.00 94.81 235 LEU A N 1
ATOM 1863 C CA . LEU A 1 235 ? 6.858 7.529 -14.563 1.00 94.81 235 LEU A CA 1
ATOM 1864 C C . LEU A 1 235 ? 8.347 7.231 -14.740 1.00 94.81 235 LEU A C 1
ATOM 1866 O O . LEU A 1 235 ? 8.812 7.147 -15.873 1.00 94.81 235 LEU A O 1
ATOM 1870 N N . LEU A 1 236 ? 9.068 6.996 -13.639 1.00 94.44 236 LEU A N 1
ATOM 1871 C CA . LEU A 1 236 ? 10.476 6.616 -13.699 1.00 94.44 236 LEU A CA 1
ATOM 1872 C C . LEU A 1 236 ? 10.673 5.293 -14.451 1.00 94.44 236 LEU A C 1
ATOM 1874 O O . LEU A 1 236 ? 11.535 5.214 -15.320 1.00 94.44 236 LEU A O 1
ATOM 1878 N N . SER A 1 237 ? 9.836 4.284 -14.185 1.00 93.69 237 SER A N 1
ATOM 1879 C CA . SER A 1 237 ? 9.896 3.000 -14.898 1.00 93.69 237 SER A CA 1
ATOM 1880 C C . SER A 1 237 ? 9.606 3.162 -16.391 1.00 93.69 237 SER A C 1
ATOM 1882 O O . SER A 1 237 ? 10.310 2.581 -17.209 1.00 93.69 237 SER A O 1
ATOM 1884 N N . PHE A 1 238 ? 8.598 3.959 -16.759 1.00 93.50 238 PHE A N 1
ATOM 1885 C CA . PHE A 1 238 ? 8.228 4.184 -18.163 1.00 93.50 238 PHE A CA 1
ATOM 1886 C C . PHE A 1 238 ? 9.289 4.979 -18.923 1.00 93.50 238 PHE A C 1
ATOM 1888 O O . PHE A 1 238 ? 9.433 4.800 -20.126 1.00 93.50 238 PHE A O 1
ATOM 1895 N N . ALA A 1 239 ? 10.023 5.853 -18.234 1.00 93.44 239 ALA A N 1
ATOM 1896 C CA . ALA A 1 239 ? 11.126 6.594 -18.828 1.00 93.44 239 ALA A CA 1
ATOM 1897 C C . ALA A 1 239 ? 12.410 5.752 -18.905 1.00 93.44 239 ALA A C 1
ATOM 1899 O O . ALA A 1 239 ? 13.246 5.994 -19.768 1.00 93.44 239 ALA A O 1
ATOM 1900 N N . PHE A 1 240 ? 12.604 4.786 -18.005 1.00 93.19 240 PHE A N 1
ATOM 1901 C CA . PHE A 1 240 ? 13.816 3.967 -17.961 1.00 93.19 240 PHE A CA 1
ATOM 1902 C C . PHE A 1 240 ? 13.779 2.783 -18.935 1.00 93.19 240 PHE A C 1
ATOM 1904 O O . PHE A 1 240 ? 14.748 2.553 -19.653 1.00 93.19 240 PHE A O 1
ATOM 1911 N N . PHE A 1 241 ? 12.678 2.029 -18.962 1.00 91.06 241 PHE A N 1
ATOM 1912 C CA . PHE A 1 241 ? 12.555 0.823 -19.783 1.00 91.06 241 PHE A CA 1
ATOM 1913 C C . PHE A 1 241 ? 11.968 1.120 -21.154 1.00 91.06 241 PHE A C 1
ATOM 1915 O O . PHE A 1 241 ? 11.074 1.957 -21.290 1.00 91.06 241 PHE A O 1
ATOM 1922 N N . SER A 1 242 ? 12.407 0.366 -22.160 1.00 88.81 242 SER A N 1
ATOM 1923 C CA . SER A 1 242 ? 11.758 0.421 -23.464 1.00 88.81 242 SER A CA 1
ATOM 1924 C C . SER A 1 242 ? 10.330 -0.164 -23.394 1.00 88.81 242 SER A C 1
ATOM 1926 O O . SER A 1 242 ? 10.064 -1.077 -22.600 1.00 88.81 242 SER A O 1
ATOM 1928 N N . PRO A 1 243 ? 9.393 0.312 -24.237 1.00 83.88 243 PRO A N 1
ATOM 1929 C CA . PRO A 1 243 ? 8.021 -0.201 -24.327 1.00 83.88 243 PRO A CA 1
ATOM 1930 C C . PRO A 1 243 ? 7.890 -1.736 -24.347 1.00 83.88 243 PRO A C 1
ATOM 1932 O O . PRO A 1 243 ? 7.025 -2.295 -23.673 1.00 83.88 243 PRO A O 1
ATOM 1935 N N . GLY A 1 244 ? 8.776 -2.425 -25.076 1.00 81.56 244 GLY A N 1
ATOM 1936 C CA . GLY A 1 244 ? 8.768 -3.888 -25.197 1.00 81.56 244 GLY A CA 1
ATOM 1937 C C . GLY A 1 244 ? 9.245 -4.639 -23.947 1.00 81.56 244 GLY A C 1
ATOM 1938 O O . GLY A 1 244 ? 8.908 -5.810 -23.768 1.00 81.56 244 GLY A O 1
ATOM 1939 N N . GLU A 1 245 ? 9.998 -3.988 -23.057 1.00 83.25 245 GLU A N 1
ATOM 1940 C CA . GLU A 1 245 ? 10.521 -4.587 -21.820 1.00 83.25 245 GLU A CA 1
ATOM 1941 C C . GLU A 1 245 ? 9.545 -4.462 -20.642 1.00 83.25 245 GLU A C 1
ATOM 1943 O O . GLU A 1 245 ? 9.520 -5.327 -19.760 1.00 83.25 245 GLU A O 1
ATOM 1948 N N . LEU A 1 246 ? 8.707 -3.416 -20.636 1.00 84.12 246 LEU A N 1
ATOM 1949 C CA . LEU A 1 246 ? 7.802 -3.072 -19.530 1.00 84.12 246 LEU A CA 1
ATOM 1950 C C . LEU A 1 246 ? 6.797 -4.180 -19.176 1.00 84.12 246 LEU A C 1
ATOM 1952 O O . LEU A 1 246 ? 6.366 -4.274 -18.027 1.00 84.12 246 LEU A O 1
ATOM 1956 N N . THR A 1 247 ? 6.423 -5.037 -20.127 1.00 82.62 247 THR A N 1
ATOM 1957 C CA . THR A 1 247 ? 5.514 -6.175 -19.892 1.00 82.62 247 THR A CA 1
ATOM 1958 C C . THR A 1 247 ? 6.249 -7.457 -19.491 1.00 82.62 247 THR A C 1
ATOM 1960 O O . THR A 1 247 ? 5.700 -8.267 -18.728 1.00 82.62 247 THR A O 1
ATOM 1963 N N . LYS A 1 248 ? 7.494 -7.621 -19.957 1.00 79.19 248 LYS A N 1
ATOM 1964 C CA . LYS A 1 248 ? 8.327 -8.821 -19.781 1.00 79.19 248 LYS A CA 1
ATOM 1965 C C . LYS A 1 248 ? 8.980 -8.877 -18.397 1.00 79.19 248 LYS A C 1
ATOM 1967 O O . LYS A 1 248 ? 9.120 -9.948 -17.813 1.00 79.19 248 LYS A O 1
ATOM 1972 N N . ILE A 1 249 ? 9.344 -7.726 -17.832 1.00 79.06 249 ILE A N 1
ATOM 1973 C CA . ILE A 1 249 ? 10.013 -7.653 -16.528 1.00 79.06 249 ILE A CA 1
ATOM 1974 C C . ILE A 1 249 ? 8.977 -7.575 -15.399 1.00 79.06 249 ILE A C 1
ATOM 1976 O O . ILE A 1 249 ? 8.271 -6.583 -15.249 1.00 79.06 249 ILE A O 1
ATOM 1980 N N . ASN A 1 250 ? 8.926 -8.599 -14.541 1.00 71.38 250 ASN A N 1
ATOM 1981 C CA . ASN A 1 250 ? 7.944 -8.690 -13.449 1.00 71.38 250 ASN A CA 1
ATOM 1982 C C . ASN A 1 250 ? 8.103 -7.611 -12.358 1.00 71.38 250 ASN A C 1
ATOM 1984 O O . ASN A 1 250 ? 7.112 -7.169 -11.784 1.00 71.38 250 ASN A O 1
ATOM 1988 N N . GLN A 1 251 ? 9.340 -7.220 -12.035 1.00 82.12 251 GLN A N 1
ATOM 1989 C CA . GLN A 1 251 ? 9.675 -6.341 -10.904 1.00 82.12 251 GLN A CA 1
ATOM 1990 C C . GLN A 1 251 ? 10.485 -5.133 -11.379 1.00 82.12 251 GLN A C 1
ATOM 1992 O O . GLN A 1 251 ? 11.662 -4.995 -11.042 1.00 82.12 251 GLN A O 1
ATOM 1997 N N . LEU A 1 252 ? 9.848 -4.270 -12.174 1.00 86.31 252 LEU A N 1
ATOM 1998 C CA . LEU A 1 252 ? 10.482 -3.115 -12.821 1.00 86.31 252 LEU A CA 1
ATOM 1999 C C . LEU A 1 252 ? 11.255 -2.239 -11.827 1.00 86.31 252 LEU A C 1
ATOM 2001 O O . LEU A 1 252 ? 12.431 -1.960 -12.044 1.00 86.31 252 LEU A O 1
ATOM 2005 N N . ALA A 1 253 ? 10.637 -1.896 -10.691 1.00 87.88 253 ALA A N 1
ATOM 2006 C CA . ALA A 1 253 ? 11.251 -1.047 -9.670 1.00 87.88 253 ALA A CA 1
ATOM 2007 C C . ALA A 1 253 ? 12.567 -1.616 -9.113 1.00 87.88 253 ALA A C 1
ATOM 2009 O O . ALA A 1 253 ? 13.542 -0.886 -8.973 1.00 87.88 253 ALA A O 1
ATOM 2010 N N . ILE A 1 254 ? 12.612 -2.920 -8.819 1.00 88.38 254 ILE A N 1
ATOM 2011 C CA . ILE A 1 254 ? 13.830 -3.574 -8.315 1.00 88.38 254 ILE A CA 1
ATOM 2012 C C . ILE A 1 254 ? 14.860 -3.691 -9.441 1.00 88.38 254 ILE A C 1
ATOM 2014 O O . ILE A 1 254 ? 16.044 -3.469 -9.215 1.00 88.38 254 ILE A O 1
ATOM 2018 N N . TYR A 1 255 ? 14.418 -4.019 -10.657 1.00 88.50 255 TYR A N 1
ATOM 2019 C CA . TYR A 1 255 ? 15.317 -4.236 -11.785 1.00 88.50 255 TYR A CA 1
ATOM 2020 C C . TYR A 1 255 ? 16.073 -2.964 -12.194 1.00 88.50 255 TYR A C 1
ATOM 2022 O O . TYR A 1 255 ? 17.250 -3.060 -12.523 1.00 88.50 255 TYR A O 1
ATOM 2030 N N . MET A 1 256 ? 15.458 -1.777 -12.093 1.00 89.69 256 MET A N 1
ATOM 2031 C CA . MET A 1 256 ? 16.158 -0.498 -12.320 1.00 89.69 256 MET A CA 1
ATOM 2032 C C . MET A 1 256 ? 17.377 -0.327 -11.412 1.00 89.69 256 MET A C 1
ATOM 2034 O O . MET A 1 256 ? 18.383 0.239 -11.817 1.00 89.69 256 MET A O 1
ATOM 2038 N N . LEU A 1 257 ? 17.329 -0.854 -10.188 1.00 88.50 257 LEU A N 1
ATOM 2039 C CA . LEU A 1 257 ? 18.436 -0.720 -9.242 1.00 88.50 257 LEU A CA 1
ATOM 2040 C C . LEU A 1 257 ? 19.657 -1.559 -9.625 1.00 88.50 257 LEU A C 1
ATOM 2042 O O . LEU A 1 257 ? 20.729 -1.336 -9.075 1.00 88.50 257 LEU A O 1
ATOM 2046 N N . LYS A 1 258 ? 19.528 -2.484 -10.586 1.00 84.62 258 LYS A N 1
ATOM 2047 C CA . LYS A 1 258 ? 20.673 -3.219 -11.134 1.00 84.62 258 LYS A CA 1
ATOM 2048 C C . LYS A 1 258 ? 21.587 -2.360 -11.996 1.00 84.62 258 LYS A C 1
ATOM 2050 O O . LYS A 1 258 ? 22.744 -2.722 -12.153 1.00 84.62 258 LYS A O 1
ATOM 2055 N N . SER A 1 259 ? 21.086 -1.262 -12.563 1.00 81.69 259 SER A N 1
ATOM 2056 C CA . SER A 1 259 ? 21.929 -0.336 -13.325 1.00 81.69 259 SER A CA 1
ATOM 2057 C C . SER A 1 259 ? 22.694 0.636 -12.427 1.00 81.69 259 SER A C 1
ATOM 2059 O O . SER A 1 259 ? 23.501 1.412 -12.926 1.00 81.69 259 SER A O 1
ATOM 2061 N N . VAL A 1 260 ? 22.411 0.651 -11.121 1.00 82.62 260 VAL A N 1
ATOM 2062 C CA . VAL A 1 260 ? 23.060 1.553 -10.171 1.00 82.62 260 VAL A CA 1
ATOM 2063 C C . VAL A 1 260 ? 24.355 0.907 -9.689 1.00 82.62 260 VAL A C 1
ATOM 2065 O O . VAL A 1 260 ? 24.338 0.013 -8.846 1.00 82.62 260 VAL A O 1
ATOM 2068 N N . GLU A 1 261 ? 25.481 1.388 -10.209 1.00 74.38 261 GLU A N 1
ATOM 2069 C CA . GLU A 1 261 ? 26.822 0.981 -9.786 1.00 74.38 261 GLU A CA 1
ATOM 2070 C C . GLU A 1 261 ? 27.389 2.024 -8.811 1.00 74.38 261 GLU A C 1
ATOM 2072 O O . GLU A 1 261 ? 27.677 3.159 -9.194 1.00 74.38 261 GLU A O 1
ATOM 2077 N N . LEU A 1 262 ? 27.534 1.663 -7.530 1.00 76.88 262 LEU A N 1
ATOM 2078 C CA . LEU A 1 262 ? 28.182 2.516 -6.529 1.00 76.88 262 LEU A CA 1
ATOM 2079 C C . LEU A 1 262 ? 29.603 2.002 -6.251 1.00 76.88 262 LEU A C 1
ATOM 2081 O O . LEU A 1 262 ? 29.770 0.798 -6.066 1.00 76.88 262 LEU A O 1
ATOM 2085 N N . PRO A 1 263 ? 30.620 2.879 -6.114 1.00 76.75 263 PRO A N 1
ATOM 2086 C CA . PRO A 1 263 ? 32.012 2.458 -5.898 1.00 76.75 263 PRO A CA 1
ATOM 2087 C C . PRO A 1 263 ? 32.234 1.576 -4.660 1.00 76.75 263 PRO A C 1
ATOM 2089 O O . PRO A 1 263 ? 33.228 0.865 -4.580 1.00 76.75 263 PRO A O 1
ATOM 2092 N N . PHE A 1 264 ? 31.328 1.653 -3.683 1.00 77.50 264 PHE A N 1
ATOM 2093 C CA . PHE A 1 264 ? 31.406 0.954 -2.400 1.00 77.50 264 PHE A CA 1
ATOM 2094 C C . PHE A 1 264 ? 30.350 -0.151 -2.232 1.00 77.50 264 PHE A C 1
ATOM 2096 O O . PHE A 1 264 ? 30.359 -0.833 -1.209 1.00 77.50 264 PHE A O 1
ATOM 2103 N N . LEU A 1 265 ? 29.412 -0.312 -3.175 1.00 75.44 265 LEU A N 1
ATOM 2104 C CA . LEU A 1 265 ? 28.319 -1.278 -3.051 1.00 75.44 265 LEU A CA 1
ATOM 2105 C C . LEU A 1 265 ? 28.018 -1.940 -4.397 1.00 75.44 265 LEU A C 1
ATOM 2107 O O . LEU A 1 265 ? 27.401 -1.338 -5.273 1.00 75.44 265 LEU A O 1
ATOM 2111 N N . GLU A 1 266 ? 28.406 -3.209 -4.517 1.00 70.88 266 GLU A N 1
ATOM 2112 C CA . GLU A 1 266 ? 28.234 -4.003 -5.741 1.00 70.88 266 GLU A CA 1
ATOM 2113 C C . GLU A 1 266 ? 26.776 -4.436 -5.986 1.00 70.88 266 GLU A C 1
ATOM 2115 O O . GLU A 1 266 ? 26.395 -4.685 -7.126 1.00 70.88 266 GLU A O 1
ATOM 2120 N N . GLN A 1 267 ? 25.938 -4.514 -4.939 1.00 81.62 267 GLN A N 1
ATOM 2121 C CA . GLN A 1 267 ? 24.547 -4.978 -5.047 1.00 81.62 267 GLN A CA 1
ATOM 2122 C C . GLN A 1 267 ? 23.546 -4.050 -4.334 1.00 81.62 267 GLN A C 1
ATOM 2124 O O . GLN A 1 267 ? 22.995 -4.368 -3.275 1.00 81.62 267 GLN A O 1
ATOM 2129 N N . VAL A 1 268 ? 23.260 -2.897 -4.951 1.00 85.75 268 VAL A N 1
ATOM 2130 C CA . VAL A 1 268 ? 22.300 -1.893 -4.442 1.00 85.75 268 VAL A CA 1
ATOM 2131 C C . VAL A 1 268 ? 20.888 -2.471 -4.276 1.00 85.75 268 VAL A C 1
ATOM 2133 O O . VAL A 1 268 ? 20.201 -2.156 -3.303 1.00 85.75 268 VAL A O 1
ATOM 2136 N N . GLU A 1 269 ? 20.463 -3.371 -5.171 1.00 87.44 269 GLU A N 1
ATOM 2137 C CA . GLU A 1 269 ? 19.150 -4.032 -5.095 1.00 87.44 269 GLU A CA 1
ATOM 2138 C C . GLU A 1 269 ? 18.953 -4.830 -3.793 1.00 87.44 269 GLU A C 1
ATOM 2140 O O . GLU A 1 269 ? 17.858 -4.834 -3.229 1.00 87.44 269 GLU A O 1
ATOM 2145 N N . GLY A 1 270 ? 20.009 -5.475 -3.285 1.00 87.88 270 GLY A N 1
ATOM 2146 C CA . GLY A 1 270 ? 19.948 -6.280 -2.067 1.00 87.88 270 GLY A CA 1
ATOM 2147 C C . GLY A 1 270 ? 19.731 -5.398 -0.844 1.00 87.88 270 GLY A C 1
ATOM 2148 O O . GLY A 1 270 ? 18.814 -5.641 -0.055 1.00 87.88 270 GLY A O 1
ATOM 2149 N N . LEU A 1 271 ? 20.508 -4.313 -0.741 1.00 89.06 271 LEU A N 1
ATOM 2150 C CA . LEU A 1 271 ? 20.338 -3.307 0.306 1.00 89.06 271 LEU A CA 1
ATOM 2151 C C . LEU A 1 271 ? 18.946 -2.670 0.242 1.00 89.06 271 LEU A C 1
ATOM 2153 O O . LEU A 1 271 ? 18.298 -2.512 1.280 1.00 89.06 271 LEU A O 1
ATOM 2157 N N . PHE A 1 272 ? 18.461 -2.367 -0.969 1.00 91.75 272 PHE A N 1
ATOM 2158 C CA . PHE A 1 272 ? 17.120 -1.832 -1.156 1.00 91.75 272 PHE A CA 1
ATOM 2159 C C . PHE A 1 272 ? 16.070 -2.770 -0.567 1.00 91.75 272 PHE A C 1
ATOM 2161 O O . PHE A 1 272 ? 15.258 -2.328 0.235 1.00 91.75 272 PHE A O 1
ATOM 2168 N N . ILE A 1 273 ? 16.104 -4.064 -0.897 1.00 91.50 273 ILE A N 1
ATOM 2169 C CA . ILE A 1 273 ? 15.106 -5.036 -0.424 1.00 91.50 273 ILE A CA 1
ATOM 2170 C C . ILE A 1 273 ? 15.137 -5.180 1.101 1.00 91.50 273 ILE A C 1
ATOM 2172 O O . ILE A 1 273 ? 14.073 -5.242 1.719 1.00 91.50 273 ILE A O 1
ATOM 2176 N N . VAL A 1 274 ? 16.322 -5.210 1.721 1.00 91.19 274 VAL A N 1
ATOM 2177 C CA . VAL A 1 274 ? 16.458 -5.325 3.184 1.00 91.19 274 VAL A CA 1
ATOM 2178 C C . VAL A 1 274 ? 15.838 -4.121 3.891 1.00 91.19 274 VAL A C 1
ATOM 2180 O O . VAL A 1 274 ? 15.053 -4.291 4.822 1.00 91.19 274 VAL A O 1
ATOM 2183 N N . LEU A 1 275 ? 16.141 -2.904 3.437 1.00 91.88 275 LEU A N 1
ATOM 2184 C CA . LEU A 1 275 ? 15.581 -1.683 4.020 1.00 91.88 275 LEU A CA 1
ATOM 2185 C C . LEU A 1 275 ? 14.091 -1.514 3.682 1.00 91.88 275 LEU A C 1
ATOM 2187 O O . LEU A 1 275 ? 13.298 -1.087 4.520 1.00 91.88 275 LEU A O 1
ATOM 2191 N N . TYR A 1 276 ? 13.685 -1.912 2.477 1.00 93.75 276 TYR A N 1
ATOM 2192 C CA . TYR A 1 276 ? 12.297 -1.882 2.022 1.00 93.75 276 TYR A CA 1
ATOM 2193 C C . TYR A 1 276 ? 11.429 -2.949 2.710 1.00 93.75 276 TYR A C 1
ATOM 2195 O O . TYR A 1 276 ? 10.204 -2.836 2.719 1.00 93.75 276 TYR A O 1
ATOM 2203 N N . LEU A 1 277 ? 12.025 -3.954 3.365 1.00 93.44 277 LEU A N 1
ATOM 2204 C CA . LEU A 1 277 ? 11.293 -4.989 4.099 1.00 93.44 277 LEU A CA 1
ATOM 2205 C C . LEU A 1 277 ? 10.376 -4.416 5.192 1.00 93.44 277 LEU A C 1
ATOM 2207 O O . LEU A 1 277 ? 9.300 -4.961 5.442 1.00 93.44 277 LEU A O 1
ATOM 2211 N N . PHE A 1 278 ? 10.763 -3.293 5.801 1.00 94.25 278 PHE A N 1
ATOM 2212 C CA . PHE A 1 278 ? 9.933 -2.568 6.769 1.00 94.25 278 PHE A CA 1
ATOM 2213 C C . PHE A 1 278 ? 8.663 -1.982 6.139 1.00 94.25 278 PHE A C 1
ATOM 2215 O O . PHE A 1 278 ? 7.631 -1.883 6.793 1.00 94.25 278 PHE A O 1
ATOM 2222 N N . ILE A 1 279 ? 8.712 -1.613 4.861 1.00 94.81 279 ILE A N 1
ATOM 2223 C CA . ILE A 1 279 ? 7.550 -1.118 4.117 1.00 94.81 279 ILE A CA 1
ATOM 2224 C C . ILE A 1 279 ? 6.726 -2.294 3.598 1.00 94.81 279 ILE A C 1
ATOM 2226 O O . ILE A 1 279 ? 5.502 -2.279 3.692 1.00 94.81 279 ILE A O 1
ATOM 2230 N N . PHE A 1 280 ? 7.378 -3.360 3.127 1.00 93.00 280 PHE A N 1
ATOM 2231 C CA . PHE A 1 280 ? 6.697 -4.599 2.760 1.00 93.00 280 PHE A CA 1
ATOM 2232 C C . PHE A 1 280 ? 5.830 -5.137 3.899 1.00 93.00 280 PHE A C 1
ATOM 2234 O O . PHE A 1 280 ? 4.670 -5.495 3.676 1.00 93.00 280 PHE A O 1
ATOM 2241 N N . SER A 1 281 ? 6.357 -5.139 5.123 1.00 95.88 281 SER A N 1
ATOM 2242 C CA . SER A 1 281 ? 5.659 -5.653 6.302 1.00 95.88 281 SER A CA 1
ATOM 2243 C C . SER A 1 281 ? 4.399 -4.871 6.673 1.00 95.88 281 SER A C 1
ATOM 2245 O O . SER A 1 281 ? 3.498 -5.430 7.306 1.00 95.88 281 SER A O 1
ATOM 2247 N N . MET A 1 282 ? 4.270 -3.624 6.207 1.00 95.06 282 MET A N 1
ATOM 2248 C CA . MET A 1 282 ? 3.047 -2.836 6.348 1.00 95.06 282 MET A CA 1
ATOM 2249 C C . MET A 1 282 ? 1.863 -3.430 5.577 1.00 95.06 282 MET A C 1
ATOM 2251 O O . MET A 1 282 ? 0.725 -3.093 5.893 1.00 95.06 282 MET A O 1
ATOM 2255 N N . SER A 1 283 ? 2.084 -4.353 4.631 1.00 91.69 283 SER A N 1
ATOM 2256 C CA . SER A 1 283 ? 0.990 -5.104 3.998 1.00 91.69 283 SER A CA 1
ATOM 2257 C C . SER A 1 283 ? 0.364 -6.128 4.949 1.00 91.69 283 SER A C 1
ATOM 2259 O O . SER A 1 283 ? -0.857 -6.148 5.122 1.00 91.69 283 SER A O 1
ATOM 2261 N N . TRP A 1 284 ? 1.175 -6.978 5.592 1.00 93.62 284 TRP A N 1
ATOM 2262 C CA . TRP A 1 284 ? 0.672 -8.126 6.348 1.00 93.62 284 TRP A CA 1
ATOM 2263 C C . TRP A 1 284 ? 0.528 -7.870 7.845 1.00 93.62 284 TRP A C 1
ATOM 2265 O O . TRP A 1 284 ? -0.422 -8.380 8.432 1.00 93.62 284 TRP A O 1
ATOM 2275 N N . ILE A 1 285 ? 1.391 -7.070 8.486 1.00 96.38 285 ILE A N 1
ATOM 2276 C CA . ILE A 1 285 ? 1.320 -6.848 9.943 1.00 96.38 285 ILE A CA 1
ATOM 2277 C C . ILE A 1 285 ? -0.009 -6.182 10.347 1.00 96.38 285 ILE A C 1
ATOM 2279 O O . ILE A 1 285 ? -0.720 -6.750 11.186 1.00 96.38 285 ILE A O 1
ATOM 2283 N N . PRO A 1 286 ? -0.409 -5.028 9.767 1.00 94.88 286 PRO A N 1
ATOM 2284 C CA . PRO A 1 286 ? -1.691 -4.408 10.094 1.00 94.88 286 PRO A CA 1
ATOM 2285 C C . PRO A 1 286 ? -2.867 -5.297 9.680 1.00 94.88 286 PRO A C 1
ATOM 2287 O O . PRO A 1 286 ? -3.848 -5.401 10.410 1.00 94.88 286 PRO A O 1
ATOM 2290 N N . SER A 1 287 ? -2.759 -5.996 8.551 1.00 92.88 287 SER A N 1
ATOM 2291 C CA . SER A 1 287 ? -3.836 -6.837 8.022 1.00 92.88 287 SER A CA 1
ATOM 2292 C C . SER A 1 287 ? -4.091 -8.086 8.875 1.00 92.88 287 SER A C 1
ATOM 2294 O O . SER A 1 287 ? -5.248 -8.401 9.156 1.00 92.88 287 SER A O 1
ATOM 2296 N N . TYR A 1 288 ? -3.051 -8.744 9.405 1.00 95.31 288 TYR A N 1
ATOM 2297 C CA . TYR A 1 288 ? -3.215 -9.812 10.400 1.00 95.31 288 TYR A CA 1
ATOM 2298 C C . TYR A 1 288 ? -3.875 -9.298 11.681 1.00 95.31 288 TYR A C 1
ATOM 2300 O O . TYR A 1 288 ? -4.752 -9.970 12.226 1.00 95.31 288 TYR A O 1
ATOM 2308 N N . LEU A 1 289 ? -3.500 -8.101 12.149 1.00 95.19 289 LEU A N 1
ATOM 2309 C CA . LEU A 1 289 ? -4.143 -7.478 13.307 1.00 95.19 289 LEU A CA 1
ATOM 2310 C C . LEU A 1 289 ? -5.634 -7.211 13.045 1.00 95.19 289 LEU A C 1
ATOM 2312 O O . LEU A 1 289 ? -6.466 -7.556 13.883 1.00 95.19 289 LEU A O 1
ATOM 2316 N N . LEU A 1 290 ? -5.984 -6.632 11.894 1.00 92.50 290 LEU A N 1
ATOM 2317 C CA . LEU A 1 290 ? -7.374 -6.342 11.524 1.00 92.50 290 LEU A CA 1
ATOM 2318 C C . LEU A 1 290 ? -8.204 -7.622 11.356 1.00 92.50 290 LEU A C 1
ATOM 2320 O O . LEU A 1 290 ? -9.353 -7.675 11.802 1.00 92.50 290 LEU A O 1
ATOM 2324 N N . SER A 1 291 ? -7.617 -8.682 10.793 1.00 93.44 291 SER A N 1
ATOM 2325 C CA . SER A 1 291 ? -8.269 -9.990 10.698 1.00 93.44 291 SER A CA 1
ATOM 2326 C C . SER A 1 291 ? -8.514 -10.608 12.081 1.00 93.44 291 SER A C 1
ATOM 2328 O O . SER A 1 291 ? -9.641 -11.011 12.381 1.00 93.44 291 SER A O 1
ATOM 2330 N N . ALA A 1 292 ? -7.504 -10.597 12.961 1.00 94.31 292 ALA A N 1
ATOM 2331 C CA . ALA A 1 292 ? -7.624 -11.082 14.337 1.00 94.31 292 ALA A CA 1
ATOM 2332 C C . ALA A 1 292 ? -8.665 -10.288 15.143 1.00 94.31 292 ALA A C 1
ATOM 2334 O O . ALA A 1 292 ? -9.417 -10.871 15.923 1.00 94.31 292 ALA A O 1
ATOM 2335 N N . PHE A 1 293 ? -8.742 -8.973 14.924 1.00 92.00 293 PHE A N 1
ATOM 2336 C CA . PHE A 1 293 ? -9.731 -8.094 15.544 1.00 92.00 293 PHE A CA 1
ATOM 2337 C C . PHE A 1 293 ? -11.167 -8.440 15.128 1.00 92.00 293 PHE A C 1
ATOM 2339 O O . PHE A 1 293 ? -12.074 -8.456 15.961 1.00 92.00 293 PHE A O 1
ATOM 2346 N N . CYS A 1 294 ? -11.389 -8.766 13.851 1.00 90.62 294 CYS A N 1
ATOM 2347 C CA . CYS A 1 294 ? -12.697 -9.219 13.380 1.00 90.62 294 CYS A CA 1
ATOM 2348 C C . CYS A 1 294 ? -13.106 -10.548 14.039 1.00 90.62 294 CYS A C 1
ATOM 2350 O O . CYS A 1 294 ? -14.242 -10.681 14.502 1.00 90.62 294 CYS A O 1
ATOM 2352 N N . MET A 1 295 ? -12.175 -11.505 14.144 1.00 90.56 295 MET A N 1
ATOM 2353 C CA . MET A 1 295 ? -12.425 -12.793 14.803 1.00 90.56 295 MET A CA 1
ATOM 2354 C C . MET A 1 295 ? -12.695 -12.640 16.304 1.00 90.56 295 MET A C 1
ATOM 2356 O O . MET A 1 295 ? -13.623 -13.260 16.828 1.00 90.56 295 MET A O 1
ATOM 2360 N N . SER A 1 296 ? -11.938 -11.784 16.999 1.00 92.19 296 SER A N 1
ATOM 2361 C CA . SER A 1 296 ? -12.143 -11.543 18.430 1.00 92.19 296 SER A CA 1
ATOM 2362 C C . SER A 1 296 ? -13.491 -10.882 18.703 1.00 92.19 296 SER A C 1
ATOM 2364 O O . SER A 1 296 ? -14.204 -11.301 19.616 1.00 92.19 296 SER A O 1
ATOM 2366 N N . TRP A 1 297 ? -13.892 -9.924 17.859 1.00 90.56 297 TRP A N 1
ATOM 2367 C CA . TRP A 1 297 ? -15.206 -9.291 17.929 1.00 90.56 297 TRP A CA 1
ATOM 2368 C C . TRP A 1 297 ? -16.343 -10.303 17.707 1.00 90.56 297 TRP A C 1
ATOM 2370 O O . TRP A 1 297 ? -17.295 -10.335 18.486 1.00 90.56 297 TRP A O 1
ATOM 2380 N N . MET A 1 298 ? -16.225 -11.196 16.715 1.00 89.25 298 MET A N 1
ATOM 2381 C CA . MET A 1 298 ? -17.211 -12.261 16.464 1.00 89.25 298 MET A CA 1
ATOM 2382 C C . MET A 1 298 ? -17.355 -13.252 17.622 1.00 89.25 298 MET A C 1
ATOM 2384 O O . MET A 1 298 ? -18.450 -13.774 17.850 1.00 89.25 298 MET A O 1
ATOM 2388 N N . ALA A 1 299 ? -16.252 -13.533 18.315 1.00 89.25 299 ALA A N 1
ATOM 2389 C CA . ALA A 1 299 ? -16.206 -14.416 19.473 1.00 89.25 299 ALA A CA 1
ATOM 2390 C C . ALA A 1 299 ? -16.602 -13.717 20.787 1.00 89.25 299 ALA A C 1
ATOM 2392 O O . ALA A 1 299 ? -16.622 -14.364 21.832 1.00 89.25 299 ALA A O 1
ATOM 2393 N N . GLY A 1 300 ? -16.883 -12.408 20.757 1.00 85.56 300 GLY A N 1
ATOM 2394 C CA . GLY A 1 300 ? -17.197 -11.619 21.950 1.00 85.56 300 GLY A CA 1
ATOM 2395 C C . GLY A 1 300 ? -16.025 -11.486 22.929 1.00 85.56 300 GLY A C 1
ATOM 2396 O O . GLY A 1 300 ? -16.247 -11.246 24.112 1.00 85.56 300 GLY A O 1
ATOM 2397 N N . ARG A 1 301 ? -14.781 -11.665 22.465 1.00 85.12 301 ARG A N 1
ATOM 2398 C CA . ARG A 1 301 ? -13.573 -11.590 23.298 1.00 85.12 301 ARG A CA 1
ATOM 2399 C C . ARG A 1 301 ? -12.868 -10.250 23.107 1.00 85.12 301 ARG A C 1
ATOM 2401 O O . ARG A 1 301 ? -12.649 -9.810 21.982 1.00 85.12 301 ARG A O 1
ATOM 2408 N N . ALA A 1 302 ? -12.463 -9.634 24.218 1.00 76.44 302 ALA A N 1
ATOM 2409 C CA . ALA A 1 302 ? -11.699 -8.386 24.199 1.00 76.44 302 ALA A CA 1
ATOM 2410 C C . ALA A 1 302 ? -10.238 -8.583 23.749 1.00 76.44 302 ALA A C 1
ATOM 2412 O O . ALA A 1 302 ? -9.645 -7.661 23.195 1.00 76.44 302 ALA A O 1
ATOM 2413 N N . ASP A 1 303 ? -9.666 -9.772 23.969 1.00 84.31 303 ASP A N 1
ATOM 2414 C CA . ASP A 1 303 ? -8.280 -10.080 23.606 1.00 84.31 303 ASP A CA 1
ATOM 2415 C C . ASP A 1 303 ? -8.182 -10.703 22.201 1.00 84.31 303 ASP A C 1
ATOM 2417 O O . ASP A 1 303 ? -8.692 -11.799 21.941 1.00 84.31 303 ASP A O 1
ATOM 2421 N N . HIS A 1 304 ? -7.492 -10.008 21.292 1.00 88.06 304 HIS A N 1
ATOM 2422 C CA . HIS A 1 304 ? -7.230 -10.450 19.920 1.00 88.06 304 HIS A CA 1
ATOM 2423 C C . HIS A 1 304 ? -6.021 -11.387 19.801 1.00 88.06 304 HIS A C 1
ATOM 2425 O O . HIS A 1 304 ? -5.845 -12.031 18.767 1.00 88.06 304 HIS A O 1
ATOM 2431 N N . ARG A 1 305 ? -5.174 -11.492 20.836 1.00 91.38 305 ARG A N 1
ATOM 2432 C CA . ARG A 1 305 ? -3.880 -12.197 20.767 1.00 91.38 305 ARG A CA 1
ATOM 2433 C C . ARG A 1 305 ? -4.025 -13.685 20.487 1.00 91.38 305 ARG A C 1
ATOM 2435 O O . ARG A 1 305 ? -3.195 -14.246 19.778 1.00 91.38 305 ARG A O 1
ATOM 2442 N N . ILE A 1 306 ? -5.061 -14.325 21.029 1.00 92.38 306 ILE A N 1
ATOM 2443 C CA . ILE A 1 306 ? -5.291 -15.755 20.804 1.00 92.38 306 ILE A CA 1
ATOM 2444 C C . ILE A 1 306 ? -5.653 -16.033 19.339 1.00 92.38 306 ILE A C 1
ATOM 2446 O O . ILE A 1 306 ? -5.081 -16.931 18.729 1.00 92.38 306 ILE A O 1
ATOM 2450 N N . PHE A 1 307 ? -6.511 -15.199 18.745 1.00 93.69 307 PHE A N 1
ATOM 2451 C CA . PHE A 1 307 ? -6.880 -15.287 17.331 1.00 93.69 307 PHE A CA 1
ATOM 2452 C C . PHE A 1 307 ? -5.695 -14.970 16.429 1.00 93.69 307 PHE A C 1
ATOM 2454 O O . PHE A 1 307 ? -5.475 -15.671 15.451 1.00 93.69 307 PHE A O 1
ATOM 2461 N N . LEU A 1 308 ? -4.875 -13.983 16.800 1.00 94.25 308 LEU A N 1
ATOM 2462 C CA . LEU A 1 308 ? -3.629 -13.695 16.097 1.00 94.25 308 LEU A CA 1
ATOM 2463 C C . LEU A 1 308 ? -2.702 -14.920 16.079 1.00 94.25 308 LEU A C 1
ATOM 2465 O O . LEU A 1 308 ? -2.209 -15.277 15.017 1.00 94.25 308 LEU A O 1
ATOM 2469 N N . ARG A 1 309 ? -2.496 -15.606 17.214 1.00 94.88 309 ARG A N 1
ATOM 2470 C CA . ARG A 1 309 ? -1.679 -16.837 17.255 1.00 94.88 309 ARG A CA 1
ATOM 2471 C C . ARG A 1 309 ? -2.242 -17.925 16.346 1.00 94.88 309 ARG A C 1
ATOM 2473 O O . ARG A 1 309 ? -1.471 -18.526 15.609 1.00 94.88 309 ARG A O 1
ATOM 2480 N N . PHE A 1 310 ? -3.557 -18.147 16.368 1.00 94.94 310 PHE A N 1
ATOM 2481 C CA . PHE A 1 310 ? -4.204 -19.120 15.483 1.00 94.94 310 PHE A CA 1
ATOM 2482 C C . PHE A 1 310 ? -4.041 -18.763 14.005 1.00 94.94 310 PHE A C 1
ATOM 2484 O O . PHE A 1 310 ? -3.717 -19.640 13.212 1.00 94.94 310 PHE A O 1
ATOM 2491 N N . LEU A 1 311 ? -4.205 -17.488 13.639 1.00 94.44 311 LEU A N 1
ATOM 2492 C CA . LEU A 1 311 ? -3.999 -17.021 12.269 1.00 94.44 311 LEU A CA 1
ATOM 2493 C C . LEU A 1 311 ? -2.555 -17.245 11.814 1.00 94.44 311 LEU A C 1
ATOM 2495 O O . LEU A 1 311 ? -2.340 -17.844 10.765 1.00 94.44 311 LEU A O 1
ATOM 2499 N N . LEU A 1 312 ? -1.566 -16.829 12.613 1.00 95.00 312 LEU A N 1
ATOM 2500 C CA . LEU A 1 312 ? -0.155 -16.988 12.254 1.00 95.00 312 LEU A CA 1
ATOM 2501 C C . LEU A 1 312 ? 0.251 -18.470 12.198 1.00 95.00 312 LEU A C 1
ATOM 2503 O O . LEU A 1 312 ? 0.892 -18.883 11.234 1.00 95.00 312 LEU A O 1
ATOM 2507 N N . ALA A 1 313 ? -0.175 -19.289 13.165 1.00 94.12 313 ALA A N 1
ATOM 2508 C CA . ALA A 1 313 ? 0.066 -20.733 13.150 1.00 94.12 313 ALA A CA 1
ATOM 2509 C C . ALA A 1 313 ? -0.593 -21.408 11.937 1.00 94.12 313 ALA A C 1
ATOM 2511 O O . ALA A 1 313 ? 0.042 -22.217 11.264 1.00 94.12 313 ALA A O 1
ATOM 2512 N N . GLY A 1 314 ? -1.829 -21.020 11.608 1.00 92.12 314 GLY A N 1
ATOM 2513 C CA . GLY A 1 314 ? -2.531 -21.473 10.410 1.00 92.12 314 GLY A CA 1
ATOM 2514 C C . GLY A 1 314 ? -1.786 -21.098 9.130 1.00 92.12 314 GLY A C 1
ATOM 2515 O O . GLY A 1 314 ? -1.634 -21.940 8.252 1.00 92.12 314 GLY A O 1
ATOM 2516 N N . THR A 1 315 ? -1.246 -19.878 9.038 1.00 90.75 315 THR A N 1
ATOM 2517 C CA . THR A 1 315 ? -0.446 -19.463 7.874 1.00 90.75 315 THR A CA 1
ATOM 2518 C C . THR A 1 315 ? 0.892 -20.187 7.777 1.00 90.75 315 THR A C 1
ATOM 2520 O O . THR A 1 315 ? 1.288 -20.554 6.675 1.00 90.75 315 THR A O 1
ATOM 2523 N N . ALA A 1 316 ? 1.557 -20.466 8.904 1.00 89.69 316 ALA A N 1
ATOM 2524 C CA . ALA A 1 316 ? 2.782 -21.259 8.931 1.00 89.69 316 ALA A CA 1
ATOM 2525 C C . ALA A 1 316 ? 2.515 -22.692 8.447 1.00 89.69 316 ALA A C 1
ATOM 2527 O O . ALA A 1 316 ? 3.197 -23.171 7.541 1.00 89.69 316 ALA A O 1
ATOM 2528 N N . LEU A 1 317 ? 1.470 -23.337 8.976 1.00 88.94 317 LEU A N 1
ATOM 2529 C CA . LEU A 1 317 ? 1.064 -24.683 8.576 1.00 88.94 317 LEU A CA 1
ATOM 2530 C C . LEU A 1 317 ? 0.663 -24.735 7.098 1.00 88.94 317 LEU A C 1
ATOM 2532 O O . LEU A 1 317 ? 1.154 -25.575 6.353 1.00 88.94 317 LEU A O 1
ATOM 2536 N N . PHE A 1 318 ? -0.186 -23.804 6.657 1.00 85.00 318 PHE A N 1
ATOM 2537 C CA . PHE A 1 318 ? -0.605 -23.718 5.261 1.00 85.00 318 PHE A CA 1
ATOM 2538 C C . PHE A 1 318 ? 0.588 -23.492 4.333 1.00 85.00 318 PHE A C 1
ATOM 2540 O O . PHE A 1 318 ? 0.679 -24.131 3.290 1.00 85.00 318 PHE A O 1
ATOM 2547 N N . SER A 1 319 ? 1.536 -22.635 4.729 1.00 78.38 319 SER A N 1
ATOM 2548 C CA . SER A 1 319 ? 2.753 -22.421 3.953 1.00 78.38 319 SER A CA 1
ATOM 2549 C C . SER A 1 319 ? 3.555 -23.713 3.815 1.00 78.38 319 SER A C 1
ATOM 2551 O O . SER A 1 319 ? 3.906 -24.058 2.699 1.00 78.38 319 SER A O 1
ATOM 2553 N N . TYR A 1 320 ? 3.752 -24.491 4.882 1.00 77.06 320 TYR A N 1
ATOM 2554 C CA . TYR A 1 320 ? 4.514 -25.741 4.818 1.00 77.06 320 TYR A CA 1
ATOM 2555 C C . TYR A 1 320 ? 3.990 -26.717 3.749 1.00 77.06 320 TYR A C 1
ATOM 2557 O O . TYR A 1 320 ? 4.783 -27.285 3.004 1.00 77.06 320 TYR A O 1
ATOM 2565 N N . PHE A 1 321 ? 2.667 -26.860 3.626 1.00 74.62 321 PHE A N 1
ATOM 2566 C CA . PHE A 1 321 ? 2.054 -27.756 2.639 1.00 74.62 321 PHE A CA 1
ATOM 2567 C C . PHE A 1 321 ? 1.928 -27.150 1.239 1.00 74.62 321 PHE A C 1
ATOM 2569 O O . PHE A 1 321 ? 2.040 -27.867 0.249 1.00 74.62 321 PHE A O 1
ATOM 2576 N N . TYR A 1 322 ? 1.659 -25.847 1.151 1.00 65.81 322 TYR A N 1
ATOM 2577 C CA . TYR A 1 322 ? 1.168 -25.229 -0.077 1.00 65.81 322 TYR A CA 1
ATOM 2578 C C . TYR A 1 322 ? 2.028 -24.088 -0.596 1.00 65.81 322 TYR A C 1
ATOM 2580 O O . TYR A 1 322 ? 1.508 -23.392 -1.464 1.00 65.81 322 TYR A O 1
ATOM 2588 N N . VAL A 1 323 ? 3.269 -23.842 -0.113 1.00 59.09 323 VAL A N 1
ATOM 2589 C CA . VAL A 1 323 ? 4.044 -22.674 -0.589 1.00 59.09 323 VAL A CA 1
ATOM 2590 C C . VAL A 1 323 ? 3.994 -22.641 -2.114 1.00 59.09 323 VAL A C 1
ATOM 2592 O O . VAL A 1 323 ? 4.611 -23.480 -2.778 1.00 59.09 323 VAL A O 1
ATOM 2595 N N . PRO A 1 324 ? 3.275 -21.664 -2.687 1.00 51.19 324 PRO A N 1
ATOM 2596 C CA . PRO A 1 324 ? 3.078 -21.664 -4.106 1.00 51.19 324 PRO A CA 1
ATOM 2597 C C . PRO A 1 324 ? 4.385 -21.167 -4.711 1.00 51.19 324 PRO A C 1
ATOM 2599 O O . PRO A 1 324 ? 4.743 -19.991 -4.560 1.00 51.19 324 PRO A O 1
ATOM 2602 N N . GLY A 1 325 ? 5.079 -22.048 -5.439 1.00 47.22 325 GLY A N 1
ATOM 2603 C CA . GLY A 1 325 ? 5.973 -21.614 -6.513 1.00 47.22 325 GLY A CA 1
ATOM 2604 C C . GLY A 1 325 ? 5.233 -20.642 -7.446 1.00 47.22 325 GLY A C 1
ATOM 2605 O O . GLY A 1 325 ? 4.009 -20.501 -7.351 1.00 47.22 325 GLY A O 1
ATOM 2606 N N . PHE A 1 326 ? 5.952 -19.946 -8.332 1.00 42.59 326 PHE A N 1
ATOM 2607 C CA . PHE A 1 326 ? 5.390 -18.879 -9.182 1.00 42.59 326 PHE A CA 1
ATOM 2608 C C . PHE A 1 326 ? 4.030 -19.235 -9.832 1.00 42.59 326 PHE A C 1
ATOM 2610 O O . PHE A 1 326 ? 3.166 -18.372 -9.936 1.00 42.59 326 PHE A O 1
ATOM 2617 N N . ASN A 1 327 ? 3.782 -20.516 -10.122 1.00 31.95 327 ASN A N 1
ATOM 2618 C CA . ASN A 1 327 ? 2.629 -21.005 -10.880 1.00 31.95 327 ASN A CA 1
ATOM 2619 C C . ASN A 1 327 ? 1.281 -21.087 -10.126 1.00 31.95 327 ASN A C 1
ATOM 2621 O O . ASN A 1 327 ? 0.234 -20.997 -10.760 1.00 31.95 327 ASN A O 1
ATOM 2625 N N . VAL A 1 328 ? 1.244 -21.243 -8.795 1.00 35.88 328 VAL A N 1
ATOM 2626 C CA . VAL A 1 328 ? -0.027 -21.528 -8.071 1.00 35.88 328 VAL A CA 1
ATOM 2627 C C . VAL A 1 328 ? -0.745 -20.256 -7.586 1.00 35.88 328 VAL A C 1
ATOM 2629 O O . VAL A 1 328 ? -1.959 -20.267 -7.382 1.00 35.88 328 VAL A O 1
ATOM 2632 N N . SER A 1 329 ? -0.045 -19.114 -7.525 1.00 36.41 329 SER A N 1
ATOM 2633 C CA . SER A 1 329 ? -0.679 -17.793 -7.323 1.00 36.41 329 SER A CA 1
ATOM 2634 C C . SER A 1 329 ? -1.728 -17.489 -8.405 1.00 36.41 329 SER A C 1
ATOM 2636 O O . SER A 1 329 ? -2.709 -16.794 -8.144 1.00 36.41 329 SER A O 1
ATOM 2638 N N . TYR A 1 330 ? -1.539 -18.044 -9.605 1.00 40.59 330 TYR A N 1
ATOM 2639 C CA . TYR A 1 330 ? -2.404 -17.840 -10.763 1.00 40.59 330 TYR A CA 1
ATOM 2640 C C . TYR A 1 330 ? -3.725 -18.622 -10.673 1.00 40.59 330 TYR A C 1
ATOM 2642 O O . TYR A 1 330 ? -4.749 -18.152 -11.167 1.00 40.59 330 TYR A O 1
ATOM 2650 N N . ALA A 1 331 ? -3.750 -19.768 -9.979 1.00 27.22 331 ALA A N 1
ATOM 2651 C CA . ALA A 1 331 ? -4.956 -20.588 -9.818 1.00 27.22 331 ALA A CA 1
ATOM 2652 C C . ALA A 1 331 ? -6.007 -19.920 -8.909 1.00 27.22 331 ALA A C 1
ATOM 2654 O O . ALA A 1 331 ? -7.198 -19.939 -9.220 1.00 27.22 331 ALA A O 1
ATOM 2655 N N . MET A 1 332 ? -5.578 -19.244 -7.834 1.00 32.03 332 MET A N 1
ATOM 2656 C CA . MET A 1 332 ? -6.490 -18.453 -6.990 1.00 32.03 332 MET A CA 1
ATOM 2657 C C . MET A 1 332 ? -7.016 -17.201 -7.714 1.00 32.03 332 MET A C 1
ATOM 2659 O O . MET A 1 332 ? -8.180 -16.838 -7.537 1.00 32.03 332 MET A O 1
ATOM 2663 N N . GLY A 1 333 ? -6.214 -16.594 -8.600 1.00 35.94 333 GLY A N 1
ATOM 2664 C CA . GLY A 1 333 ? -6.686 -15.560 -9.530 1.00 35.94 333 GLY A CA 1
ATOM 2665 C C . GLY A 1 333 ? -7.711 -16.084 -10.550 1.00 35.94 333 GLY A C 1
ATOM 2666 O O . GLY A 1 333 ? -8.637 -15.363 -10.923 1.00 35.94 333 GLY A O 1
ATOM 2667 N N . GLY A 1 334 ? -7.597 -17.355 -10.955 1.00 29.72 334 GLY A N 1
ATOM 2668 C CA . GLY A 1 334 ? -8.545 -18.050 -11.835 1.00 29.72 334 GLY A CA 1
ATOM 2669 C C . GLY A 1 334 ? -9.933 -18.235 -11.215 1.00 29.72 334 GLY A C 1
ATOM 2670 O O . GLY A 1 334 ? -10.933 -17.903 -11.853 1.00 29.72 334 GLY A O 1
ATOM 2671 N N . LEU A 1 335 ? -9.999 -18.645 -9.945 1.00 28.59 335 LEU A N 1
ATOM 2672 C CA . LEU A 1 335 ? -11.264 -18.823 -9.217 1.00 28.59 335 LEU A CA 1
ATOM 2673 C C . LEU A 1 335 ? -12.015 -17.486 -9.033 1.00 28.59 335 LEU A C 1
ATOM 2675 O O . LEU A 1 335 ? -13.235 -17.412 -9.184 1.00 28.59 335 LEU A O 1
ATOM 2679 N N . ALA A 1 336 ? -11.279 -16.389 -8.810 1.00 34.00 336 ALA A N 1
ATOM 2680 C CA . ALA A 1 336 ? -11.833 -15.031 -8.808 1.00 34.00 336 ALA A CA 1
ATOM 2681 C C . ALA A 1 336 ? -12.358 -14.599 -10.198 1.00 34.00 336 ALA A C 1
ATOM 2683 O O . ALA A 1 336 ? -13.297 -13.805 -10.306 1.00 34.00 336 ALA A O 1
ATOM 2684 N N . ARG A 1 337 ? -11.796 -15.152 -11.283 1.00 33.91 337 ARG A N 1
ATOM 2685 C CA . ARG A 1 337 ? -12.197 -14.885 -12.674 1.00 33.91 337 ARG A CA 1
ATOM 2686 C C . ARG A 1 337 ? -13.503 -15.587 -13.059 1.00 33.91 337 ARG A C 1
ATOM 2688 O O . ARG A 1 337 ? -14.324 -14.967 -13.735 1.00 33.91 337 ARG A O 1
ATOM 2695 N N . GLU A 1 338 ? -13.725 -16.820 -12.604 1.00 35.59 338 GLU A N 1
ATOM 2696 C CA . GLU A 1 338 ? -14.981 -17.566 -12.812 1.00 35.59 338 GLU A CA 1
ATOM 2697 C C . GLU A 1 338 ? -16.167 -16.902 -12.103 1.00 35.59 338 GLU A C 1
ATOM 2699 O O . GLU A 1 338 ? -17.217 -16.686 -12.712 1.00 35.59 338 GLU A O 1
ATOM 2704 N N . ILE A 1 339 ? -15.959 -16.434 -10.869 1.00 35.19 339 ILE A N 1
ATOM 2705 C CA . ILE A 1 339 ? -16.959 -15.660 -10.114 1.00 35.19 339 ILE A CA 1
ATOM 2706 C C . ILE A 1 339 ? -17.260 -14.311 -10.810 1.00 35.19 339 ILE A C 1
ATOM 2708 O O . ILE A 1 339 ? -18.402 -13.833 -10.817 1.00 35.19 339 ILE A O 1
ATOM 2712 N N . ARG A 1 340 ? -16.264 -13.695 -11.467 1.00 34.41 340 ARG A N 1
ATOM 2713 C CA . ARG A 1 340 ? -16.435 -12.433 -12.209 1.00 34.41 340 ARG A CA 1
ATOM 2714 C C . ARG A 1 340 ? -17.124 -12.597 -13.569 1.00 34.41 340 ARG A C 1
ATOM 2716 O O . ARG A 1 340 ? -17.936 -11.752 -13.945 1.00 34.41 340 ARG A O 1
ATOM 2723 N N . ASN A 1 341 ? -16.838 -13.656 -14.323 1.00 37.00 341 ASN A N 1
ATOM 2724 C CA . ASN A 1 341 ? -17.480 -13.866 -15.626 1.00 37.00 341 ASN A CA 1
ATOM 2725 C C . ASN A 1 341 ? -18.990 -14.131 -15.491 1.00 37.00 341 ASN A C 1
ATOM 2727 O O . ASN A 1 341 ? -19.749 -13.697 -16.355 1.00 37.00 341 ASN A O 1
ATOM 2731 N N . GLY A 1 342 ? -19.443 -14.689 -14.362 1.00 31.61 342 GLY A N 1
ATOM 2732 C CA . GLY A 1 342 ? -20.869 -14.759 -14.015 1.00 31.61 342 GLY A CA 1
ATOM 2733 C C . GLY A 1 342 ? -21.520 -13.411 -13.649 1.00 31.61 342 GLY A C 1
ATOM 2734 O O . GLY A 1 342 ? -22.740 -13.282 -13.698 1.00 31.61 342 GLY A O 1
ATOM 2735 N N . SER A 1 343 ? -20.739 -12.374 -13.313 1.00 36.25 343 SER A N 1
ATOM 2736 C CA . SER A 1 343 ? -21.231 -11.062 -12.842 1.00 36.25 343 SER A CA 1
ATOM 2737 C C . SER A 1 343 ? -21.029 -9.905 -13.836 1.00 36.25 343 SER A C 1
ATOM 2739 O O . SER A 1 343 ? -21.423 -8.766 -13.554 1.00 36.25 343 SER A O 1
ATOM 2741 N N . ARG A 1 344 ? -20.519 -10.193 -15.045 1.00 29.80 344 ARG A N 1
ATOM 2742 C CA . ARG A 1 344 ? -20.221 -9.225 -16.126 1.00 29.80 344 ARG A CA 1
ATOM 2743 C C . ARG A 1 344 ? -21.431 -8.406 -16.615 1.00 29.80 344 ARG A C 1
ATOM 2745 O O . ARG A 1 344 ? -21.249 -7.413 -17.308 1.00 29.80 344 ARG A O 1
ATOM 2752 N N . ILE A 1 345 ? -22.651 -8.747 -16.194 1.00 33.84 345 ILE A N 1
ATOM 2753 C CA . ILE A 1 345 ? -23.890 -8.031 -16.550 1.00 33.84 345 ILE A CA 1
ATOM 2754 C C . ILE A 1 345 ? -24.217 -6.873 -15.572 1.00 33.84 345 ILE A C 1
ATOM 2756 O O . ILE A 1 345 ? -25.077 -6.047 -15.864 1.00 33.84 345 ILE A O 1
ATOM 2760 N N . ARG A 1 346 ? -23.531 -6.732 -14.420 1.00 33.62 346 ARG A N 1
ATOM 2761 C CA . ARG A 1 346 ? -23.959 -5.785 -13.358 1.00 33.62 346 ARG A CA 1
ATOM 2762 C C . ARG A 1 346 ? -22.999 -4.627 -13.027 1.00 33.62 346 ARG A C 1
ATOM 2764 O O . ARG A 1 346 ? -23.422 -3.672 -12.378 1.00 33.62 346 ARG A O 1
ATOM 2771 N N . GLY A 1 347 ? -21.752 -4.651 -13.510 1.00 32.25 347 GLY A N 1
ATOM 2772 C CA . GLY A 1 347 ? -20.702 -3.679 -13.141 1.00 32.25 347 GLY A CA 1
ATOM 2773 C C . GLY A 1 347 ? -20.910 -2.240 -13.639 1.00 32.25 347 GLY A C 1
ATOM 2774 O O . GLY A 1 347 ? -20.566 -1.292 -12.937 1.00 32.25 347 GLY A O 1
ATOM 2775 N N . SER A 1 348 ? -21.555 -2.050 -14.796 1.00 36.66 348 SER A N 1
ATOM 2776 C CA . SER A 1 348 ? -21.819 -0.709 -15.355 1.00 36.66 348 SER A CA 1
ATOM 2777 C C . SER A 1 348 ? -22.788 0.124 -14.492 1.00 36.66 348 SER A C 1
ATOM 2779 O O . SER A 1 348 ? -22.681 1.347 -14.442 1.00 36.66 348 SER A O 1
ATOM 2781 N N . ARG A 1 349 ? -23.679 -0.521 -13.722 1.00 29.66 349 ARG A N 1
ATOM 2782 C CA . ARG A 1 349 ? -24.643 0.174 -12.848 1.00 29.66 349 ARG A CA 1
ATOM 2783 C C . ARG A 1 349 ? -24.062 0.584 -11.486 1.00 29.66 349 ARG A C 1
ATOM 2785 O O . ARG A 1 349 ? -24.591 1.500 -10.863 1.00 29.66 349 ARG A O 1
ATOM 2792 N N . ALA A 1 350 ? -22.970 -0.037 -11.033 1.00 33.50 350 ALA A N 1
ATOM 2793 C CA . ALA A 1 350 ? -22.356 0.274 -9.737 1.00 33.50 350 ALA A CA 1
ATOM 2794 C C . ALA A 1 350 ? -21.596 1.615 -9.747 1.00 33.50 350 ALA A C 1
ATOM 2796 O O . ALA A 1 350 ? -21.674 2.375 -8.783 1.00 33.50 350 ALA A O 1
ATOM 2797 N N . ALA A 1 351 ? -20.939 1.950 -10.864 1.00 29.77 351 ALA A N 1
ATOM 2798 C CA . ALA A 1 351 ? -20.279 3.246 -11.049 1.00 29.77 351 ALA A CA 1
ATOM 2799 C C . ALA A 1 351 ? -21.289 4.412 -11.102 1.00 29.77 351 ALA A C 1
ATOM 2801 O O . ALA A 1 351 ? -21.036 5.478 -10.542 1.00 29.77 351 ALA A O 1
ATOM 2802 N N . ALA A 1 352 ? -22.473 4.184 -11.684 1.00 28.33 352 ALA A N 1
ATOM 2803 C CA . ALA A 1 352 ? -23.576 5.148 -11.669 1.00 28.33 352 ALA A CA 1
ATOM 2804 C C . ALA A 1 352 ? -24.187 5.325 -10.263 1.00 28.33 352 ALA A C 1
ATOM 2806 O O . ALA A 1 352 ? -24.566 6.433 -9.883 1.00 28.33 352 ALA A O 1
ATOM 2807 N N . GLY A 1 353 ? -24.224 4.257 -9.456 1.00 30.47 353 GLY A N 1
ATOM 2808 C CA . GLY A 1 353 ? -24.682 4.310 -8.064 1.00 30.47 353 GLY A CA 1
ATOM 2809 C C . GLY A 1 353 ? -23.783 5.151 -7.152 1.00 30.47 353 GLY A C 1
ATOM 2810 O O . GLY A 1 353 ? -24.293 5.860 -6.290 1.00 30.47 353 GLY A O 1
ATOM 2811 N N . LEU A 1 354 ? -22.461 5.135 -7.367 1.00 30.11 354 LEU A N 1
ATOM 2812 C CA . LEU A 1 354 ? -21.516 5.939 -6.581 1.00 30.11 354 LEU A CA 1
ATOM 2813 C C . LEU A 1 354 ? -21.638 7.448 -6.876 1.00 30.11 354 LEU A C 1
ATOM 2815 O O . LEU A 1 354 ? -21.482 8.264 -5.970 1.00 30.11 354 LEU A O 1
ATOM 2819 N N . PHE A 1 355 ? -21.973 7.818 -8.119 1.00 28.48 355 PHE A N 1
ATOM 2820 C CA . PHE A 1 355 ? -22.200 9.214 -8.521 1.00 28.48 355 PHE A CA 1
ATOM 2821 C C . PHE A 1 355 ? -23.539 9.779 -8.019 1.00 28.48 355 PHE A C 1
ATOM 2823 O O . PHE A 1 355 ? -23.629 10.968 -7.718 1.00 28.48 355 PHE A O 1
ATOM 2830 N N . ALA A 1 356 ? -24.567 8.939 -7.857 1.00 27.31 356 ALA A N 1
ATOM 2831 C CA . ALA A 1 356 ? -25.876 9.370 -7.357 1.00 27.31 356 ALA A CA 1
ATOM 2832 C C . ALA A 1 356 ? -25.871 9.754 -5.860 1.00 27.31 356 ALA A C 1
ATOM 2834 O O . ALA A 1 356 ? -26.714 10.532 -5.421 1.00 27.31 356 ALA A O 1
ATOM 2835 N N . VAL A 1 357 ? -24.907 9.262 -5.073 1.00 34.25 357 VAL A N 1
ATOM 2836 C CA . VAL A 1 357 ? -24.832 9.503 -3.616 1.00 34.25 357 VAL A CA 1
ATOM 2837 C C . VAL A 1 357 ? -24.251 10.886 -3.268 1.00 34.25 357 VAL A C 1
ATOM 2839 O O . VAL A 1 357 ? -24.397 11.356 -2.143 1.00 34.25 357 VAL A O 1
ATOM 2842 N N . VAL A 1 358 ? -23.653 11.600 -4.229 1.00 29.53 358 VAL A N 1
ATOM 2843 C CA . VAL A 1 358 ? -23.026 12.918 -3.991 1.00 29.53 358 VAL A CA 1
ATOM 2844 C C . VAL A 1 358 ? -24.046 14.073 -3.994 1.00 29.53 358 VAL A C 1
ATOM 2846 O O . VAL A 1 358 ? -23.702 15.208 -3.671 1.00 29.53 358 VAL A O 1
ATOM 2849 N N . ARG A 1 359 ? -25.329 13.814 -4.286 1.00 27.27 359 ARG A N 1
ATOM 2850 C CA . ARG A 1 359 ? -26.342 14.871 -4.433 1.00 27.27 359 ARG A CA 1
ATOM 2851 C C . ARG A 1 359 ? -27.565 14.668 -3.532 1.00 27.27 359 ARG A C 1
ATOM 2853 O O . ARG A 1 359 ? -28.641 14.372 -4.028 1.00 27.27 359 ARG A O 1
ATOM 2860 N N . CYS A 1 360 ? -27.433 14.886 -2.221 1.00 25.34 360 CYS A N 1
ATOM 2861 C CA . CYS A 1 360 ? -28.560 15.414 -1.436 1.00 25.34 360 CYS A CA 1
ATOM 2862 C C . CYS A 1 360 ? -28.148 15.903 -0.044 1.00 25.34 360 CYS A C 1
ATOM 2864 O O . CYS A 1 360 ? -27.662 15.139 0.791 1.00 25.34 360 CYS A O 1
ATOM 2866 N N . GLY A 1 361 ? -28.375 17.192 0.204 1.00 29.42 361 GLY A N 1
ATOM 2867 C CA . GLY A 1 361 ? -28.300 17.804 1.521 1.00 29.42 361 GLY A CA 1
ATOM 2868 C C . GLY A 1 361 ? -29.638 17.713 2.257 1.00 29.42 361 GLY A C 1
ATOM 2869 O O . GLY A 1 361 ? -30.685 17.991 1.689 1.00 29.42 361 GLY A O 1
ATOM 2870 N N . THR A 1 362 ? -29.530 17.390 3.548 1.00 34.50 362 THR A N 1
ATOM 2871 C CA . THR A 1 362 ? -30.410 17.760 4.674 1.00 34.50 362 THR A CA 1
ATOM 2872 C C . THR A 1 362 ? -31.890 17.328 4.661 1.00 34.50 362 THR A C 1
ATOM 2874 O O . THR A 1 362 ? -32.685 17.807 3.868 1.00 34.50 362 THR A O 1
ATOM 2877 N N . ARG A 1 363 ? -32.248 16.559 5.712 1.00 33.62 363 ARG A N 1
ATOM 2878 C CA . ARG A 1 363 ? -33.597 16.177 6.210 1.00 33.62 363 ARG A CA 1
ATOM 2879 C C . ARG A 1 363 ? -34.259 14.889 5.672 1.00 33.62 363 ARG A C 1
ATOM 2881 O O . ARG A 1 363 ? -35.457 14.869 5.448 1.00 33.62 363 ARG A O 1
ATOM 2888 N N . GLN A 1 364 ? -33.530 13.767 5.629 1.00 32.88 364 GLN A N 1
ATOM 2889 C CA . GLN A 1 364 ? -34.128 12.411 5.704 1.00 32.88 364 GLN A CA 1
ATOM 2890 C C . GLN A 1 364 ? -33.083 11.352 6.130 1.00 32.88 364 GLN A C 1
ATOM 2892 O O . GLN A 1 364 ? -32.798 10.372 5.455 1.00 32.88 364 GLN A O 1
ATOM 2897 N N . ALA A 1 365 ? -32.411 11.596 7.259 1.00 36.34 365 ALA A N 1
ATOM 2898 C CA . ALA A 1 365 ? -31.092 11.018 7.533 1.00 36.34 365 ALA A CA 1
ATOM 2899 C C . ALA A 1 365 ? -31.058 9.537 7.967 1.00 36.34 365 ALA A C 1
ATOM 2901 O O . ALA A 1 365 ? -29.985 8.945 7.917 1.00 36.34 365 ALA A O 1
ATOM 2902 N N . GLU A 1 366 ? -32.158 8.913 8.393 1.00 35.41 366 GLU A N 1
ATOM 2903 C CA . GLU A 1 366 ? -32.102 7.564 8.992 1.00 35.41 366 GLU A CA 1
ATOM 2904 C C . GLU A 1 366 ? -32.306 6.427 7.974 1.00 35.41 366 GLU A C 1
ATOM 2906 O O . GLU A 1 366 ? -31.536 5.461 7.944 1.00 35.41 366 GLU A O 1
ATOM 2911 N N . ALA A 1 367 ? -33.277 6.570 7.066 1.00 33.72 367 ALA A N 1
ATOM 2912 C CA . ALA A 1 367 ? -33.529 5.595 6.002 1.00 33.72 367 ALA A CA 1
ATOM 2913 C C . ALA A 1 367 ? -32.407 5.584 4.944 1.00 33.72 367 ALA A C 1
ATOM 2915 O O . ALA A 1 367 ? -31.981 4.514 4.496 1.00 33.72 367 ALA A O 1
ATOM 2916 N N . ASP A 1 368 ? -31.860 6.759 4.615 1.00 44.19 368 ASP A N 1
ATOM 2917 C CA . ASP A 1 368 ? -30.742 6.895 3.676 1.00 44.19 368 ASP A CA 1
ATOM 2918 C C . ASP A 1 368 ? -29.419 6.402 4.257 1.00 44.19 368 ASP A C 1
ATOM 2920 O O . ASP A 1 368 ? -28.596 5.846 3.532 1.00 44.19 368 ASP A O 1
ATOM 2924 N N . VAL A 1 369 ? -29.219 6.502 5.575 1.00 43.25 369 VAL A N 1
ATOM 2925 C CA . VAL A 1 369 ? -28.069 5.880 6.249 1.00 43.25 369 VAL A CA 1
ATOM 2926 C C . VAL A 1 369 ? -28.137 4.371 6.154 1.00 43.25 369 VAL A C 1
ATOM 2928 O O . VAL A 1 369 ? -27.137 3.746 5.812 1.00 43.25 369 VAL A O 1
ATOM 2931 N N . LYS A 1 370 ? -29.312 3.785 6.398 1.00 41.84 370 LYS A N 1
ATOM 2932 C CA . LYS A 1 370 ? -29.505 2.341 6.283 1.00 41.84 370 LYS A CA 1
ATOM 2933 C C . LYS A 1 370 ? -29.214 1.868 4.857 1.00 41.84 370 LYS A C 1
ATOM 2935 O O . LYS A 1 370 ? -28.441 0.930 4.693 1.00 41.84 370 LYS A O 1
ATOM 2940 N N . ARG A 1 371 ? -29.729 2.566 3.833 1.00 46.69 371 ARG A N 1
ATOM 2941 C CA . ARG A 1 371 ? -29.433 2.283 2.414 1.00 46.69 371 ARG A CA 1
ATOM 2942 C C . ARG A 1 371 ? -27.961 2.476 2.062 1.00 46.69 371 ARG A C 1
ATOM 2944 O O . ARG A 1 371 ? -27.410 1.628 1.376 1.00 46.69 371 ARG A O 1
ATOM 2951 N N . THR A 1 372 ? -27.310 3.522 2.563 1.00 46.69 372 THR A N 1
ATOM 2952 C CA . THR A 1 372 ? -25.893 3.812 2.279 1.00 46.69 372 THR A CA 1
ATOM 2953 C C . THR A 1 372 ? -24.957 2.812 2.963 1.00 46.69 372 THR A C 1
ATOM 2955 O O . THR A 1 372 ? -24.002 2.351 2.347 1.00 46.69 372 THR A O 1
ATOM 2958 N N . ILE A 1 373 ? -25.242 2.413 4.208 1.00 48.25 373 ILE A N 1
ATOM 2959 C CA . ILE A 1 373 ? -24.488 1.379 4.938 1.00 48.25 373 ILE A CA 1
ATOM 2960 C C . ILE A 1 373 ? -24.694 0.006 4.292 1.00 48.25 373 ILE A C 1
ATOM 2962 O O . ILE A 1 373 ? -23.723 -0.726 4.122 1.00 48.25 373 ILE A O 1
ATOM 2966 N N . LEU A 1 374 ? -25.922 -0.341 3.888 1.00 46.12 374 LEU A N 1
ATOM 2967 C CA . LEU A 1 374 ? -26.191 -1.568 3.129 1.00 46.12 374 LEU A CA 1
ATOM 2968 C C . LEU A 1 374 ? -25.515 -1.543 1.756 1.00 46.12 374 LEU A C 1
ATOM 2970 O O . LEU A 1 374 ? -24.922 -2.542 1.368 1.00 46.12 374 LEU A O 1
ATOM 2974 N N . ALA A 1 375 ? -25.545 -0.410 1.052 1.00 44.00 375 ALA A N 1
ATOM 2975 C CA . ALA A 1 375 ? -24.887 -0.239 -0.236 1.00 44.00 375 ALA A CA 1
ATOM 2976 C C . ALA A 1 375 ? -23.367 -0.334 -0.109 1.00 44.00 375 ALA A C 1
ATOM 2978 O O . ALA A 1 375 ? -22.759 -0.997 -0.933 1.00 44.00 375 ALA A O 1
ATOM 2979 N N . LEU A 1 376 ? -22.739 0.242 0.919 1.00 47.84 376 LEU A N 1
ATOM 2980 C CA . LEU A 1 376 ? -21.295 0.123 1.151 1.00 47.84 376 LEU A CA 1
ATOM 2981 C C . LEU A 1 376 ? -20.884 -1.237 1.690 1.00 47.84 376 LEU A C 1
ATOM 2983 O O . LEU A 1 376 ? -19.857 -1.748 1.267 1.00 47.84 376 LEU A O 1
ATOM 2987 N N . GLY A 1 377 ? -21.685 -1.847 2.564 1.00 43.88 377 GLY A N 1
ATOM 2988 C CA . GLY A 1 377 ? -21.497 -3.234 2.977 1.00 43.88 377 GLY A CA 1
ATOM 2989 C C . GLY A 1 377 ? -21.535 -4.157 1.762 1.00 43.88 377 GLY A C 1
ATOM 2990 O O . GLY A 1 377 ? -20.608 -4.934 1.565 1.00 43.88 377 GLY A O 1
ATOM 2991 N N . ALA A 1 378 ? -22.536 -3.986 0.892 1.00 40.53 378 ALA A N 1
ATOM 2992 C CA . ALA A 1 378 ? -22.641 -4.678 -0.387 1.00 40.53 378 ALA A CA 1
ATOM 2993 C C . ALA A 1 378 ? -21.511 -4.299 -1.357 1.00 40.53 378 ALA A C 1
ATOM 2995 O O . ALA A 1 378 ? -21.021 -5.168 -2.059 1.00 40.53 378 ALA A O 1
ATOM 2996 N N . SER A 1 379 ? -21.050 -3.046 -1.381 1.00 41.84 379 SER A N 1
ATOM 2997 C CA . SER A 1 379 ? -19.969 -2.596 -2.271 1.00 41.84 379 SER A CA 1
ATOM 2998 C C . SER A 1 379 ? -18.614 -3.143 -1.834 1.00 41.84 379 SER A C 1
ATOM 3000 O O . SER A 1 379 ? -17.872 -3.609 -2.683 1.00 41.84 379 SER A O 1
ATOM 3002 N N . LEU A 1 380 ? -18.298 -3.172 -0.533 1.00 41.78 380 LEU A N 1
ATOM 3003 C CA . LEU A 1 380 ? -17.108 -3.848 0.002 1.00 41.78 380 LEU A CA 1
ATOM 3004 C C . LEU A 1 380 ? -17.181 -5.367 -0.226 1.00 41.78 380 LEU A C 1
ATOM 3006 O O . LEU A 1 380 ? -16.174 -5.976 -0.572 1.00 41.78 380 LEU A O 1
ATOM 3010 N N . LEU A 1 381 ? -18.368 -5.968 -0.078 1.00 39.81 381 LEU A N 1
ATOM 3011 C CA . LEU A 1 381 ? -18.629 -7.377 -0.403 1.00 39.81 381 LEU A CA 1
ATOM 3012 C C . LEU A 1 381 ? -18.463 -7.684 -1.902 1.00 39.81 381 LEU A C 1
ATOM 3014 O O . LEU A 1 381 ? -17.959 -8.747 -2.245 1.00 39.81 381 LEU A O 1
ATOM 3018 N N . LEU A 1 382 ? -18.864 -6.768 -2.790 1.00 34.59 382 LEU A N 1
ATOM 3019 C CA . LEU A 1 382 ? -18.783 -6.912 -4.251 1.00 34.59 382 LEU A CA 1
ATOM 3020 C C . LEU A 1 382 ? -17.409 -6.528 -4.821 1.00 34.59 382 LEU A C 1
ATOM 3022 O O . LEU A 1 382 ? -17.027 -7.043 -5.868 1.00 34.59 382 LEU A O 1
ATOM 3026 N N . LEU A 1 383 ? -16.653 -5.662 -4.140 1.00 39.66 383 LEU A N 1
ATOM 3027 C CA . LEU A 1 383 ? -15.264 -5.330 -4.480 1.00 39.66 383 LEU A CA 1
ATOM 3028 C C . LEU A 1 383 ? -14.284 -6.418 -4.013 1.00 39.66 383 LEU A C 1
ATOM 3030 O O . LEU A 1 383 ? -13.249 -6.601 -4.645 1.00 39.66 383 LEU A O 1
ATOM 3034 N N . GLY A 1 384 ? -14.625 -7.173 -2.962 1.00 39.28 384 GLY A N 1
ATOM 3035 C CA . GLY A 1 384 ? -13.822 -8.277 -2.421 1.00 39.28 384 GLY A CA 1
ATOM 3036 C C . GLY A 1 384 ? -13.394 -9.359 -3.432 1.00 39.28 384 GLY A C 1
ATOM 3037 O O . GLY A 1 384 ? -12.235 -9.755 -3.393 1.00 39.28 384 GLY A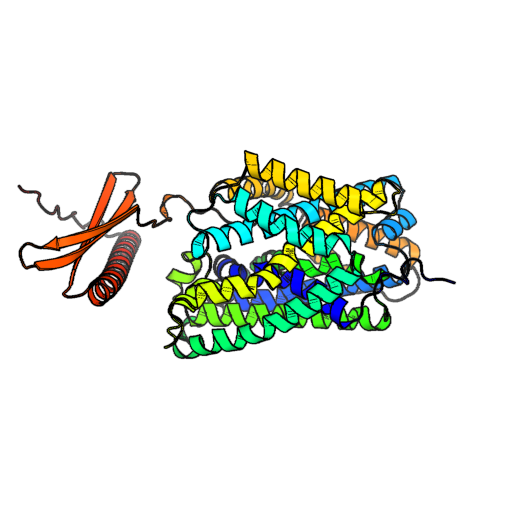 O 1
ATOM 3038 N N . PRO A 1 385 ? -14.262 -9.830 -4.350 1.00 38.62 385 PRO A N 1
ATOM 3039 C CA . PRO A 1 385 ? -13.874 -10.791 -5.389 1.00 38.62 385 PRO A CA 1
ATOM 3040 C C . PRO A 1 385 ? -13.253 -10.160 -6.651 1.00 38.62 385 PRO A C 1
ATOM 3042 O O . PRO A 1 385 ? -12.786 -10.889 -7.524 1.00 38.62 385 PRO A O 1
ATOM 3045 N N . LEU A 1 386 ? -13.238 -8.828 -6.790 1.00 36.50 386 LEU A N 1
ATOM 3046 C CA . LEU A 1 386 ? -12.707 -8.150 -7.985 1.00 36.50 386 LEU A CA 1
ATOM 3047 C C . LEU A 1 386 ? -11.194 -7.883 -7.925 1.00 36.50 386 LEU A C 1
ATOM 3049 O O . LEU A 1 386 ? -10.614 -7.488 -8.933 1.00 36.50 386 LEU A O 1
ATOM 3053 N N . THR A 1 387 ? -10.553 -8.125 -6.781 1.00 41.78 387 THR A N 1
ATOM 3054 C CA . THR A 1 387 ? -9.142 -7.810 -6.490 1.00 41.78 387 THR A CA 1
ATOM 3055 C C . THR A 1 387 ? -8.145 -8.911 -6.871 1.00 41.78 387 THR A C 1
ATOM 3057 O O . THR A 1 387 ? -6.991 -8.869 -6.452 1.00 41.78 387 THR A O 1
ATOM 3060 N N . GLY A 1 388 ? -8.552 -9.912 -7.657 1.00 32.66 388 GLY A N 1
ATOM 3061 C CA . GLY A 1 388 ? -7.630 -10.944 -8.136 1.00 32.66 388 GLY A CA 1
ATOM 3062 C C . GLY A 1 388 ? -6.548 -10.360 -9.052 1.00 32.66 388 GLY A C 1
ATOM 3063 O O . GLY A 1 388 ? -6.876 -9.856 -10.128 1.00 32.66 388 GLY A O 1
ATOM 3064 N N . CYS A 1 389 ? -5.276 -10.455 -8.638 1.00 40.12 389 CYS A N 1
ATOM 3065 C CA . CYS A 1 389 ? -4.117 -10.119 -9.468 1.00 40.12 389 CYS A CA 1
ATOM 3066 C C . CYS A 1 389 ? -4.160 -10.895 -10.788 1.00 40.12 389 CYS A C 1
ATOM 3068 O O . CYS A 1 389 ? -4.370 -12.110 -10.839 1.00 40.12 389 CYS A O 1
ATOM 3070 N N . TYR A 1 390 ? -3.970 -10.136 -11.857 1.00 31.48 390 TYR A N 1
ATOM 3071 C CA . TYR A 1 390 ? -4.188 -10.527 -13.235 1.00 31.48 390 TYR A CA 1
ATOM 3072 C C . TYR A 1 390 ? -2.864 -10.931 -13.868 1.00 31.48 390 TYR A C 1
ATOM 3074 O O . TYR A 1 390 ? -2.242 -10.174 -14.612 1.00 31.48 390 TYR A O 1
ATOM 3082 N N . ASP A 1 391 ? -2.412 -12.139 -13.572 1.00 37.59 391 ASP A N 1
ATOM 3083 C CA . ASP A 1 391 ? -1.157 -12.594 -14.137 1.00 37.59 391 ASP A CA 1
ATOM 3084 C C . ASP A 1 391 ? -1.315 -14.047 -14.587 1.00 37.59 391 ASP A C 1
ATOM 3086 O O . ASP A 1 391 ? -1.657 -14.943 -13.824 1.00 37.59 391 ASP A O 1
ATOM 3090 N N . ARG A 1 392 ? -1.203 -14.238 -15.898 1.00 31.59 392 ARG A N 1
ATOM 3091 C CA . ARG A 1 392 ? -0.954 -15.517 -16.546 1.00 31.59 392 ARG A CA 1
ATOM 3092 C C . ARG A 1 392 ? 0.368 -15.267 -17.252 1.00 31.59 392 ARG A C 1
ATOM 3094 O O . ARG A 1 392 ? 0.420 -14.403 -18.122 1.00 31.59 392 ARG A O 1
ATOM 3101 N N . VAL A 1 393 ? 1.426 -15.908 -16.778 1.00 37.47 393 VAL A N 1
ATOM 3102 C CA . VAL A 1 393 ? 2.665 -16.041 -17.541 1.00 37.47 393 VAL A CA 1
ATOM 3103 C C . VAL A 1 393 ? 2.516 -17.380 -18.238 1.00 37.47 393 VAL A C 1
ATOM 3105 O O . VAL A 1 393 ? 2.490 -18.416 -17.569 1.00 37.47 393 VAL A O 1
ATOM 3108 N N . ASP A 1 394 ? 2.286 -17.356 -19.547 1.00 31.52 394 ASP A N 1
ATOM 3109 C CA . ASP A 1 394 ? 2.345 -18.577 -20.337 1.00 31.52 394 ASP A CA 1
ATOM 3110 C C . ASP A 1 394 ? 3.814 -19.044 -20.322 1.00 31.52 394 ASP A C 1
ATOM 3112 O O . ASP A 1 394 ? 4.734 -18.235 -20.439 1.00 31.52 394 ASP A O 1
ATOM 3116 N N . LEU A 1 395 ? 4.055 -20.340 -20.077 1.00 34.84 395 LEU A N 1
ATOM 3117 C CA . LEU A 1 395 ? 5.412 -20.907 -19.942 1.00 34.84 395 LEU A CA 1
ATOM 3118 C C . LEU A 1 395 ? 6.296 -20.659 -21.178 1.00 34.84 395 LEU A C 1
ATOM 3120 O O . LEU A 1 395 ? 7.515 -20.768 -21.084 1.00 34.84 395 LEU A O 1
ATOM 3124 N N . GLU A 1 396 ? 5.669 -20.321 -22.302 1.00 35.00 396 GLU A N 1
ATOM 3125 C CA . GLU A 1 396 ? 6.280 -19.970 -23.583 1.00 35.00 396 GLU A CA 1
ATOM 3126 C C . GLU A 1 396 ? 7.045 -18.623 -23.519 1.00 35.00 396 GLU A C 1
ATOM 3128 O O . GLU A 1 396 ? 8.002 -18.445 -24.264 1.00 35.00 396 GLU A O 1
ATOM 3133 N N . ASP A 1 397 ? 6.721 -17.734 -22.564 1.00 35.72 397 ASP A N 1
ATOM 3134 C CA . ASP A 1 397 ? 7.328 -16.395 -22.405 1.00 35.72 397 ASP A CA 1
ATOM 3135 C C . ASP A 1 397 ? 8.360 -16.301 -21.258 1.00 35.72 397 ASP A C 1
ATOM 3137 O O . ASP A 1 397 ? 8.917 -15.235 -20.976 1.00 35.72 397 ASP A O 1
ATOM 3141 N N . ALA A 1 398 ? 8.617 -17.401 -20.545 1.00 36.28 398 ALA A N 1
ATOM 3142 C CA . ALA A 1 398 ? 9.563 -17.432 -19.432 1.00 36.28 398 ALA A CA 1
ATOM 3143 C C . ALA A 1 398 ? 10.977 -17.790 -19.921 1.00 36.28 398 ALA A C 1
ATOM 3145 O O . ALA A 1 398 ? 11.365 -18.958 -19.931 1.00 36.28 398 ALA A O 1
ATOM 3146 N N . SER A 1 399 ? 11.790 -16.790 -20.273 1.00 39.97 399 SER A N 1
ATOM 3147 C CA . SER A 1 399 ? 13.216 -16.994 -20.565 1.00 39.97 399 SER A CA 1
ATOM 3148 C C . SER A 1 399 ? 14.021 -17.197 -19.272 1.00 39.97 399 SER A C 1
ATOM 3150 O O . SER A 1 399 ? 14.647 -16.293 -18.720 1.00 39.97 399 SER A O 1
ATOM 3152 N N . LEU A 1 400 ? 13.997 -18.420 -18.744 1.00 41.03 400 LEU A N 1
ATOM 3153 C CA . LEU A 1 400 ? 14.902 -18.845 -17.677 1.00 41.03 400 LEU A CA 1
ATOM 3154 C C . LEU A 1 400 ? 16.164 -19.444 -18.306 1.00 41.03 400 LEU A C 1
ATOM 3156 O O . LEU A 1 400 ? 16.112 -20.491 -18.947 1.00 41.03 400 LEU A O 1
ATOM 3160 N N . SER A 1 401 ? 17.308 -18.786 -18.103 1.00 36.50 401 SER A N 1
ATOM 3161 C CA . SER A 1 401 ? 18.626 -19.365 -18.389 1.00 36.50 401 SER A CA 1
ATOM 3162 C C . SER A 1 401 ? 18.797 -20.638 -17.557 1.00 36.50 401 SER A C 1
ATOM 3164 O O . SER A 1 401 ? 18.939 -20.554 -16.338 1.00 36.50 401 SER A O 1
ATOM 3166 N N . LEU A 1 402 ? 18.752 -21.808 -18.200 1.00 43.56 402 LEU A N 1
ATOM 3167 C CA . LEU A 1 402 ? 18.721 -23.101 -17.506 1.00 43.56 402 LEU A CA 1
ATOM 3168 C C . LEU A 1 402 ? 20.115 -23.630 -17.147 1.00 43.56 402 LEU A C 1
ATOM 3170 O O . LEU A 1 402 ? 20.246 -24.348 -16.160 1.00 43.56 402 LEU A O 1
ATOM 3174 N N . VAL A 1 403 ? 21.149 -23.254 -17.906 1.00 43.72 403 VAL A N 1
ATOM 3175 C CA . VAL A 1 403 ? 22.548 -23.615 -17.630 1.00 43.72 403 VAL A CA 1
ATOM 3176 C C . VAL A 1 403 ? 23.442 -22.425 -17.965 1.00 43.72 403 VAL A C 1
ATOM 3178 O O . VAL A 1 403 ? 23.392 -21.898 -19.076 1.00 43.72 403 VAL A O 1
ATOM 3181 N N . ALA A 1 404 ? 24.256 -22.013 -16.994 1.00 44.06 404 ALA A N 1
ATOM 3182 C CA . ALA A 1 404 ? 25.339 -21.056 -17.174 1.00 44.06 404 ALA A CA 1
ATOM 3183 C C . ALA A 1 404 ? 26.634 -21.722 -16.701 1.00 44.06 404 ALA A C 1
ATOM 3185 O O . ALA A 1 404 ? 26.732 -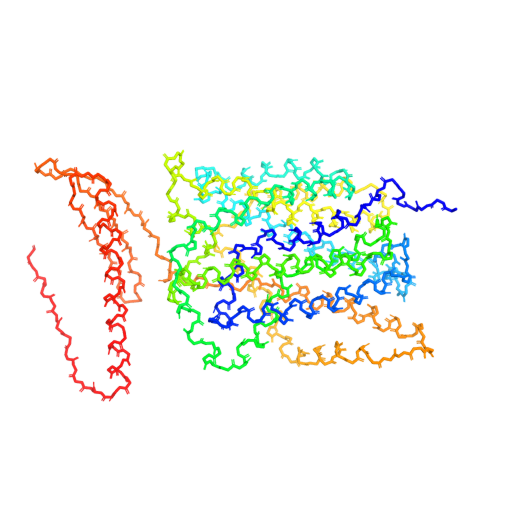22.133 -15.545 1.00 44.06 404 ALA A O 1
ATOM 3186 N N . GLY A 1 405 ? 27.598 -21.859 -17.607 1.00 48.75 405 GLY A N 1
ATOM 3187 C CA . GLY A 1 405 ? 28.865 -22.534 -17.354 1.00 48.75 405 GLY A CA 1
ATOM 3188 C C . GLY A 1 405 ? 30.052 -21.669 -17.754 1.00 48.75 405 GLY A C 1
ATOM 3189 O O . GLY A 1 405 ? 29.941 -20.748 -18.568 1.00 48.75 405 GLY A O 1
ATOM 3190 N N . VAL A 1 406 ? 31.193 -21.956 -17.138 1.00 51.56 406 VAL A N 1
ATOM 3191 C CA . VAL A 1 406 ? 32.468 -21.285 -17.389 1.00 51.56 406 VAL A CA 1
ATOM 3192 C C . VAL A 1 406 ? 33.465 -22.378 -17.720 1.00 51.56 406 VAL A C 1
ATOM 3194 O O . VAL A 1 406 ? 33.616 -23.312 -16.938 1.00 51.56 406 VAL A O 1
ATOM 3197 N N . ASP A 1 407 ? 34.118 -22.255 -18.864 1.00 58.38 407 ASP A N 1
ATOM 3198 C CA . ASP A 1 407 ? 35.120 -23.200 -19.340 1.00 58.38 407 ASP A CA 1
ATOM 3199 C C . ASP A 1 407 ? 36.383 -22.448 -19.786 1.00 58.38 407 ASP A C 1
ATOM 3201 O O . ASP A 1 407 ? 36.363 -21.224 -19.961 1.00 58.38 407 ASP A O 1
ATOM 3205 N N . ILE A 1 408 ? 37.501 -23.148 -19.938 1.00 57.75 408 ILE A N 1
ATOM 3206 C CA . ILE A 1 408 ? 38.766 -22.572 -20.404 1.00 57.75 408 ILE A CA 1
ATOM 3207 C C . ILE A 1 408 ? 39.077 -23.172 -21.773 1.00 57.75 408 ILE A C 1
ATOM 3209 O O . ILE A 1 408 ? 39.211 -24.379 -21.924 1.00 57.75 408 ILE A O 1
ATOM 3213 N N . THR A 1 409 ? 39.184 -22.306 -22.778 1.00 58.78 409 THR A N 1
ATOM 3214 C CA . THR A 1 409 ? 39.535 -22.694 -24.155 1.00 58.78 409 THR A CA 1
ATOM 3215 C C . THR A 1 409 ? 40.999 -23.160 -24.202 1.00 58.78 409 THR A C 1
ATOM 3217 O O . THR A 1 409 ? 41.794 -22.697 -23.383 1.00 58.78 409 THR A O 1
ATOM 3220 N N . GLU A 1 410 ? 41.385 -24.002 -25.171 1.00 61.72 410 GLU A N 1
ATOM 3221 C CA . GLU A 1 410 ? 42.770 -24.500 -25.348 1.00 61.72 410 GLU A CA 1
ATOM 3222 C C . GLU A 1 410 ? 43.838 -23.378 -25.357 1.00 61.72 410 GLU A C 1
ATOM 3224 O O . GLU A 1 410 ? 44.946 -23.580 -24.873 1.00 61.72 410 GLU A O 1
ATOM 3229 N N . ASP A 1 411 ? 43.470 -22.157 -25.764 1.00 59.50 411 ASP A N 1
ATOM 3230 C CA . ASP A 1 411 ? 44.294 -20.933 -25.725 1.00 59.50 411 ASP A CA 1
ATOM 3231 C C . ASP A 1 411 ? 44.413 -20.251 -24.333 1.00 59.50 411 ASP A C 1
ATOM 3233 O O . ASP A 1 411 ? 44.750 -19.067 -24.246 1.00 59.50 411 ASP A O 1
ATOM 3237 N N . HIS A 1 412 ? 44.056 -20.921 -23.232 1.00 48.66 412 HIS A N 1
ATOM 3238 C CA . HIS A 1 412 ? 44.002 -20.359 -21.866 1.00 48.66 412 HIS A CA 1
ATOM 3239 C C . HIS A 1 412 ? 43.082 -19.130 -21.685 1.00 48.66 412 HIS A C 1
ATOM 3241 O O . HIS A 1 412 ? 43.269 -18.323 -20.772 1.00 48.66 412 HIS A O 1
ATOM 3247 N N . ARG A 1 413 ? 42.049 -18.985 -22.524 1.00 39.94 413 ARG A N 1
ATOM 3248 C CA . ARG A 1 413 ? 41.053 -17.898 -22.438 1.00 39.94 413 ARG A CA 1
ATOM 3249 C C . ARG A 1 413 ? 39.725 -18.389 -21.865 1.00 39.94 413 ARG A C 1
ATOM 3251 O O . ARG A 1 413 ? 39.243 -19.464 -22.222 1.00 39.94 413 ARG A O 1
ATOM 3258 N N . THR A 1 414 ? 39.123 -17.593 -20.981 1.00 44.16 414 THR A N 1
ATOM 3259 C CA . THR A 1 414 ? 37.874 -17.939 -20.289 1.00 44.16 414 THR A CA 1
ATOM 3260 C C . THR A 1 414 ? 36.680 -17.828 -21.244 1.00 44.16 414 THR A C 1
ATOM 3262 O O . THR A 1 414 ? 36.360 -16.749 -21.742 1.00 44.16 414 THR A O 1
ATOM 3265 N N . MET A 1 415 ? 35.993 -18.942 -21.488 1.00 43.41 415 MET A N 1
ATOM 3266 C CA . MET A 1 415 ? 34.734 -19.000 -22.224 1.00 43.41 415 MET A CA 1
ATOM 326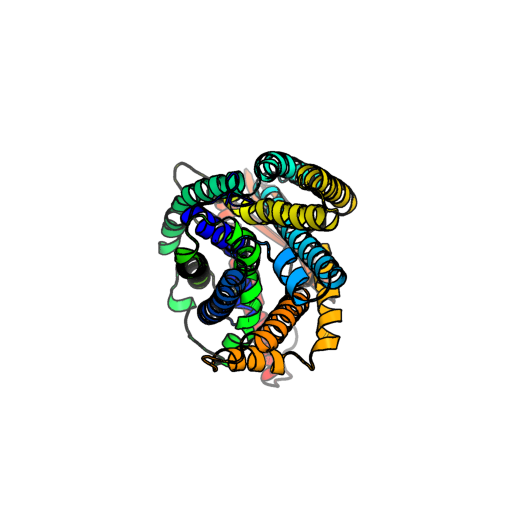7 C C . MET A 1 415 ? 33.580 -19.040 -21.222 1.00 43.41 415 MET A C 1
ATOM 3269 O O . MET A 1 415 ? 33.562 -19.853 -20.304 1.00 43.41 415 MET A O 1
ATOM 3273 N N . SER A 1 416 ? 32.594 -18.163 -21.387 1.00 44.56 416 SER A N 1
ATOM 3274 C CA . SER A 1 416 ? 31.316 -18.278 -20.678 1.00 44.56 416 SER A CA 1
ATOM 3275 C C . SER A 1 416 ? 30.247 -18.704 -21.673 1.00 44.56 416 SER A C 1
ATOM 3277 O O . SER A 1 416 ? 30.117 -18.087 -22.735 1.00 44.56 416 SER A O 1
ATOM 3279 N N . TYR A 1 417 ? 29.494 -19.751 -21.342 1.00 51.94 417 TYR A N 1
ATOM 3280 C CA . TYR A 1 417 ? 28.367 -20.204 -22.148 1.00 51.94 417 TYR A CA 1
ATOM 3281 C C . TYR A 1 417 ? 27.069 -20.155 -21.350 1.00 51.94 417 TYR A C 1
ATOM 3283 O O . TYR A 1 417 ? 27.031 -20.345 -20.132 1.00 51.94 417 TYR A O 1
ATOM 3291 N N . THR A 1 418 ? 25.983 -19.845 -22.045 1.00 45.59 418 THR A N 1
ATOM 3292 C CA . THR A 1 418 ? 24.632 -19.844 -21.486 1.00 45.59 418 THR A CA 1
ATOM 3293 C C . THR A 1 418 ? 23.700 -20.487 -22.498 1.00 45.59 418 THR A C 1
ATOM 3295 O O . THR A 1 418 ? 23.676 -20.082 -23.661 1.00 45.59 418 THR A O 1
ATOM 3298 N N . SER A 1 419 ? 22.957 -21.504 -22.059 1.00 50.00 419 SER A N 1
ATOM 3299 C CA . SER A 1 419 ? 21.953 -22.177 -22.883 1.00 50.00 419 SER A CA 1
ATOM 3300 C C . SER A 1 419 ? 20.560 -21.685 -22.508 1.00 50.00 419 SER A C 1
ATOM 3302 O O . SER A 1 419 ? 20.165 -21.757 -21.335 1.00 50.00 419 SER A O 1
ATOM 3304 N N . ILE A 1 420 ? 19.802 -21.236 -23.502 1.00 49.28 420 ILE A N 1
ATOM 3305 C CA . ILE A 1 420 ? 18.410 -20.819 -23.329 1.00 49.28 420 ILE A CA 1
ATOM 3306 C C . ILE A 1 420 ? 17.548 -21.754 -24.183 1.00 49.28 420 ILE A C 1
ATOM 3308 O O . ILE A 1 420 ? 17.721 -21.791 -25.405 1.00 49.28 420 ILE A O 1
ATOM 3312 N N . PRO A 1 421 ? 16.647 -22.550 -23.582 1.00 43.56 421 PRO A N 1
ATOM 3313 C CA . PRO A 1 421 ? 15.738 -23.371 -24.363 1.00 43.56 421 PRO A CA 1
ATOM 3314 C C . PRO A 1 421 ? 14.657 -22.493 -24.990 1.00 43.56 421 PRO A C 1
ATOM 3316 O O . PRO A 1 421 ? 14.010 -21.705 -24.302 1.00 43.56 421 PRO A O 1
ATOM 3319 N N . VAL A 1 422 ? 14.436 -22.669 -26.290 1.00 43.41 422 VAL A N 1
ATOM 3320 C CA . VAL A 1 422 ? 13.336 -22.040 -27.020 1.00 43.41 422 VAL A CA 1
ATOM 3321 C C . VAL A 1 422 ? 12.246 -23.094 -27.201 1.00 43.41 422 VAL A C 1
ATOM 3323 O O . VAL A 1 422 ? 12.442 -24.105 -27.884 1.00 43.41 422 VAL A O 1
ATOM 3326 N N . PHE A 1 423 ? 11.103 -22.898 -26.543 1.00 37.03 423 PHE A N 1
ATOM 3327 C CA . PHE A 1 423 ? 9.957 -23.799 -26.652 1.00 37.03 423 PHE A CA 1
ATOM 3328 C C . PHE A 1 423 ? 9.027 -23.315 -27.770 1.00 37.03 423 PHE A C 1
ATOM 3330 O O . PHE A 1 423 ? 8.188 -22.451 -27.552 1.00 37.03 423 PHE A O 1
ATOM 3337 N N . SER A 1 424 ? 9.167 -23.890 -28.969 1.00 35.06 424 SER A N 1
ATOM 3338 C CA . SER A 1 424 ? 8.184 -23.757 -30.051 1.00 35.06 424 SER A CA 1
ATOM 3339 C C . SER A 1 424 ? 7.277 -24.990 -30.088 1.00 35.06 424 SER A C 1
ATOM 3341 O O . SER A 1 424 ? 7.730 -26.112 -29.849 1.00 35.06 424 SER A O 1
ATOM 3343 N N . LYS A 1 425 ? 5.993 -24.808 -30.430 1.00 34.62 425 LYS A N 1
ATOM 3344 C CA . LYS A 1 425 ? 5.005 -25.898 -30.571 1.00 34.62 425 LYS A CA 1
ATOM 3345 C C . LYS A 1 425 ? 5.407 -26.988 -31.572 1.00 34.62 425 LYS A C 1
ATOM 3347 O O . LYS A 1 425 ? 4.830 -28.070 -31.514 1.00 34.62 425 LYS A O 1
ATOM 3352 N N . SER A 1 426 ? 6.357 -26.723 -32.470 1.00 32.88 426 SER A N 1
ATOM 3353 C CA . SER A 1 426 ? 6.775 -27.670 -33.507 1.00 32.88 426 SER A CA 1
ATOM 3354 C C . SER A 1 426 ? 8.183 -28.244 -33.331 1.00 32.88 426 SER A C 1
ATOM 3356 O O . SER A 1 426 ? 8.487 -29.215 -34.007 1.00 32.88 426 SER A O 1
ATOM 3358 N N . GLU A 1 427 ? 9.035 -27.714 -32.444 1.00 32.59 427 GLU A N 1
ATOM 3359 C CA . GLU A 1 427 ? 10.402 -28.225 -32.239 1.00 32.59 427 GLU A CA 1
ATOM 3360 C C . GLU A 1 427 ? 11.036 -27.673 -30.947 1.00 32.59 427 GLU A C 1
ATOM 3362 O O . GLU A 1 427 ? 10.921 -26.484 -30.644 1.00 32.59 427 GLU A O 1
ATOM 3367 N N . LYS A 1 428 ? 11.765 -28.521 -30.206 1.00 35.03 428 LYS A N 1
ATOM 3368 C CA . LYS A 1 428 ? 12.656 -28.083 -29.117 1.00 35.03 428 LYS A CA 1
ATOM 3369 C C . LYS A 1 428 ? 14.013 -27.717 -29.714 1.00 35.03 428 LYS A C 1
ATOM 3371 O O . LYS A 1 428 ? 14.750 -28.612 -30.122 1.00 35.03 428 LYS A O 1
ATOM 3376 N N . LYS A 1 429 ? 14.365 -26.430 -29.730 1.00 42.22 429 LYS A N 1
ATOM 3377 C CA . LYS A 1 429 ? 15.711 -25.962 -30.096 1.00 42.22 429 LYS A CA 1
ATOM 3378 C C . LYS A 1 429 ? 16.377 -25.306 -28.887 1.00 42.22 429 LYS A C 1
ATOM 3380 O O . LYS A 1 429 ? 15.767 -24.498 -28.193 1.00 42.22 429 LYS A O 1
ATOM 3385 N N . SER A 1 430 ? 17.624 -25.684 -28.621 1.00 41.41 430 SER A N 1
ATOM 3386 C CA . SER A 1 430 ? 18.486 -25.021 -27.638 1.00 41.41 430 SER A CA 1
ATOM 3387 C C . SER A 1 430 ? 19.400 -24.064 -28.395 1.00 41.41 430 SER A C 1
ATOM 3389 O O . SER A 1 430 ? 20.083 -24.498 -29.322 1.00 41.41 430 SER A O 1
ATOM 3391 N N . GLN A 1 431 ? 19.398 -22.777 -28.044 1.00 45.81 431 GLN A N 1
ATOM 3392 C CA . GLN A 1 431 ? 20.409 -21.840 -28.534 1.00 45.81 431 GLN A CA 1
ATOM 3393 C C . GLN A 1 431 ? 21.527 -21.735 -27.490 1.00 45.81 431 GLN A C 1
ATOM 3395 O O . GLN A 1 431 ? 21.286 -21.361 -26.339 1.00 45.81 431 GLN A O 1
ATOM 3400 N N . GLU A 1 432 ? 22.753 -22.066 -27.896 1.00 43.12 432 GLU A N 1
ATOM 3401 C CA . GLU A 1 432 ? 23.961 -21.844 -27.099 1.00 43.12 432 GLU A CA 1
ATOM 3402 C C . GLU A 1 432 ? 24.625 -20.533 -27.523 1.00 43.12 432 GLU A C 1
ATOM 3404 O O . GLU A 1 432 ? 25.086 -20.397 -28.657 1.00 43.12 432 GLU A O 1
ATOM 3409 N N . LEU A 1 433 ? 24.718 -19.572 -26.601 1.00 51.34 433 LEU A N 1
ATOM 3410 C CA . LEU A 1 433 ? 25.597 -18.418 -26.775 1.00 51.34 433 LEU A CA 1
ATOM 3411 C C . LEU A 1 433 ? 26.958 -18.724 -26.153 1.00 51.34 433 LEU A C 1
ATOM 3413 O O . LEU A 1 433 ? 27.045 -18.959 -24.946 1.00 51.34 433 LEU A O 1
ATOM 3417 N N . LYS A 1 434 ? 28.017 -18.662 -26.966 1.00 47.66 434 LYS A N 1
ATOM 3418 C CA . LYS A 1 434 ? 29.413 -18.776 -26.523 1.00 47.66 434 LYS A CA 1
ATOM 3419 C C . LYS A 1 434 ? 30.103 -17.429 -26.672 1.00 47.66 434 LYS A C 1
ATOM 3421 O O . LYS A 1 434 ? 30.108 -16.850 -27.756 1.00 47.66 434 LYS A O 1
ATOM 3426 N N . VAL A 1 435 ? 30.688 -16.937 -25.583 1.00 53.34 435 VAL A N 1
ATOM 3427 C CA . VAL A 1 435 ? 31.481 -15.704 -25.580 1.00 53.34 435 VAL A CA 1
ATOM 3428 C C . VAL A 1 435 ? 32.851 -16.008 -24.992 1.00 53.34 435 VAL A C 1
ATOM 3430 O O . VAL A 1 435 ? 32.964 -16.445 -23.845 1.00 53.34 435 VAL A O 1
ATOM 3433 N N . VAL A 1 436 ? 33.886 -15.796 -25.804 1.00 48.62 436 VAL A N 1
ATOM 3434 C CA . VAL A 1 436 ? 35.290 -15.955 -25.415 1.00 48.62 436 VAL A CA 1
ATOM 3435 C C . VAL A 1 436 ? 35.821 -14.587 -25.022 1.00 48.62 436 VAL A C 1
ATOM 3437 O O . VAL A 1 436 ? 35.811 -13.668 -25.836 1.00 48.62 436 VAL A O 1
ATOM 3440 N N . ALA A 1 437 ? 36.285 -14.448 -23.784 1.00 54.12 437 ALA A N 1
ATOM 3441 C CA . ALA A 1 437 ? 36.792 -13.181 -23.281 1.00 54.12 437 ALA A CA 1
ATOM 3442 C C . ALA A 1 437 ? 38.030 -13.376 -22.402 1.00 54.12 437 ALA A C 1
ATOM 3444 O O . ALA A 1 437 ? 38.219 -14.410 -21.765 1.00 54.12 437 ALA A O 1
ATOM 3445 N N . ASN A 1 438 ? 38.872 -12.345 -22.331 1.00 42.69 438 ASN A N 1
ATOM 3446 C CA . ASN A 1 438 ? 40.115 -12.395 -21.553 1.00 42.69 438 ASN A CA 1
ATOM 3447 C C . ASN A 1 438 ? 39.868 -12.307 -20.036 1.00 42.69 438 ASN A C 1
ATOM 3449 O O . ASN A 1 438 ? 40.742 -12.634 -19.243 1.00 42.69 438 ASN A O 1
ATOM 3453 N N . THR A 1 439 ? 38.681 -11.853 -19.621 1.00 46.59 439 THR A N 1
ATOM 3454 C CA . THR A 1 439 ? 38.256 -11.790 -18.216 1.00 46.59 439 THR A CA 1
ATOM 3455 C C . THR A 1 439 ? 36.766 -12.110 -18.099 1.00 46.59 439 THR A C 1
ATOM 3457 O O . THR A 1 439 ? 35.986 -11.802 -19.005 1.00 46.59 439 THR A O 1
ATOM 3460 N N . GLN A 1 440 ? 36.325 -12.645 -16.954 1.00 42.78 440 GLN A N 1
ATOM 3461 C CA . GLN A 1 440 ? 34.893 -12.871 -16.696 1.00 42.78 440 GLN A CA 1
ATOM 3462 C C . GLN A 1 440 ? 34.043 -11.593 -16.799 1.00 42.78 440 GLN A C 1
ATOM 3464 O O . GLN A 1 440 ? 32.894 -11.643 -17.240 1.00 42.78 440 GLN A O 1
ATOM 3469 N N . ARG A 1 441 ? 34.615 -10.440 -16.425 1.00 44.72 441 ARG A N 1
ATOM 3470 C CA . ARG A 1 441 ? 33.979 -9.118 -16.520 1.00 44.72 441 ARG A CA 1
ATOM 3471 C C . ARG A 1 441 ? 33.646 -8.751 -17.968 1.00 44.72 441 ARG A C 1
ATOM 3473 O O . ARG A 1 441 ? 32.547 -8.276 -18.241 1.00 44.72 441 ARG A O 1
ATOM 3480 N N . GLN A 1 442 ? 34.569 -9.012 -18.892 1.00 50.69 442 GLN A N 1
ATOM 3481 C CA . GLN A 1 442 ? 34.354 -8.783 -20.320 1.00 50.69 442 GLN A CA 1
ATOM 3482 C C . GLN A 1 442 ? 33.380 -9.813 -20.912 1.00 50.69 442 GLN A C 1
ATOM 3484 O O . GLN A 1 442 ? 32.471 -9.435 -21.647 1.00 50.69 442 GLN A O 1
ATOM 3489 N N . GLY A 1 443 ? 33.498 -11.086 -20.516 1.00 50.72 443 GLY A N 1
ATOM 3490 C CA . GLY A 1 443 ? 32.632 -12.163 -21.007 1.00 50.72 443 GLY A CA 1
ATOM 3491 C C . GLY A 1 443 ? 31.152 -11.940 -20.693 1.00 50.72 443 GLY A C 1
ATOM 3492 O O . GLY A 1 443 ? 30.307 -12.084 -21.573 1.00 50.72 443 GLY A O 1
ATOM 3493 N N . ARG A 1 444 ? 30.821 -11.495 -19.471 1.00 47.75 444 ARG A N 1
ATOM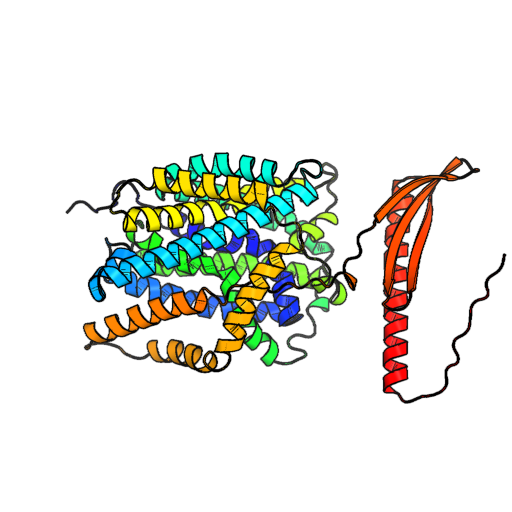 3494 C CA . ARG A 1 444 ? 29.435 -11.155 -19.097 1.00 47.75 444 ARG A CA 1
ATOM 3495 C C . ARG A 1 444 ? 28.894 -9.943 -19.861 1.00 47.75 444 ARG A C 1
ATOM 3497 O O . ARG A 1 444 ? 27.739 -9.959 -20.281 1.00 47.75 444 ARG A O 1
ATOM 3504 N N . GLY A 1 445 ? 29.718 -8.911 -20.059 1.00 50.47 445 GLY A N 1
ATOM 3505 C CA . GLY A 1 445 ? 29.327 -7.707 -20.798 1.00 50.47 445 GLY A CA 1
ATOM 3506 C C . GLY A 1 445 ? 29.061 -7.978 -22.281 1.00 50.47 445 GLY A C 1
ATOM 3507 O O . GLY A 1 445 ? 28.073 -7.498 -22.840 1.00 50.47 445 GLY A O 1
ATOM 3508 N N . GLU A 1 446 ? 29.906 -8.786 -22.920 1.00 54.00 446 GLU A N 1
ATOM 3509 C CA . GLU A 1 446 ? 29.733 -9.179 -24.320 1.00 54.00 446 GLU A CA 1
ATOM 3510 C C . GLU A 1 446 ? 28.573 -10.164 -24.508 1.00 54.00 446 GLU A C 1
ATOM 3512 O O . GLU A 1 446 ? 27.795 -9.989 -25.447 1.00 54.00 446 GLU A O 1
ATOM 3517 N N . ALA A 1 447 ? 28.369 -11.111 -23.583 1.00 50.09 447 ALA A N 1
ATOM 3518 C CA . ALA A 1 447 ? 27.210 -12.006 -23.593 1.00 50.09 447 ALA A CA 1
ATOM 3519 C C . ALA A 1 447 ? 25.886 -11.242 -23.449 1.00 50.09 447 ALA A C 1
ATOM 3521 O O . ALA A 1 447 ? 24.956 -11.487 -24.216 1.00 50.09 447 ALA A O 1
ATOM 3522 N N . GLY A 1 448 ? 25.818 -10.255 -22.547 1.00 48.94 448 GLY A N 1
ATOM 3523 C CA . GLY A 1 448 ? 24.649 -9.381 -22.407 1.00 48.94 448 GLY A CA 1
ATOM 3524 C C . GLY A 1 448 ? 24.351 -8.572 -23.677 1.00 48.94 448 GLY A C 1
ATOM 3525 O O . GLY A 1 448 ? 23.200 -8.492 -24.106 1.00 48.94 448 GLY A O 1
ATOM 3526 N N . ARG A 1 449 ? 25.384 -8.033 -24.343 1.00 53.84 449 ARG A N 1
ATOM 3527 C CA . ARG A 1 449 ? 25.230 -7.313 -25.625 1.00 53.84 449 ARG A CA 1
ATOM 3528 C C . ARG A 1 449 ? 24.825 -8.219 -26.786 1.00 53.84 449 ARG A C 1
ATOM 3530 O O . ARG A 1 449 ? 24.115 -7.769 -27.683 1.00 53.84 449 ARG A O 1
ATOM 3537 N N . LEU A 1 450 ? 25.325 -9.454 -26.830 1.00 51.22 450 LEU A N 1
ATOM 3538 C CA . LEU A 1 450 ? 24.970 -10.412 -27.877 1.00 51.22 450 LEU A CA 1
ATOM 3539 C C . LEU A 1 450 ? 23.529 -10.902 -27.691 1.00 51.22 450 LEU A C 1
ATOM 3541 O O . LEU A 1 450 ? 22.783 -10.970 -28.662 1.00 51.22 450 LEU A O 1
ATOM 3545 N N . HIS A 1 451 ? 23.118 -11.134 -26.441 1.00 50.47 451 HIS A N 1
ATOM 3546 C CA . HIS A 1 451 ? 21.743 -11.472 -26.085 1.00 50.47 451 HIS A CA 1
ATOM 3547 C C . HIS A 1 451 ? 20.759 -10.370 -26.506 1.00 50.47 451 HIS A C 1
ATOM 3549 O O . HIS A 1 451 ? 19.785 -10.657 -27.195 1.00 50.47 451 HIS A O 1
ATOM 3555 N N . GLY A 1 452 ? 21.063 -9.100 -26.207 1.00 44.31 452 GLY A N 1
ATOM 3556 C CA . GLY A 1 452 ? 20.239 -7.969 -26.654 1.00 44.31 452 GLY A CA 1
ATOM 3557 C C . GLY A 1 452 ? 20.104 -7.869 -28.181 1.00 44.31 452 GLY A C 1
ATOM 3558 O O . GLY A 1 452 ? 19.021 -7.590 -28.688 1.00 44.31 452 GLY A O 1
ATOM 3559 N N . ARG A 1 453 ? 21.177 -8.166 -28.930 1.00 47.09 453 ARG A N 1
ATOM 3560 C CA . ARG A 1 453 ? 21.159 -8.155 -30.405 1.00 47.09 453 ARG A CA 1
ATOM 3561 C C . ARG A 1 453 ? 20.391 -9.325 -31.020 1.00 47.09 453 ARG A C 1
ATOM 3563 O O . ARG A 1 453 ? 19.782 -9.146 -32.068 1.00 47.09 453 ARG A O 1
ATOM 3570 N N . LEU A 1 454 ? 20.421 -10.508 -30.407 1.00 46.72 454 LEU A N 1
ATOM 3571 C CA . LEU A 1 454 ? 19.657 -11.664 -30.890 1.00 46.72 454 LEU A CA 1
ATOM 3572 C C . LEU A 1 454 ? 18.154 -11.465 -30.688 1.00 46.72 454 LEU A C 1
ATOM 3574 O O . LEU A 1 454 ? 17.391 -11.733 -31.610 1.00 46.72 454 LEU A O 1
ATOM 3578 N N . LEU A 1 455 ? 17.755 -10.889 -29.551 1.00 43.62 455 LEU A N 1
ATOM 3579 C CA . LEU A 1 455 ? 16.360 -10.533 -29.284 1.00 43.62 455 LEU A CA 1
ATOM 3580 C C . LEU A 1 455 ? 15.828 -9.496 -30.284 1.00 43.62 455 LEU A C 1
ATOM 3582 O O . LEU A 1 455 ? 14.733 -9.667 -30.806 1.00 43.62 455 LEU A O 1
ATOM 3586 N N . GLN A 1 456 ? 16.627 -8.476 -30.624 1.00 42.72 456 GLN A N 1
ATOM 3587 C CA . GLN A 1 456 ? 16.270 -7.515 -31.680 1.00 42.72 456 GLN A CA 1
ATOM 3588 C C . GLN A 1 456 ? 16.129 -8.175 -33.060 1.00 42.72 456 GLN A C 1
ATOM 3590 O O . GLN A 1 456 ? 15.294 -7.762 -33.858 1.00 42.72 456 GLN A O 1
ATOM 3595 N N . ARG A 1 457 ? 16.939 -9.198 -33.358 1.00 39.50 457 ARG A N 1
ATOM 3596 C CA . ARG A 1 457 ? 16.936 -9.877 -34.662 1.00 39.50 457 ARG A CA 1
ATOM 3597 C C . ARG A 1 457 ? 15.742 -10.817 -34.835 1.00 39.50 457 ARG A C 1
ATOM 3599 O O . ARG A 1 457 ? 15.227 -10.914 -35.946 1.00 39.50 457 ARG A O 1
ATOM 3606 N N . GLU A 1 458 ? 15.311 -11.487 -33.765 1.00 46.81 458 GLU A N 1
ATOM 3607 C CA . GLU A 1 458 ? 14.072 -12.279 -33.751 1.00 46.81 458 GLU A CA 1
ATOM 3608 C C . GLU A 1 458 ? 12.838 -11.371 -33.843 1.00 46.81 458 GLU A C 1
ATOM 3610 O O . GLU A 1 458 ? 11.935 -11.653 -34.626 1.00 46.81 458 GLU A O 1
ATOM 3615 N N . GLU A 1 459 ? 12.842 -10.228 -33.149 1.00 40.44 459 GLU A N 1
ATOM 3616 C CA . GLU A 1 459 ? 11.766 -9.232 -33.223 1.00 40.44 459 GLU A CA 1
ATOM 3617 C C . GLU A 1 459 ? 11.640 -8.628 -34.635 1.00 40.44 459 GLU A C 1
ATOM 3619 O O . GLU A 1 459 ? 10.531 -8.520 -35.152 1.00 40.44 459 GLU A O 1
ATOM 3624 N N . ASP A 1 460 ? 12.761 -8.344 -35.313 1.00 44.28 460 ASP A N 1
ATOM 3625 C CA . ASP A 1 460 ? 12.789 -7.916 -36.722 1.00 44.28 460 ASP A CA 1
ATOM 3626 C C . ASP A 1 460 ? 12.319 -9.016 -37.692 1.00 44.28 460 ASP A C 1
ATOM 3628 O O . ASP A 1 460 ? 11.682 -8.718 -38.709 1.00 44.28 460 ASP A O 1
ATOM 3632 N N . GLN A 1 461 ? 12.630 -10.289 -37.418 1.00 40.84 461 GLN A N 1
ATOM 3633 C CA . GLN A 1 461 ? 12.173 -11.413 -38.242 1.00 40.84 461 GLN A CA 1
ATOM 3634 C C . GLN A 1 461 ? 10.667 -11.631 -38.115 1.00 40.84 461 GLN A C 1
ATOM 3636 O O . GLN A 1 461 ? 10.001 -11.749 -39.144 1.00 40.84 461 GLN A O 1
ATOM 3641 N N . ASP A 1 462 ? 10.123 -11.608 -36.899 1.00 40.47 462 ASP A N 1
ATOM 3642 C CA . ASP A 1 462 ? 8.682 -11.704 -36.671 1.00 40.47 462 ASP A CA 1
ATOM 3643 C C . ASP A 1 462 ? 7.950 -10.480 -37.228 1.00 40.47 462 ASP A C 1
ATOM 3645 O O . ASP A 1 462 ? 6.906 -10.626 -37.865 1.00 40.47 462 ASP A O 1
ATOM 3649 N N . HIS A 1 463 ? 8.519 -9.274 -37.109 1.00 43.56 463 HIS A N 1
ATOM 3650 C CA . HIS A 1 463 ? 7.929 -8.083 -37.719 1.00 43.56 463 HIS A CA 1
ATOM 3651 C C . HIS A 1 463 ? 7.880 -8.169 -39.247 1.00 43.56 463 HIS A C 1
ATOM 3653 O O . HIS A 1 463 ? 6.866 -7.793 -39.842 1.00 43.56 463 HIS A O 1
ATOM 3659 N N . ARG A 1 464 ? 8.935 -8.692 -39.887 1.00 40.22 464 ARG A N 1
ATOM 3660 C CA . ARG A 1 464 ? 8.976 -8.922 -41.341 1.00 40.22 464 ARG A CA 1
ATOM 3661 C C . ARG A 1 464 ? 8.032 -10.036 -41.777 1.00 40.22 464 ARG A C 1
ATOM 3663 O O . ARG A 1 464 ? 7.377 -9.885 -42.804 1.00 40.22 464 ARG A O 1
ATOM 3670 N N . LEU A 1 465 ? 7.908 -11.112 -41.000 1.00 36.16 465 LEU A N 1
ATOM 3671 C CA . LEU A 1 465 ? 6.983 -12.212 -41.281 1.00 36.16 465 LEU A CA 1
ATOM 3672 C C . LEU A 1 465 ? 5.524 -11.746 -41.165 1.00 36.16 465 LEU A C 1
ATOM 3674 O O . LEU A 1 465 ? 4.703 -12.027 -42.035 1.00 36.16 465 LEU A O 1
ATOM 3678 N N . VAL A 1 466 ? 5.211 -10.959 -40.132 1.00 40.66 466 VAL A N 1
ATOM 3679 C CA . VAL A 1 466 ? 3.884 -10.365 -39.911 1.00 40.66 466 VAL A CA 1
ATOM 3680 C C . VAL A 1 466 ? 3.564 -9.297 -40.963 1.00 40.66 466 VAL A C 1
ATOM 3682 O O . VAL A 1 466 ? 2.411 -9.189 -41.381 1.00 40.66 466 VAL A O 1
ATOM 3685 N N . GLN A 1 467 ? 4.551 -8.530 -41.436 1.00 42.59 467 GLN A N 1
ATOM 3686 C CA . GLN A 1 467 ? 4.368 -7.598 -42.555 1.00 42.59 467 GLN A CA 1
ATOM 3687 C C . GLN A 1 467 ? 4.166 -8.323 -43.892 1.00 42.59 467 GLN A C 1
ATOM 3689 O O . GLN A 1 467 ? 3.258 -7.953 -44.631 1.00 42.59 467 GLN A O 1
ATOM 3694 N N . ALA A 1 468 ? 4.921 -9.388 -44.171 1.00 38.47 468 ALA A N 1
ATOM 3695 C CA . ALA A 1 468 ? 4.755 -10.203 -45.376 1.00 38.47 468 ALA A CA 1
ATOM 3696 C C . ALA A 1 468 ? 3.392 -10.923 -45.405 1.00 38.47 468 ALA A C 1
ATOM 3698 O O . ALA A 1 468 ? 2.709 -10.921 -46.427 1.00 38.47 468 ALA A O 1
ATOM 3699 N N . LEU A 1 469 ? 2.932 -11.444 -44.260 1.00 39.91 469 LEU A N 1
ATOM 3700 C CA . LEU A 1 469 ? 1.609 -12.066 -44.119 1.00 39.91 469 LEU A CA 1
ATOM 3701 C C . LEU A 1 469 ? 0.453 -11.061 -44.247 1.00 39.91 469 LEU A C 1
ATOM 3703 O O . LEU A 1 469 ? -0.633 -11.433 -44.687 1.00 39.91 469 LEU A O 1
ATOM 3707 N N . ARG A 1 470 ? 0.667 -9.786 -43.892 1.00 41.31 470 ARG A N 1
ATOM 3708 C CA . ARG A 1 470 ? -0.315 -8.704 -44.097 1.00 41.31 470 ARG A CA 1
ATOM 3709 C C . ARG A 1 470 ? -0.323 -8.154 -45.525 1.00 41.31 470 ARG A C 1
ATOM 3711 O O . ARG A 1 470 ? -1.342 -7.605 -45.931 1.00 41.31 470 ARG A O 1
ATOM 3718 N N . ALA A 1 471 ? 0.778 -8.290 -46.263 1.00 40.69 471 ALA A N 1
ATOM 3719 C CA . ALA A 1 471 ? 0.921 -7.788 -47.630 1.00 40.69 471 ALA A CA 1
ATOM 3720 C C . ALA A 1 471 ? 0.382 -8.746 -48.709 1.00 40.69 471 ALA A C 1
ATOM 3722 O O . ALA A 1 471 ? 0.248 -8.339 -49.857 1.00 40.69 471 ALA A O 1
ATOM 3723 N N . GLY A 1 472 ? 0.025 -9.988 -48.361 1.00 38.09 472 GLY A N 1
ATOM 3724 C CA . GLY A 1 472 ? -0.570 -10.935 -49.312 1.00 38.09 472 GLY A CA 1
ATOM 3725 C C . GLY A 1 472 ? 0.400 -11.490 -50.365 1.00 38.09 472 GLY A C 1
ATOM 3726 O O . GLY A 1 472 ? -0.056 -12.103 -51.327 1.00 38.09 472 GLY A O 1
ATOM 3727 N N . ASP A 1 473 ? 1.713 -11.331 -50.183 1.00 36.22 473 ASP A N 1
ATOM 3728 C CA . ASP A 1 473 ? 2.723 -11.905 -51.077 1.00 36.22 473 ASP A CA 1
ATOM 3729 C C . ASP A 1 473 ? 2.957 -13.386 -50.744 1.00 36.22 473 ASP A C 1
ATOM 3731 O O . ASP A 1 473 ? 3.788 -13.765 -49.915 1.00 36.22 473 ASP A O 1
ATOM 3735 N N . ALA A 1 474 ? 2.209 -14.259 -51.417 1.00 36.94 474 ALA A N 1
ATOM 3736 C CA . ALA A 1 474 ? 2.512 -15.681 -51.494 1.00 36.94 474 ALA A CA 1
ATOM 3737 C C . ALA A 1 474 ? 3.731 -15.890 -52.410 1.00 36.94 474 ALA A C 1
ATOM 3739 O O . ALA A 1 474 ? 3.584 -16.150 -53.602 1.00 36.94 474 ALA A O 1
ATOM 3740 N N . GLY A 1 475 ? 4.945 -15.749 -51.870 1.00 34.47 475 GLY A N 1
ATOM 3741 C CA . GLY A 1 475 ? 6.140 -15.901 -52.698 1.00 34.47 475 GLY A CA 1
ATOM 3742 C C . GLY A 1 475 ? 7.490 -15.744 -52.009 1.00 34.47 475 GLY A C 1
ATOM 3743 O O . GLY A 1 475 ? 8.354 -15.091 -52.575 1.00 34.47 475 GLY A O 1
ATOM 3744 N N . LEU A 1 476 ? 7.723 -16.343 -50.834 1.00 30.19 476 LEU A N 1
ATOM 3745 C CA . LEU A 1 476 ? 9.091 -16.518 -50.323 1.00 30.19 476 LEU A CA 1
ATOM 3746 C C . LEU A 1 476 ? 9.311 -17.943 -49.797 1.00 30.19 476 LEU A C 1
ATOM 3748 O O . LEU A 1 476 ? 8.773 -18.360 -48.775 1.00 30.19 476 LEU A O 1
ATOM 3752 N N . VAL A 1 477 ? 10.112 -18.682 -50.564 1.00 27.72 477 VAL A N 1
ATOM 3753 C CA . VAL A 1 477 ? 10.654 -20.017 -50.286 1.00 27.72 477 VAL A CA 1
ATOM 3754 C C . VAL A 1 477 ? 11.547 -19.967 -49.033 1.00 27.72 477 VAL A C 1
ATOM 3756 O O . VAL A 1 477 ? 12.381 -19.064 -48.937 1.00 27.72 477 VAL A O 1
ATOM 3759 N N . PRO A 1 478 ? 11.445 -20.916 -48.081 1.00 27.64 478 PRO A N 1
ATOM 3760 C CA . PRO A 1 478 ? 12.369 -20.972 -46.956 1.00 27.64 478 PRO A CA 1
ATOM 3761 C C . PRO A 1 478 ? 13.739 -21.483 -47.429 1.00 27.64 478 PRO A C 1
ATOM 3763 O O . PRO A 1 478 ? 13.868 -22.607 -47.912 1.00 27.64 478 PRO A O 1
ATOM 3766 N N . LEU A 1 479 ? 14.778 -20.660 -47.268 1.00 27.00 479 LEU A N 1
ATOM 3767 C CA . LEU A 1 479 ? 16.173 -21.081 -47.401 1.00 27.00 479 LEU A CA 1
ATOM 3768 C C . LEU A 1 479 ? 16.512 -22.041 -46.251 1.00 27.00 479 LEU A C 1
ATOM 3770 O O . LEU A 1 479 ? 16.765 -21.624 -45.120 1.00 27.00 479 LEU A O 1
ATOM 3774 N N . HIS A 1 480 ? 16.505 -23.340 -46.551 1.00 26.72 480 HIS A N 1
ATOM 3775 C CA . HIS A 1 480 ? 17.149 -24.364 -45.737 1.00 26.72 480 HIS A CA 1
ATOM 3776 C C . HIS A 1 480 ? 18.655 -24.074 -45.644 1.00 26.72 480 HIS A C 1
ATOM 3778 O O . HIS A 1 480 ? 19.377 -24.141 -46.636 1.00 26.72 480 HIS A O 1
ATOM 3784 N N . GLY A 1 481 ? 19.127 -23.764 -44.436 1.00 25.56 481 GLY A N 1
ATOM 3785 C CA . GLY A 1 481 ? 20.543 -23.807 -44.092 1.00 25.56 481 GLY A CA 1
ATOM 3786 C C . GLY A 1 481 ? 20.956 -25.248 -43.814 1.00 25.56 481 GLY A C 1
ATOM 3787 O O . GLY A 1 481 ? 20.459 -25.867 -42.876 1.00 25.56 481 GLY A O 1
ATOM 3788 N N . HIS A 1 482 ? 21.830 -25.761 -44.672 1.00 23.58 482 HIS A N 1
ATOM 3789 C CA . HIS A 1 482 ? 22.417 -27.092 -44.652 1.00 23.58 482 HIS A CA 1
ATOM 3790 C C . HIS A 1 482 ? 23.033 -27.487 -43.299 1.00 23.58 482 HIS A C 1
ATOM 3792 O O . HIS A 1 482 ? 23.866 -26.778 -42.738 1.00 23.58 482 HIS A O 1
ATOM 3798 N N . LEU A 1 483 ? 22.659 -28.688 -42.853 1.00 25.56 483 LEU A N 1
ATOM 3799 C CA . LEU A 1 483 ? 23.509 -29.601 -42.091 1.00 25.56 483 LEU A CA 1
ATOM 3800 C C . LEU A 1 483 ? 24.780 -29.922 -42.890 1.00 25.56 483 LEU A C 1
ATOM 3802 O O . LEU A 1 483 ? 24.675 -30.119 -44.104 1.00 25.56 483 LEU A O 1
ATOM 3806 N N . LEU A 1 484 ? 25.917 -30.052 -42.195 1.00 23.34 484 LEU A N 1
ATOM 3807 C CA . LEU A 1 484 ? 26.828 -31.220 -42.192 1.00 23.34 484 LEU A CA 1
ATOM 3808 C C . LEU A 1 484 ? 28.262 -30.819 -41.774 1.00 23.34 484 LEU A C 1
ATOM 3810 O O . LEU A 1 484 ? 28.662 -29.686 -42.050 1.00 23.34 484 LEU A O 1
ATOM 3814 N N . PRO A 1 485 ? 29.092 -31.762 -41.285 1.00 31.08 485 PRO A N 1
ATOM 3815 C CA . PRO A 1 485 ? 28.797 -33.047 -40.633 1.00 31.08 485 PRO A CA 1
ATOM 3816 C C . PRO A 1 485 ? 29.029 -33.024 -39.114 1.00 31.08 485 PRO A C 1
ATOM 3818 O O . PRO A 1 485 ? 29.929 -32.288 -38.649 1.00 31.08 485 PRO A O 1
#

Secondary structure (DSSP, 8-state):
---TTGGG-B-HHHHHHHHHHHHHHHHHHHHHHHHHHHHGGGHHHHHHHHHHHHHHHHHHHHHHHTTSTTS-HHHHHHHHS-HHHHHHHHHHHHHHHHHHHHHHHHHHHHHHHHHT-TTS-HHHHHHHHHHHHHHHHTTHHHHHHHHHHHHHHTTTTHHHHHHGGGGG--GGGGPSSSTT-HHHHHHHHHHHHHHTGGGGGHHHHGGGBS-GGGHHHHHHHHHHHHHHHHHHHHHHHHHHS-TTTTTT-TTHHHHHGGG--BTTBS-HHHHHHHHHHHHHHHHHHHHHHHHHHHHHHHTT-S--HHHHHHHHHHHHHHHHHH---TTTHHHHHHHHHHHHHTTTTTHHHHHHHHHHTT---SS-HHHHHHHHHHHHHHHHHHHTTT--------GGG-----EEEEEE-TTS-EEEEEEEEEEETTEEEEEEEEEEESSHHHHHHHHHHHHHHHHHHHHHHHHHHHHHHHHT-------------